Protein AF-A0A6N6N5H6-F1 (afdb_monomer)

Secondary structure (DSSP, 8-state):
-PPPPPBEEPTTEEEEEETTEEEEEE-SBPPTTGGG--EEE--HHHHHHHHHT--B-S--HHHHHHHHTTSEE-GGGPPPPP-TTT--B-SSSS-BTTTSTTB-B-TT--BHHHHHHTSPPP----SSEEE-HHHHHHHHHS--SSS-SEEEE--SSHHHHHHHHIIIIIS---EEEEEEE-TTB-HHHHHHHHHHHHH-TTSEEEEEE--HHHHHHHHHHHHHHHS----TTHHHHHHHHHHHHHTT--EEEE---HHHHHHIIIII-PPPP--PPPPHHHHHHHHHHHHHS------S-SHHHHHHHHHHHHHHH-TTTTHHHHHHHHHHHH-TTS---EEEEESSTTTT-SHHHHHHHHHHHH---PPTT----SSTTBTTHHHHHHHHHHHHHTTS-S---HHHHHHHHHHHTTSS-HHHHHHHHHHHTTTS--THHHHHHHHHT--HHHHHS-SSSSHHHHHHHHT----

Solvent-accessible surface area (backbone atoms only — not comparable to full-atom values): 26020 Å² total; per-residue (Å²): 131,80,76,57,70,53,37,36,72,19,66,48,52,42,83,44,69,54,98,91,40,46,26,40,35,47,43,53,38,42,43,78,91,47,37,71,72,34,68,44,80,52,53,71,66,59,48,51,30,64,74,70,68,50,85,45,45,66,85,48,72,67,54,48,54,35,36,78,69,56,47,32,31,45,70,95,66,45,61,75,85,51,41,96,90,66,42,57,60,24,72,74,34,64,40,33,27,53,66,38,42,50,49,30,62,52,97,83,36,43,32,19,67,65,59,30,67,72,45,80,70,60,98,66,77,64,78,47,30,68,41,46,75,66,56,49,45,52,47,53,74,50,84,71,90,31,91,32,48,31,34,35,58,35,54,37,18,67,51,22,43,38,49,48,46,42,44,37,65,78,46,60,27,40,35,38,37,35,28,70,57,53,100,48,53,27,72,41,8,55,53,23,44,56,33,35,57,66,56,38,77,82,48,48,78,47,80,47,70,70,57,66,70,56,52,37,51,28,24,35,52,32,22,71,72,63,36,48,41,81,57,81,69,57,59,53,48,28,68,45,46,49,55,37,30,77,53,46,23,56,29,36,38,58,48,69,60,66,60,68,49,48,51,43,48,43,59,71,50,62,89,72,81,96,65,84,76,77,49,49,63,56,31,33,50,54,56,48,40,46,44,42,51,89,64,85,75,66,75,44,82,45,61,72,46,38,55,35,34,53,29,34,51,45,32,73,57,35,53,76,62,27,44,62,31,30,53,50,50,57,48,44,72,77,34,85,82,50,71,70,40,35,38,36,37,72,64,63,63,89,83,45,69,33,58,64,52,40,47,53,49,33,33,71,67,28,62,40,60,81,48,87,96,53,87,50,85,66,74,58,23,45,66,51,49,52,44,56,37,46,31,33,25,26,30,26,68,64,67,69,40,66,54,65,28,55,67,54,54,49,45,21,43,32,29,70,73,61,41,42,58,55,69,58,43,46,52,29,54,60,70,60,35,84,90,52,84,46,79,62,43,62,58,48,29,60,72,42,72,57,54,53,63,63,29,73,72,37,89,80,46,37,34,64,49,39,18,71,74,52,70,60,70,80,129

Structure (mmCIF, N/CA/C/O backbone):
data_AF-A0A6N6N5H6-F1
#
_entry.id   AF-A0A6N6N5H6-F1
#
loop_
_atom_site.group_PDB
_atom_site.id
_atom_site.type_symbol
_atom_site.label_atom_id
_atom_site.label_alt_id
_atom_site.label_comp_id
_atom_site.label_asym_id
_atom_site.label_entity_id
_atom_site.label_seq_id
_atom_site.pdbx_PDB_ins_code
_atom_site.Cartn_x
_atom_site.Cartn_y
_atom_site.Cartn_z
_atom_site.occupancy
_atom_site.B_iso_or_equiv
_atom_site.auth_seq_id
_atom_site.auth_comp_id
_atom_site.auth_asym_id
_atom_site.auth_atom_id
_atom_site.pdbx_PDB_model_num
ATOM 1 N N . MET A 1 1 ? 26.159 7.451 -45.990 1.00 42.34 1 MET A N 1
ATOM 2 C CA . MET A 1 1 ? 25.133 7.367 -44.934 1.00 42.34 1 MET A CA 1
ATOM 3 C C . MET A 1 1 ? 25.458 6.117 -44.142 1.00 42.34 1 MET A C 1
ATOM 5 O O . MET A 1 1 ? 25.453 5.040 -44.722 1.00 42.34 1 MET A O 1
ATOM 9 N N . THR A 1 2 ? 25.926 6.267 -42.905 1.00 47.25 2 THR A N 1
ATOM 10 C CA . THR A 1 2 ? 26.124 5.140 -41.982 1.00 47.25 2 THR A CA 1
ATOM 11 C C . THR A 1 2 ? 24.767 4.491 -41.734 1.00 47.25 2 THR A C 1
ATOM 13 O O . THR A 1 2 ? 23.797 5.219 -41.537 1.00 47.25 2 THR A O 1
ATOM 16 N N . ALA A 1 3 ? 24.682 3.160 -41.807 1.00 53.16 3 ALA A N 1
ATOM 17 C CA . ALA A 1 3 ? 23.453 2.445 -41.469 1.00 53.16 3 ALA A CA 1
ATOM 18 C C . ALA A 1 3 ? 22.992 2.858 -40.057 1.00 53.16 3 ALA A C 1
ATOM 20 O O . ALA A 1 3 ? 23.866 3.057 -39.201 1.00 53.16 3 ALA A O 1
ATOM 21 N N . PRO A 1 4 ? 21.681 3.018 -39.805 1.00 64.38 4 PRO A N 1
ATOM 22 C CA . PRO A 1 4 ? 21.202 3.368 -38.476 1.00 64.38 4 PRO A CA 1
ATOM 23 C C . PRO A 1 4 ? 21.678 2.308 -37.483 1.00 64.38 4 PRO A C 1
ATOM 25 O O . PRO A 1 4 ? 21.675 1.110 -37.782 1.00 64.38 4 PRO A O 1
ATOM 28 N N . SER A 1 5 ? 22.165 2.750 -36.325 1.00 77.00 5 SER A N 1
ATOM 29 C CA . SER A 1 5 ? 22.594 1.829 -35.276 1.00 77.00 5 SER A CA 1
ATOM 30 C C . SER A 1 5 ? 21.393 1.015 -34.819 1.00 77.00 5 SER A C 1
ATOM 32 O O . SER A 1 5 ? 20.368 1.602 -34.490 1.00 77.00 5 SER A O 1
ATOM 34 N N . GLU A 1 6 ? 21.529 -0.307 -34.771 1.00 90.81 6 GLU A N 1
ATOM 35 C CA . GLU A 1 6 ? 20.504 -1.180 -34.205 1.00 90.81 6 GLU A CA 1
ATOM 36 C C . GLU A 1 6 ? 20.180 -0.762 -32.765 1.00 90.81 6 GLU A C 1
ATOM 38 O O . GLU A 1 6 ? 21.083 -0.522 -31.957 1.00 90.81 6 GLU A O 1
ATOM 43 N N . LEU A 1 7 ? 18.887 -0.652 -32.467 1.00 95.19 7 LEU A N 1
ATOM 44 C CA . LEU A 1 7 ? 18.348 -0.277 -31.168 1.00 95.19 7 LEU A CA 1
ATOM 45 C C . LEU A 1 7 ? 17.626 -1.457 -30.515 1.00 95.19 7 LEU A C 1
ATOM 47 O O . LEU A 1 7 ? 17.153 -2.383 -31.169 1.00 95.19 7 LEU A O 1
ATOM 51 N N . THR A 1 8 ? 17.518 -1.397 -29.195 1.00 95.69 8 THR A N 1
ATOM 52 C CA . THR A 1 8 ? 16.770 -2.339 -28.365 1.00 95.69 8 THR A CA 1
ATOM 53 C C . THR A 1 8 ? 16.100 -1.601 -27.210 1.00 95.69 8 THR A C 1
ATOM 55 O O . THR A 1 8 ? 16.410 -0.436 -26.944 1.00 95.69 8 THR A O 1
ATOM 58 N N . LEU A 1 9 ? 15.175 -2.264 -26.517 1.00 96.69 9 LEU A N 1
ATOM 59 C CA . LEU A 1 9 ? 14.528 -1.699 -25.338 1.00 96.69 9 LEU A CA 1
ATOM 60 C C . LEU A 1 9 ? 15.544 -1.460 -24.219 1.00 96.69 9 LEU A C 1
ATOM 62 O O . LEU A 1 9 ? 16.354 -2.319 -23.870 1.00 96.69 9 LEU A O 1
ATOM 66 N N . GLN A 1 10 ? 15.466 -0.276 -23.626 1.00 97.00 10 GLN A N 1
ATOM 67 C CA . GLN A 1 10 ? 16.191 0.061 -22.416 1.00 97.00 10 GLN A CA 1
ATOM 68 C C . GLN A 1 10 ? 15.687 -0.783 -21.233 1.00 97.00 10 GLN A C 1
ATOM 70 O O . GLN A 1 10 ? 14.529 -1.198 -21.171 1.00 97.00 10 GLN A O 1
ATOM 75 N N . TYR A 1 11 ? 16.560 -0.986 -20.248 1.00 96.00 11 TYR A N 1
ATOM 76 C CA . TYR A 1 11 ? 16.250 -1.644 -18.986 1.00 96.00 11 TYR A CA 1
ATOM 77 C C . TYR A 1 11 ? 14.943 -1.127 -18.375 1.00 96.00 11 TYR A C 1
ATOM 79 O O . TYR A 1 11 ? 14.749 0.089 -18.253 1.00 96.00 11 TYR A O 1
ATOM 87 N N . ARG A 1 12 ? 14.104 -2.079 -17.941 1.00 96.12 12 ARG A N 1
ATOM 88 C CA . ARG A 1 12 ? 12.786 -1.889 -17.303 1.00 96.12 12 ARG A CA 1
ATOM 89 C C . ARG A 1 12 ? 11.649 -1.450 -18.218 1.00 96.12 12 ARG A C 1
ATOM 91 O O . ARG A 1 12 ? 10.557 -1.215 -17.708 1.00 96.12 12 ARG A O 1
ATOM 98 N N . TRP A 1 13 ? 11.859 -1.393 -19.530 1.00 97.38 13 TRP A N 1
ATOM 99 C CA . TRP A 1 13 ? 10.768 -1.274 -20.494 1.00 97.38 13 TRP A CA 1
ATOM 100 C C . TRP A 1 13 ? 10.329 -2.649 -20.987 1.00 97.38 13 TRP A C 1
ATOM 102 O O . TRP A 1 13 ? 11.157 -3.488 -21.339 1.00 97.38 13 TRP A O 1
ATOM 112 N N . LYS A 1 14 ? 9.017 -2.879 -21.024 1.00 95.56 14 LYS A N 1
ATOM 113 C CA . LYS A 1 14 ? 8.423 -4.135 -21.487 1.00 95.56 14 LYS A CA 1
ATOM 114 C C . LYS A 1 14 ? 7.213 -3.848 -22.365 1.00 95.56 14 LYS A C 1
ATOM 116 O O . LYS A 1 14 ? 6.379 -3.015 -22.014 1.00 95.56 14 LYS A O 1
ATOM 121 N N . LEU A 1 15 ? 7.107 -4.562 -23.482 1.00 96.31 15 LEU A N 1
ATOM 122 C CA . LEU A 1 15 ? 5.901 -4.556 -24.301 1.00 96.31 15 LEU A CA 1
ATOM 123 C C . LEU A 1 15 ? 4.757 -5.237 -23.539 1.00 96.31 15 LEU A C 1
ATOM 125 O O . LEU A 1 15 ? 4.894 -6.360 -23.054 1.00 96.31 15 LEU A O 1
ATOM 129 N N . VAL A 1 16 ? 3.627 -4.547 -23.440 1.00 94.88 16 VAL A N 1
ATOM 130 C CA . VAL A 1 16 ? 2.389 -5.032 -22.832 1.00 94.88 16 VAL A CA 1
ATOM 131 C C . VAL A 1 16 ? 1.214 -4.710 -23.749 1.00 94.88 16 VAL A C 1
ATOM 133 O O . VAL A 1 16 ? 1.240 -3.733 -24.493 1.00 94.88 16 VAL A O 1
ATOM 136 N N . ARG A 1 17 ? 0.152 -5.513 -23.685 1.00 93.25 17 ARG A N 1
ATOM 137 C CA . ARG A 1 17 ? -1.109 -5.234 -24.381 1.00 93.25 17 ARG A CA 1
ATOM 138 C C . ARG A 1 17 ? -2.177 -4.910 -23.343 1.00 93.25 17 ARG A C 1
ATOM 140 O O . ARG A 1 17 ? -2.449 -5.723 -22.466 1.00 93.25 17 ARG A O 1
ATOM 147 N N . THR A 1 18 ? -2.764 -3.720 -23.428 1.00 90.06 18 THR A N 1
ATOM 148 C CA . THR A 1 18 ? -3.865 -3.276 -22.558 1.00 90.06 18 THR A CA 1
ATOM 149 C C . THR A 1 18 ? -4.964 -2.664 -23.413 1.00 90.06 18 THR A C 1
ATOM 151 O O . THR A 1 18 ? -4.675 -1.984 -24.395 1.00 90.06 18 THR A O 1
ATOM 154 N N . ASP A 1 19 ? -6.223 -2.959 -23.085 1.00 87.69 19 ASP A N 1
ATOM 155 C CA . ASP A 1 19 ? -7.395 -2.519 -23.859 1.00 87.69 19 ASP A CA 1
ATOM 156 C C . ASP A 1 19 ? -7.274 -2.830 -25.369 1.00 87.69 19 ASP A C 1
ATOM 158 O O . ASP A 1 19 ? -7.658 -2.045 -26.232 1.00 87.69 19 ASP A O 1
ATOM 162 N N . GLY A 1 20 ? -6.674 -3.983 -25.694 1.00 88.31 20 GLY A N 1
ATOM 163 C CA . GLY A 1 20 ? -6.460 -4.448 -27.068 1.00 88.31 20 GLY A CA 1
ATOM 164 C C . GLY A 1 20 ? -5.335 -3.749 -27.839 1.00 88.31 20 GLY A C 1
ATOM 165 O O . GLY A 1 20 ? -5.131 -4.088 -28.997 1.00 88.31 20 GLY A O 1
ATOM 166 N N . SER A 1 21 ? -4.597 -2.818 -27.223 1.00 94.31 21 SER A N 1
ATOM 167 C CA . SER A 1 21 ? -3.572 -2.006 -27.895 1.00 94.31 21 SER A CA 1
ATOM 168 C C . SER A 1 21 ? -2.176 -2.211 -27.278 1.00 94.31 21 SER A C 1
ATOM 170 O O . SER A 1 21 ? -2.063 -2.329 -26.047 1.00 94.31 21 SER A O 1
ATOM 172 N N . PRO A 1 22 ? -1.098 -2.248 -28.082 1.00 97.38 22 PRO A N 1
ATOM 173 C CA . PRO A 1 22 ? 0.253 -2.446 -27.583 1.00 97.38 22 PRO A CA 1
ATOM 174 C C . PRO A 1 22 ? 0.830 -1.156 -26.993 1.00 97.38 22 PRO A C 1
ATOM 176 O O . PRO A 1 22 ? 0.631 -0.052 -27.498 1.00 97.38 22 PRO A O 1
ATOM 179 N N . HIS A 1 23 ? 1.548 -1.311 -25.889 1.00 97.31 23 HIS A N 1
ATOM 180 C CA . HIS A 1 23 ? 2.203 -0.233 -25.165 1.00 97.31 23 HIS A CA 1
ATOM 181 C C . HIS A 1 23 ? 3.560 -0.705 -24.646 1.00 97.31 23 HIS A C 1
ATOM 183 O O . HIS A 1 23 ? 3.740 -1.875 -24.317 1.00 97.31 23 HIS A O 1
ATOM 189 N N . LEU A 1 24 ? 4.498 0.219 -24.488 1.00 97.50 24 LEU A N 1
ATOM 190 C CA . LEU A 1 24 ? 5.693 0.022 -23.681 1.00 97.50 24 LEU A CA 1
ATOM 191 C C . LEU A 1 24 ? 5.413 0.508 -22.260 1.00 97.50 24 LEU A C 1
ATOM 193 O O . LEU A 1 24 ? 5.070 1.671 -22.049 1.00 97.50 24 LEU A O 1
ATOM 197 N N . LEU A 1 25 ? 5.554 -0.388 -21.288 1.00 96.69 25 LEU A N 1
ATOM 198 C CA . LEU A 1 25 ? 5.416 -0.093 -19.866 1.00 96.69 25 LEU A CA 1
ATOM 199 C C . LEU A 1 25 ? 6.794 -0.016 -19.209 1.00 96.69 25 LEU A C 1
ATOM 201 O O . LEU A 1 25 ? 7.588 -0.954 -19.312 1.00 96.69 25 LEU A O 1
ATOM 205 N N . TYR A 1 26 ? 7.051 1.085 -18.511 1.00 96.44 26 TYR A N 1
ATOM 206 C CA . TYR A 1 26 ? 8.204 1.269 -17.647 1.00 96.44 26 TYR A CA 1
ATOM 207 C C . TYR A 1 26 ? 7.904 0.772 -16.237 1.00 96.44 26 TYR A C 1
ATOM 209 O O . TYR A 1 26 ? 7.039 1.308 -15.543 1.00 96.44 26 TYR A O 1
ATOM 217 N N . TYR A 1 27 ? 8.661 -0.219 -15.783 1.00 95.00 27 TYR A N 1
ATOM 218 C CA . TYR A 1 27 ? 8.591 -0.713 -14.414 1.00 95.00 27 TYR A CA 1
ATOM 219 C C . TYR A 1 27 ? 9.638 -0.009 -13.549 1.00 95.00 27 TYR A C 1
ATOM 221 O O . TYR A 1 27 ? 10.713 -0.549 -13.294 1.00 95.00 27 TYR A O 1
ATOM 229 N N . GLY A 1 28 ? 9.338 1.209 -13.113 1.00 94.12 28 GLY A N 1
ATOM 230 C CA . GLY A 1 28 ? 10.248 2.046 -12.335 1.00 94.12 28 GLY A CA 1
ATOM 231 C C . GLY A 1 28 ? 9.635 3.410 -12.039 1.00 94.12 28 GLY A C 1
ATOM 232 O O . GLY A 1 28 ? 8.439 3.613 -12.242 1.00 94.12 28 GLY A O 1
ATOM 233 N N . VAL A 1 29 ? 10.461 4.360 -11.601 1.00 94.25 29 VAL A N 1
ATOM 234 C CA . VAL A 1 29 ? 10.049 5.756 -11.389 1.00 94.25 29 VAL A CA 1
ATOM 235 C C . VAL A 1 29 ? 10.967 6.656 -12.202 1.00 94.25 29 VAL A C 1
ATOM 237 O O . VAL A 1 29 ? 12.177 6.670 -11.969 1.00 94.25 29 VAL A O 1
ATOM 240 N N . ARG A 1 30 ? 10.399 7.380 -13.172 1.00 93.94 30 ARG A N 1
ATOM 241 C CA . ARG A 1 30 ? 11.155 8.279 -14.055 1.00 93.94 30 ARG A CA 1
ATOM 242 C C . ARG A 1 30 ? 11.330 9.654 -13.422 1.00 93.94 30 ARG A C 1
ATOM 244 O O . ARG A 1 30 ? 10.464 10.104 -12.676 1.00 93.94 30 ARG A O 1
ATOM 251 N N . ASN A 1 31 ? 12.409 10.351 -13.757 1.00 94.38 31 ASN A N 1
ATOM 252 C CA . ASN A 1 31 ? 12.619 11.728 -13.330 1.00 94.38 31 ASN A CA 1
ATOM 253 C C . ASN A 1 31 ? 11.538 12.664 -13.913 1.00 94.38 31 ASN A C 1
ATOM 255 O O . ASN A 1 31 ? 11.139 12.517 -15.076 1.00 94.38 31 ASN A O 1
ATOM 259 N N . PRO A 1 32 ? 11.081 13.680 -13.156 1.00 92.00 32 PRO A N 1
ATOM 260 C CA . PRO A 1 32 ? 10.310 14.780 -13.721 1.00 92.00 32 PRO A CA 1
ATOM 261 C C . PRO A 1 32 ? 11.046 15.464 -14.892 1.00 92.00 32 PRO A C 1
ATOM 263 O O . PRO A 1 32 ? 12.270 15.600 -14.836 1.00 92.00 32 PRO A O 1
ATOM 266 N N . PRO A 1 33 ? 10.327 15.921 -15.938 1.00 90.94 33 PRO A N 1
ATOM 267 C CA . PRO A 1 33 ? 8.865 15.936 -16.059 1.00 90.94 33 PRO A CA 1
ATOM 268 C C . PRO A 1 33 ? 8.244 14.602 -16.518 1.00 90.94 33 PRO A C 1
ATOM 270 O O . PRO A 1 33 ? 7.026 14.466 -16.467 1.00 90.94 33 PRO A O 1
ATOM 273 N N . ARG A 1 34 ? 9.040 13.587 -16.877 1.00 90.56 34 ARG A N 1
ATOM 274 C CA . ARG A 1 34 ? 8.563 12.330 -17.491 1.00 90.56 34 ARG A CA 1
ATOM 275 C C . ARG A 1 34 ? 8.058 11.261 -16.509 1.00 90.56 34 ARG A C 1
ATOM 277 O O . ARG A 1 34 ? 7.674 10.180 -16.937 1.00 90.56 34 ARG A O 1
ATOM 284 N N . HIS A 1 35 ? 8.023 11.542 -15.206 1.00 89.50 35 HIS A N 1
ATOM 285 C CA . HIS A 1 35 ? 7.520 10.647 -14.146 1.00 89.50 35 HIS A CA 1
ATOM 286 C C . HIS A 1 35 ? 6.149 9.988 -14.413 1.00 89.50 35 HIS A C 1
ATOM 288 O O . HIS A 1 35 ? 5.928 8.866 -13.969 1.00 89.50 35 HIS A O 1
ATOM 294 N N . HIS A 1 36 ? 5.256 10.622 -15.182 1.00 87.00 36 HIS A N 1
ATOM 295 C CA . HIS A 1 36 ? 3.957 10.045 -15.571 1.00 87.00 36 HIS A CA 1
ATOM 296 C C . HIS A 1 36 ? 3.963 9.319 -16.926 1.00 87.00 36 HIS A C 1
ATOM 298 O O . HIS A 1 36 ? 3.006 8.624 -17.265 1.00 87.00 36 HIS A O 1
ATOM 304 N N . GLU A 1 37 ? 5.033 9.450 -17.708 1.00 90.56 37 GLU A N 1
ATOM 305 C CA . GLU A 1 37 ? 5.213 8.797 -19.007 1.00 90.56 37 GLU A CA 1
ATOM 306 C C . GLU A 1 37 ? 5.748 7.370 -18.808 1.00 90.56 37 GLU A C 1
ATOM 308 O O . GLU A 1 37 ? 6.844 7.024 -19.252 1.00 90.56 37 GLU A O 1
ATOM 313 N N . VAL A 1 38 ? 4.992 6.553 -18.073 1.00 91.19 38 VAL A N 1
ATOM 314 C CA . VAL A 1 38 ? 5.344 5.154 -17.773 1.00 91.19 38 VAL A CA 1
ATOM 315 C C . VAL A 1 38 ? 4.641 4.158 -18.686 1.00 91.19 38 VAL A C 1
ATOM 317 O O . VAL A 1 38 ? 5.081 3.024 -18.780 1.00 91.19 38 VAL A O 1
ATOM 320 N N . LEU A 1 39 ? 3.572 4.560 -19.375 1.00 93.81 39 LEU A N 1
ATOM 321 C CA . LEU A 1 39 ? 2.832 3.722 -20.318 1.00 93.81 39 LEU A CA 1
ATOM 322 C C . LEU A 1 39 ? 2.751 4.452 -21.661 1.00 93.81 39 LEU A C 1
ATOM 324 O O . LEU A 1 39 ? 1.956 5.378 -21.817 1.00 93.81 39 LEU A O 1
ATOM 328 N N . VAL A 1 40 ? 3.594 4.051 -22.610 1.00 95.19 40 VAL A N 1
ATOM 329 C CA . VAL A 1 40 ? 3.758 4.717 -23.908 1.00 95.19 40 VAL A CA 1
ATOM 330 C C . VAL A 1 40 ? 3.091 3.869 -24.993 1.00 95.19 40 VAL A C 1
ATOM 332 O O . VAL A 1 40 ? 3.506 2.726 -25.179 1.00 95.19 40 VAL A O 1
ATOM 335 N N . PRO A 1 41 ? 2.052 4.364 -25.691 1.00 96.00 41 PRO A N 1
ATOM 336 C CA . PRO A 1 41 ? 1.436 3.621 -26.788 1.00 96.00 41 PRO A CA 1
ATOM 337 C C . PRO A 1 41 ? 2.434 3.437 -27.932 1.00 96.00 41 PRO A C 1
ATOM 339 O O . PRO A 1 41 ? 3.226 4.338 -28.205 1.00 96.00 41 PRO A O 1
ATOM 342 N N . VAL A 1 42 ? 2.376 2.283 -28.595 1.00 97.25 42 VAL A N 1
ATOM 343 C CA . VAL A 1 42 ? 3.199 1.986 -29.776 1.00 97.25 42 VAL A CA 1
ATOM 344 C C . VAL A 1 42 ? 2.352 1.423 -30.913 1.00 97.25 42 VAL A C 1
ATOM 346 O O . VAL A 1 42 ? 1.232 0.961 -30.696 1.00 97.25 42 VAL A O 1
ATOM 349 N N . SER A 1 43 ? 2.869 1.467 -32.137 1.00 97.19 43 SER A N 1
ATOM 350 C CA . SER A 1 43 ? 2.238 0.851 -33.300 1.00 97.19 43 SER A CA 1
ATOM 351 C C . SER A 1 43 ? 2.249 -0.682 -33.218 1.00 97.19 43 SER A C 1
ATOM 353 O O . SER A 1 43 ? 3.133 -1.293 -32.614 1.00 97.19 43 SER A O 1
ATOM 355 N N . GLU A 1 44 ? 1.279 -1.330 -33.874 1.00 97.12 44 GLU A N 1
ATOM 356 C CA . GLU A 1 44 ? 1.284 -2.795 -34.047 1.00 97.12 44 GLU A CA 1
ATOM 357 C C . GLU A 1 44 ? 2.512 -3.277 -34.835 1.00 97.12 44 GLU A C 1
ATOM 359 O O . GLU A 1 44 ? 2.999 -4.381 -34.609 1.00 97.12 44 GLU A O 1
ATOM 364 N N . GLU A 1 45 ? 3.049 -2.441 -35.727 1.00 95.94 45 GLU A N 1
ATOM 365 C CA . GLU A 1 45 ? 4.275 -2.740 -36.467 1.00 95.94 45 GLU A CA 1
ATOM 366 C C . GLU A 1 45 ? 5.483 -2.832 -35.526 1.00 95.94 45 GLU A C 1
ATOM 368 O O . GLU A 1 45 ? 6.204 -3.833 -35.539 1.00 95.94 45 GLU A O 1
ATOM 373 N N . LEU A 1 46 ? 5.686 -1.825 -34.669 1.00 96.19 46 LEU A N 1
ATOM 374 C CA . LEU A 1 46 ? 6.769 -1.841 -33.689 1.00 96.19 46 LEU A CA 1
ATOM 375 C C . LEU A 1 46 ? 6.580 -2.967 -32.667 1.00 96.19 46 LEU A C 1
ATOM 377 O O . LEU A 1 46 ? 7.542 -3.662 -32.342 1.00 96.19 46 LEU A O 1
ATOM 381 N N . ALA A 1 47 ? 5.351 -3.183 -32.194 1.00 97.19 47 ALA A N 1
ATOM 382 C CA . ALA A 1 47 ? 5.030 -4.287 -31.296 1.00 97.19 47 ALA A CA 1
ATOM 383 C C . ALA A 1 47 ? 5.403 -5.644 -31.912 1.00 97.19 47 ALA A C 1
ATOM 385 O O . ALA A 1 47 ? 6.118 -6.419 -31.280 1.00 97.19 47 ALA A O 1
ATOM 386 N N . GLY A 1 48 ? 5.012 -5.894 -33.166 1.00 96.50 48 GLY A N 1
ATOM 387 C CA . GLY A 1 48 ? 5.347 -7.129 -33.874 1.00 96.50 48 GLY A CA 1
ATOM 388 C C . GLY A 1 48 ? 6.855 -7.331 -34.041 1.00 96.50 48 GLY A C 1
ATOM 389 O O . GLY A 1 48 ? 7.349 -8.444 -33.875 1.00 96.50 48 GLY A O 1
ATOM 390 N N . ARG A 1 49 ? 7.612 -6.254 -34.295 1.00 95.25 49 ARG A N 1
ATOM 391 C CA . ARG A 1 49 ? 9.083 -6.310 -34.375 1.00 95.25 49 ARG A CA 1
ATOM 392 C C . ARG A 1 49 ? 9.727 -6.634 -33.030 1.00 95.25 49 ARG A C 1
ATOM 394 O O . ARG A 1 49 ? 10.654 -7.438 -32.987 1.00 95.25 49 ARG A O 1
ATOM 401 N N . LEU A 1 50 ? 9.231 -6.042 -31.944 1.00 94.69 50 LEU A N 1
ATOM 402 C CA . LEU A 1 50 ? 9.686 -6.334 -30.583 1.00 94.69 50 LEU A CA 1
ATOM 403 C C . LEU A 1 50 ? 9.380 -7.784 -30.179 1.00 94.69 50 LEU A C 1
ATOM 405 O O . LEU A 1 50 ? 10.238 -8.443 -29.598 1.00 94.69 50 LEU A O 1
ATOM 409 N N . GLU A 1 51 ? 8.192 -8.294 -30.518 1.00 94.19 51 GLU A N 1
ATOM 410 C CA . GLU A 1 51 ? 7.778 -9.681 -30.252 1.00 94.19 51 GLU A CA 1
ATOM 411 C C . GLU A 1 51 ? 8.617 -10.692 -31.050 1.00 94.19 51 GLU A C 1
ATOM 413 O O . GLU A 1 51 ? 8.994 -11.737 -30.521 1.00 94.19 51 GLU A O 1
ATOM 418 N N . SER A 1 52 ? 8.947 -10.383 -32.309 1.00 94.62 52 SER A N 1
ATOM 419 C CA . SER A 1 52 ? 9.745 -11.268 -33.164 1.00 94.62 52 SER A CA 1
ATOM 420 C C . SER A 1 52 ? 11.260 -11.131 -32.969 1.00 94.62 52 SER A C 1
ATOM 422 O O . SER A 1 52 ? 12.013 -11.875 -33.596 1.00 94.62 52 SER A O 1
ATOM 424 N N . GLY A 1 53 ? 11.721 -10.147 -32.188 1.00 90.06 53 GLY A N 1
ATOM 425 C CA . GLY A 1 53 ? 13.139 -9.788 -32.080 1.00 90.06 53 GLY A CA 1
ATOM 426 C C . GLY A 1 53 ? 13.739 -9.251 -33.386 1.00 90.06 53 GLY A C 1
ATOM 427 O O . GLY A 1 53 ? 14.933 -9.414 -33.629 1.00 90.06 53 GLY A O 1
ATOM 428 N N . ALA A 1 54 ? 12.919 -8.660 -34.261 1.00 89.88 54 ALA A N 1
ATOM 429 C CA . ALA A 1 54 ? 13.408 -8.049 -35.492 1.00 89.88 54 ALA A CA 1
ATOM 430 C C . ALA A 1 54 ? 14.221 -6.782 -35.183 1.00 89.88 54 ALA A C 1
ATOM 432 O O . ALA A 1 54 ? 13.886 -6.025 -34.272 1.00 89.88 54 ALA A O 1
ATOM 433 N N . ALA A 1 55 ? 15.260 -6.529 -35.983 1.00 87.81 55 ALA A N 1
ATOM 434 C CA . ALA A 1 55 ? 16.142 -5.380 -35.794 1.00 87.81 55 ALA A CA 1
ATOM 435 C C . ALA A 1 55 ? 15.364 -4.054 -35.829 1.00 87.81 55 ALA A C 1
ATOM 437 O O . ALA A 1 55 ? 14.520 -3.845 -36.706 1.00 87.81 55 ALA A O 1
ATOM 438 N N . LEU A 1 56 ? 15.684 -3.146 -34.903 1.00 91.75 56 LEU A N 1
ATOM 439 C CA . LEU A 1 56 ? 15.169 -1.775 -34.849 1.00 91.75 56 LEU A CA 1
ATOM 440 C C . LEU A 1 56 ? 16.246 -0.808 -35.355 1.00 91.75 56 LEU A C 1
ATOM 442 O O . LEU A 1 56 ? 17.028 -0.279 -34.572 1.00 91.75 56 LEU A O 1
ATOM 446 N N . ASN A 1 57 ? 16.355 -0.651 -36.673 1.00 89.75 57 ASN A N 1
ATOM 447 C CA . ASN A 1 57 ? 17.464 0.048 -37.334 1.00 89.75 57 ASN A CA 1
ATOM 448 C C . ASN A 1 57 ? 17.001 0.957 -38.486 1.00 89.75 57 ASN A C 1
ATOM 450 O O . ASN A 1 57 ? 17.705 1.104 -39.485 1.00 89.75 57 ASN A O 1
ATOM 454 N N . ASP A 1 58 ? 15.817 1.545 -38.360 1.00 89.81 58 ASP A N 1
ATOM 455 C CA . ASP A 1 58 ? 15.286 2.545 -39.282 1.00 89.81 58 ASP A CA 1
ATOM 456 C C . ASP A 1 58 ? 14.992 3.859 -38.554 1.00 89.81 58 ASP A C 1
ATOM 458 O O . ASP A 1 58 ? 14.854 3.898 -37.333 1.00 89.81 58 ASP A O 1
ATOM 462 N N . ASP A 1 59 ? 14.872 4.928 -39.335 1.00 89.44 59 ASP A N 1
ATOM 463 C CA . ASP A 1 59 ? 14.629 6.284 -38.844 1.00 89.44 59 ASP A CA 1
ATOM 464 C C . ASP A 1 59 ? 13.130 6.640 -38.875 1.00 89.44 59 ASP A C 1
ATOM 466 O O . ASP A 1 59 ? 12.757 7.783 -39.160 1.00 89.44 59 ASP A O 1
ATOM 470 N N . SER A 1 60 ? 12.233 5.669 -38.645 1.00 92.56 60 SER A N 1
ATOM 471 C CA . SER A 1 60 ? 10.804 5.977 -38.529 1.00 92.56 60 SER A CA 1
ATOM 472 C C . SER A 1 60 ? 10.554 6.976 -37.388 1.00 92.56 60 SER A C 1
ATOM 474 O O . SER A 1 60 ? 11.227 6.923 -36.352 1.00 92.56 60 SER A O 1
ATOM 476 N N . PRO A 1 61 ? 9.567 7.885 -37.527 1.00 94.94 61 PRO A N 1
ATOM 477 C CA . PRO A 1 61 ? 9.287 8.895 -36.505 1.00 94.94 61 PRO A CA 1
ATOM 478 C C . PRO A 1 61 ? 9.043 8.314 -35.106 1.00 94.94 61 PRO A C 1
ATOM 480 O O . PRO A 1 61 ? 9.434 8.925 -34.115 1.00 94.94 61 PRO A O 1
ATOM 483 N N . GLU A 1 62 ? 8.423 7.132 -35.021 1.00 95.44 62 GLU A N 1
ATOM 484 C CA . GLU A 1 62 ? 8.175 6.435 -33.755 1.00 95.44 62 GLU A CA 1
ATOM 485 C C . GLU A 1 62 ? 9.479 5.958 -33.098 1.00 95.44 62 GLU A C 1
ATOM 487 O O . GLU A 1 62 ? 9.698 6.227 -31.916 1.00 95.44 62 GLU A O 1
ATOM 492 N N . ILE A 1 63 ? 10.382 5.321 -33.854 1.00 94.75 63 ILE A N 1
ATOM 493 C CA . ILE A 1 63 ? 11.679 4.869 -33.331 1.00 94.75 63 ILE A CA 1
ATOM 494 C C . ILE A 1 63 ? 12.539 6.055 -32.890 1.00 94.75 63 ILE A C 1
ATOM 496 O O . ILE A 1 63 ? 13.107 6.016 -31.795 1.00 94.75 63 ILE A O 1
ATOM 500 N N . LEU A 1 64 ? 12.598 7.125 -33.690 1.00 94.50 64 LEU A N 1
ATOM 501 C CA . LEU A 1 64 ? 13.337 8.339 -33.334 1.00 94.50 64 LEU A CA 1
ATOM 502 C C . LEU A 1 64 ? 12.798 8.959 -32.037 1.00 94.50 64 LEU A C 1
ATOM 504 O O . LEU A 1 64 ? 13.578 9.231 -31.125 1.00 94.50 64 LEU A O 1
ATOM 508 N N . ALA A 1 65 ? 11.475 9.096 -31.902 1.00 94.69 65 ALA A N 1
ATOM 509 C CA . ALA A 1 65 ? 10.850 9.650 -30.701 1.00 94.69 65 ALA A CA 1
ATOM 510 C C . ALA A 1 65 ? 11.113 8.796 -29.446 1.00 94.69 65 ALA A C 1
ATOM 512 O O . ALA A 1 65 ? 11.383 9.331 -28.368 1.00 94.69 65 ALA A O 1
ATOM 513 N N . LEU A 1 66 ? 11.064 7.466 -29.567 1.00 95.94 66 LEU A N 1
ATOM 514 C CA . LEU A 1 66 ? 11.388 6.557 -28.463 1.00 95.94 66 LEU A CA 1
ATOM 515 C C . LEU A 1 66 ? 12.885 6.585 -28.119 1.00 95.94 66 LEU A C 1
ATOM 517 O O . LEU A 1 66 ? 13.248 6.491 -26.942 1.00 95.94 66 LEU A O 1
ATOM 521 N N . SER A 1 67 ? 13.757 6.754 -29.114 1.00 94.81 67 SER A N 1
ATOM 522 C CA . SER A 1 67 ? 15.201 6.895 -28.912 1.00 94.81 67 SER A CA 1
ATOM 523 C C . SER A 1 67 ? 15.563 8.212 -28.219 1.00 94.81 67 SER A C 1
ATOM 525 O O . SER A 1 67 ? 16.374 8.206 -27.295 1.00 94.81 67 SER A O 1
ATOM 527 N N . GLU A 1 68 ? 14.942 9.335 -28.594 1.00 93.44 68 GLU A N 1
ATOM 528 C CA . GLU A 1 68 ? 15.104 10.637 -27.919 1.00 93.44 68 GLU A CA 1
ATOM 529 C C . GLU A 1 68 ? 14.651 10.595 -26.452 1.00 93.44 68 GLU A C 1
ATOM 531 O O . GLU A 1 68 ? 15.141 11.338 -25.594 1.00 93.44 68 GLU A O 1
ATOM 536 N N . GLN A 1 69 ? 13.713 9.702 -26.136 1.00 92.81 69 GLN A N 1
ATOM 537 C CA . GLN A 1 69 ? 13.267 9.468 -24.769 1.00 92.81 69 GLN A CA 1
ATOM 538 C C . GLN A 1 69 ? 14.154 8.500 -23.975 1.00 92.81 69 GLN A C 1
ATOM 540 O O . GLN A 1 69 ? 13.943 8.351 -22.768 1.00 92.81 69 GLN A O 1
ATOM 545 N N . GLY A 1 70 ? 15.132 7.860 -24.624 1.00 93.69 70 GLY A N 1
ATOM 546 C CA . GLY A 1 70 ? 15.976 6.822 -24.032 1.00 93.69 70 GLY A CA 1
ATOM 547 C C . GLY A 1 70 ? 15.249 5.496 -23.787 1.00 93.69 70 GLY A C 1
ATOM 548 O O . GLY A 1 70 ? 15.732 4.681 -23.002 1.00 93.69 70 GLY A O 1
ATOM 549 N N . ILE A 1 71 ? 14.089 5.288 -24.420 1.00 96.50 71 ILE A N 1
ATOM 550 C CA . ILE A 1 71 ? 13.299 4.048 -24.342 1.00 96.50 71 ILE A CA 1
ATOM 551 C C . ILE A 1 71 ? 13.905 2.991 -25.260 1.00 96.50 71 ILE A C 1
ATOM 553 O O . ILE A 1 71 ? 14.041 1.833 -24.869 1.00 96.50 71 ILE A O 1
ATOM 557 N N . LEU A 1 72 ? 14.304 3.411 -26.460 1.00 96.75 72 LEU A N 1
ATOM 558 C CA . LEU A 1 72 ? 15.132 2.625 -27.362 1.00 96.75 72 LEU A CA 1
ATOM 559 C C . LEU A 1 72 ? 16.572 3.124 -27.278 1.00 96.75 72 LEU A C 1
ATOM 561 O O . LEU A 1 72 ? 16.828 4.324 -27.328 1.00 96.75 72 LEU A O 1
ATOM 565 N N . VAL A 1 73 ? 17.519 2.205 -27.123 1.00 96.19 73 VAL A N 1
ATOM 566 C CA . VAL A 1 73 ? 18.947 2.517 -27.012 1.00 96.19 73 VAL A CA 1
ATOM 567 C C . VAL A 1 73 ? 19.784 1.503 -27.784 1.00 96.19 73 VAL A C 1
ATOM 569 O O . VAL A 1 73 ? 19.340 0.373 -27.981 1.00 96.19 73 VAL A O 1
ATOM 572 N N . PRO A 1 74 ? 21.020 1.845 -28.187 1.00 95.12 74 PRO A N 1
ATOM 573 C CA . PRO A 1 74 ? 21.946 0.846 -28.705 1.00 95.12 74 PRO A CA 1
ATOM 574 C C . PRO A 1 74 ? 22.165 -0.284 -27.680 1.00 95.12 74 PRO A C 1
ATOM 576 O O . PRO A 1 74 ? 22.292 0.020 -26.491 1.00 95.12 74 PRO A O 1
ATOM 579 N N . PRO A 1 75 ? 22.296 -1.561 -28.090 1.00 93.69 75 PRO A N 1
ATOM 580 C CA . PRO A 1 75 ? 22.472 -2.691 -27.171 1.00 93.69 75 PRO A CA 1
ATOM 581 C C . PRO A 1 75 ? 23.576 -2.502 -26.120 1.00 93.69 75 PRO A C 1
ATOM 583 O O . PRO A 1 75 ? 23.380 -2.798 -24.945 1.00 93.69 75 PRO A O 1
ATOM 586 N N . GLY A 1 76 ? 24.712 -1.903 -26.496 1.00 93.50 76 GLY A N 1
ATOM 587 C CA . GLY A 1 76 ? 25.812 -1.594 -25.568 1.00 93.50 76 GLY A CA 1
ATOM 588 C C . GLY A 1 76 ? 25.538 -0.460 -24.564 1.00 93.50 76 GLY A C 1
ATOM 589 O O . GLY A 1 76 ? 26.423 -0.109 -23.788 1.00 93.50 76 GLY A O 1
ATOM 590 N N . LYS A 1 77 ? 24.351 0.158 -24.599 1.00 95.56 77 LYS A N 1
ATOM 591 C CA . LYS A 1 77 ? 23.901 1.242 -23.708 1.00 95.56 77 LYS A CA 1
ATOM 592 C C . LYS A 1 77 ? 22.718 0.834 -22.820 1.00 95.56 77 LYS A C 1
ATOM 594 O O . LYS A 1 77 ? 22.205 1.670 -22.072 1.00 95.56 77 LYS A O 1
ATOM 599 N N . VAL A 1 78 ? 22.276 -0.422 -22.887 1.00 95.50 78 VAL A N 1
ATOM 600 C CA . VAL A 1 78 ? 21.254 -0.953 -21.976 1.00 95.50 78 VAL A CA 1
ATOM 601 C C . VAL A 1 78 ? 21.822 -0.983 -20.555 1.00 95.50 78 VAL A C 1
ATOM 603 O O . VAL A 1 78 ? 22.888 -1.557 -20.310 1.00 95.50 78 VAL A O 1
ATOM 606 N N . ARG A 1 79 ? 21.120 -0.340 -19.615 1.00 94.75 79 ARG A N 1
ATOM 607 C CA . ARG A 1 79 ? 21.478 -0.348 -18.192 1.00 94.75 79 ARG A CA 1
ATOM 608 C C . ARG A 1 79 ? 21.420 -1.780 -17.667 1.00 94.75 79 ARG A C 1
ATOM 610 O O . ARG A 1 79 ? 20.519 -2.542 -18.007 1.00 94.75 79 ARG A O 1
ATOM 617 N N . GLN A 1 80 ? 22.384 -2.140 -16.835 1.00 93.50 80 GLN A N 1
ATOM 618 C CA . GLN A 1 80 ? 22.391 -3.443 -16.180 1.00 93.50 80 GLN A CA 1
ATOM 619 C C . GLN A 1 80 ? 21.505 -3.401 -14.936 1.00 93.50 80 GLN A C 1
ATOM 621 O O . GLN A 1 80 ? 21.319 -2.339 -14.339 1.00 93.50 80 GLN A O 1
ATOM 626 N N . ALA A 1 81 ? 20.955 -4.552 -14.552 1.00 91.69 81 ALA A N 1
ATOM 627 C CA . ALA A 1 81 ? 20.245 -4.656 -13.287 1.00 91.69 81 ALA A CA 1
ATOM 628 C C . ALA A 1 81 ? 21.230 -4.410 -12.126 1.00 91.69 81 ALA A C 1
ATOM 630 O O . ALA A 1 81 ? 22.287 -5.047 -12.103 1.00 91.69 81 ALA A O 1
ATOM 631 N N . PRO A 1 82 ? 20.918 -3.507 -11.182 1.00 92.56 82 PRO A N 1
ATOM 632 C CA . PRO A 1 82 ? 21.787 -3.247 -10.043 1.00 92.56 82 PRO A CA 1
ATOM 633 C C . PRO A 1 82 ? 21.859 -4.471 -9.124 1.00 92.56 82 PRO A C 1
ATOM 635 O O . PRO A 1 82 ? 20.887 -5.211 -8.954 1.00 92.56 82 PRO A O 1
ATOM 638 N N . THR A 1 83 ? 23.018 -4.655 -8.503 1.00 91.19 83 THR A N 1
ATOM 639 C CA . THR A 1 83 ? 23.280 -5.639 -7.443 1.00 91.19 83 THR A CA 1
ATOM 640 C C . THR A 1 83 ? 23.430 -4.915 -6.101 1.00 91.19 83 THR A C 1
ATOM 642 O O . THR A 1 83 ? 23.552 -3.688 -6.089 1.00 91.19 83 THR A O 1
ATOM 645 N N . PRO A 1 84 ? 23.468 -5.624 -4.960 1.00 89.19 84 PRO A N 1
ATOM 646 C CA . PRO A 1 84 ? 23.726 -4.990 -3.664 1.00 89.19 84 PRO A CA 1
ATOM 647 C C . PRO A 1 84 ? 25.027 -4.171 -3.632 1.00 89.19 84 PRO A C 1
ATOM 649 O O . PRO A 1 84 ? 25.113 -3.166 -2.933 1.00 89.19 84 PRO A O 1
ATOM 652 N N . GLU A 1 85 ? 26.026 -4.571 -4.420 1.00 91.75 85 GLU A N 1
ATOM 653 C CA . GLU A 1 85 ? 27.341 -3.929 -4.510 1.00 91.75 85 GLU A CA 1
ATOM 654 C C . GLU A 1 85 ? 27.381 -2.770 -5.514 1.00 91.75 85 GLU A C 1
ATOM 656 O O . GLU A 1 85 ? 28.250 -1.906 -5.412 1.00 91.75 85 GLU A O 1
ATOM 661 N N . THR A 1 86 ? 26.479 -2.763 -6.500 1.00 94.69 86 THR A N 1
ATOM 662 C CA . THR A 1 86 ? 26.476 -1.787 -7.607 1.00 94.69 86 THR A CA 1
ATOM 663 C C . THR A 1 86 ? 25.297 -0.815 -7.572 1.00 94.69 86 THR A C 1
ATOM 665 O O . THR A 1 86 ? 25.235 0.084 -8.408 1.00 94.69 86 THR A O 1
ATOM 668 N N . MET A 1 87 ? 24.379 -0.968 -6.613 1.00 95.44 87 MET A N 1
ATOM 669 C CA . MET A 1 87 ? 23.216 -0.097 -6.464 1.00 95.44 87 MET A CA 1
ATOM 670 C C . MET A 1 87 ? 23.586 1.364 -6.207 1.00 95.44 87 MET A C 1
ATOM 672 O O . MET A 1 87 ? 24.547 1.681 -5.500 1.00 95.44 87 MET A O 1
ATOM 676 N N . GLN A 1 88 ? 22.737 2.262 -6.689 1.00 96.62 88 GLN A N 1
ATOM 677 C CA . GLN A 1 88 ? 22.775 3.670 -6.336 1.00 96.62 88 GLN A CA 1
ATOM 678 C C . GLN A 1 88 ? 21.749 3.950 -5.237 1.00 96.62 88 GLN A C 1
ATOM 680 O O . GLN A 1 88 ? 20.570 3.630 -5.364 1.00 96.62 88 GLN A O 1
ATOM 685 N N . THR A 1 89 ? 22.191 4.571 -4.141 1.00 97.38 89 THR A N 1
ATOM 686 C CA . THR A 1 89 ? 21.310 5.033 -3.056 1.00 97.38 89 THR A CA 1
ATOM 687 C C . THR A 1 89 ? 21.134 6.542 -3.136 1.00 97.38 89 THR A C 1
ATOM 689 O O . THR A 1 89 ? 22.106 7.271 -3.327 1.00 97.38 89 THR A O 1
ATOM 692 N N . CYS A 1 90 ? 19.900 7.012 -2.949 1.00 98.00 90 CYS A N 1
ATOM 693 C CA . CYS A 1 90 ? 19.572 8.432 -2.951 1.00 98.00 90 CYS A CA 1
ATOM 694 C C . CYS A 1 90 ? 20.401 9.206 -1.912 1.00 98.00 90 CYS A C 1
ATOM 696 O O . CYS A 1 90 ? 20.543 8.788 -0.754 1.00 98.00 90 CYS A O 1
ATOM 698 N N . THR A 1 91 ? 20.908 10.373 -2.308 1.00 97.00 91 THR A N 1
ATOM 699 C CA . THR A 1 91 ? 21.676 11.264 -1.424 1.00 97.00 91 THR A CA 1
ATOM 700 C C . THR A 1 91 ? 20.805 11.951 -0.367 1.00 97.00 91 THR A C 1
ATOM 702 O O . THR A 1 91 ? 21.308 12.307 0.697 1.00 97.00 91 THR A O 1
ATOM 705 N N . ARG A 1 92 ? 19.491 12.079 -0.608 1.00 95.44 92 ARG A N 1
ATOM 706 C CA . ARG A 1 92 ? 18.534 12.744 0.299 1.00 95.44 92 ARG A CA 1
ATOM 707 C C . ARG A 1 92 ? 17.746 11.802 1.199 1.00 95.44 92 ARG A C 1
ATOM 709 O O . ARG A 1 92 ? 17.611 12.075 2.387 1.00 95.44 92 ARG A O 1
ATOM 716 N N . CYS A 1 93 ? 17.220 10.711 0.650 1.00 95.44 93 CYS A N 1
ATOM 717 C CA . CYS A 1 93 ? 16.457 9.719 1.409 1.00 95.44 93 CYS A CA 1
ATOM 718 C C . CYS A 1 93 ? 17.243 8.403 1.529 1.00 95.44 93 CYS A C 1
ATOM 720 O O . CYS A 1 93 ? 18.470 8.429 1.617 1.00 95.44 93 CYS A O 1
ATOM 722 N N . VAL A 1 94 ? 16.551 7.260 1.567 1.00 95.75 94 VAL A N 1
ATOM 723 C CA . VAL A 1 94 ? 17.154 5.920 1.692 1.00 95.75 94 VAL A CA 1
ATOM 724 C C . VAL A 1 94 ? 16.829 4.979 0.532 1.00 95.75 94 VAL A C 1
ATOM 726 O O . VAL A 1 94 ? 17.300 3.843 0.517 1.00 95.75 94 VAL A O 1
ATOM 729 N N . THR A 1 95 ? 16.038 5.435 -0.446 1.00 96.38 95 THR A N 1
ATOM 730 C CA . THR A 1 95 ? 15.652 4.601 -1.588 1.00 96.38 95 THR A CA 1
ATOM 731 C C . THR A 1 95 ? 16.837 4.340 -2.505 1.00 96.38 95 THR A C 1
ATOM 733 O O . THR A 1 95 ? 17.702 5.198 -2.697 1.00 96.38 95 THR A O 1
ATOM 736 N N . ASN A 1 96 ? 16.872 3.136 -3.067 1.00 96.50 96 ASN A N 1
ATOM 737 C CA . ASN A 1 96 ? 17.894 2.696 -4.005 1.00 96.50 96 ASN A CA 1
ATOM 738 C C . ASN A 1 96 ? 17.264 1.921 -5.169 1.00 96.50 96 ASN A C 1
ATOM 740 O O . ASN A 1 96 ? 16.135 1.432 -5.066 1.00 96.50 96 ASN A O 1
ATOM 744 N N . ASP A 1 97 ? 17.997 1.816 -6.273 1.00 96.19 97 ASP A N 1
ATOM 745 C CA . ASP A 1 97 ? 17.551 1.125 -7.486 1.00 96.19 97 ASP A CA 1
ATOM 746 C C . ASP A 1 97 ? 17.640 -0.405 -7.418 1.00 96.19 97 ASP A C 1
ATOM 748 O O . ASP A 1 97 ? 17.076 -1.076 -8.277 1.00 96.19 97 ASP A O 1
ATOM 752 N N . TYR A 1 98 ? 18.270 -0.990 -6.399 1.00 94.38 98 TYR A N 1
ATOM 753 C CA . TYR A 1 98 ? 18.218 -2.440 -6.191 1.00 94.38 98 TYR A CA 1
ATOM 754 C C . TYR A 1 98 ? 16.863 -2.910 -5.656 1.00 94.38 98 TYR A C 1
ATOM 756 O O . TYR A 1 98 ? 16.314 -3.915 -6.126 1.00 94.38 98 TYR A O 1
ATOM 764 N N . VAL A 1 99 ? 16.335 -2.190 -4.663 1.00 94.00 99 VAL A N 1
ATOM 765 C CA . VAL A 1 99 ? 15.033 -2.470 -4.045 1.00 94.00 99 VAL A CA 1
ATOM 766 C C . VAL A 1 99 ? 13.906 -1.895 -4.899 1.00 94.00 99 VAL A C 1
ATOM 768 O O . VAL A 1 99 ? 12.879 -2.546 -5.068 1.00 94.00 99 VAL A O 1
ATOM 771 N N . VAL A 1 100 ? 14.116 -0.738 -5.538 1.00 95.12 100 VAL A N 1
ATOM 772 C CA . VAL A 1 100 ? 13.185 -0.169 -6.528 1.00 95.12 100 VAL A CA 1
ATOM 773 C C . VAL A 1 100 ? 13.830 -0.149 -7.929 1.00 95.12 100 VAL A C 1
ATOM 775 O O . VAL A 1 100 ? 14.201 0.920 -8.417 1.00 95.12 100 VAL A O 1
ATOM 778 N N . PRO A 1 101 ? 13.970 -1.304 -8.618 1.00 94.12 101 PRO A N 1
ATOM 779 C CA . PRO A 1 101 ? 14.492 -1.372 -9.983 1.00 94.12 101 PRO A CA 1
ATOM 780 C C . PRO A 1 101 ? 13.829 -0.389 -10.941 1.00 94.12 101 PRO A C 1
ATOM 782 O O . PRO A 1 101 ? 12.605 -0.329 -11.034 1.00 94.12 101 PRO A O 1
ATOM 785 N N . GLY A 1 102 ? 14.645 0.361 -11.683 1.00 95.12 102 GLY A N 1
ATOM 786 C CA . GLY A 1 102 ? 14.160 1.417 -12.576 1.00 95.12 102 GLY A CA 1
ATOM 787 C C . GLY A 1 102 ? 13.879 2.752 -11.881 1.00 95.12 102 GLY A C 1
ATOM 788 O O . GLY A 1 102 ? 13.280 3.634 -12.496 1.00 95.12 102 GLY A O 1
ATOM 789 N N . LEU A 1 103 ? 14.292 2.934 -10.627 1.00 96.94 103 LEU A N 1
ATOM 790 C CA . LEU A 1 103 ? 14.364 4.255 -10.007 1.00 96.94 103 LEU A CA 1
ATOM 791 C C . LEU A 1 103 ? 15.427 5.100 -10.725 1.00 96.94 103 LEU A C 1
ATOM 793 O O . LEU A 1 103 ? 16.598 4.734 -10.763 1.00 96.94 103 LEU A O 1
ATOM 797 N N . GLU A 1 104 ? 15.015 6.210 -11.332 1.00 96.69 104 GLU A N 1
ATOM 798 C CA . GLU A 1 104 ? 15.947 7.163 -11.936 1.00 96.69 104 GLU A CA 1
ATOM 799 C C . GLU A 1 104 ? 16.533 8.114 -10.881 1.00 96.69 104 GLU A C 1
ATOM 801 O O . GLU A 1 104 ? 15.912 8.387 -9.850 1.00 96.69 104 GLU A O 1
ATOM 806 N N . PHE A 1 105 ? 17.731 8.626 -11.162 1.00 97.69 105 PHE A N 1
ATOM 807 C CA . PHE A 1 105 ? 18.424 9.629 -10.357 1.00 97.69 105 PHE A CA 1
ATOM 808 C C . PHE A 1 105 ? 18.823 10.806 -11.239 1.00 97.69 105 PHE A C 1
ATOM 810 O O . PHE A 1 105 ? 18.952 10.655 -12.457 1.00 97.69 105 PHE A O 1
ATOM 817 N N . ASP A 1 106 ? 18.993 11.976 -10.641 1.00 96.88 106 ASP A N 1
ATOM 818 C CA . ASP A 1 106 ? 19.639 13.108 -11.298 1.00 96.88 106 ASP A CA 1
ATOM 819 C C . ASP A 1 106 ? 21.171 13.078 -11.147 1.00 96.88 106 ASP A C 1
ATOM 821 O O . ASP A 1 106 ? 21.749 12.142 -10.591 1.00 96.88 106 ASP A O 1
ATOM 825 N N . GLU A 1 107 ? 21.830 14.119 -11.658 1.00 96.69 107 GLU A N 1
ATOM 826 C CA . GLU A 1 107 ? 23.289 14.277 -11.614 1.00 96.69 107 GLU A CA 1
ATOM 827 C C . GLU A 1 107 ? 23.843 14.436 -10.184 1.00 96.69 107 GLU A C 1
ATOM 829 O O . GLU A 1 107 ? 25.005 14.120 -9.940 1.00 96.69 107 GLU A O 1
ATOM 834 N N . GLU A 1 108 ? 23.016 14.872 -9.228 1.00 97.00 108 GLU A N 1
ATOM 835 C CA . GLU A 1 108 ? 23.367 15.018 -7.807 1.00 97.00 108 GLU A CA 1
ATOM 836 C C . GLU A 1 108 ? 23.077 13.736 -6.998 1.00 97.00 108 GLU A C 1
ATOM 838 O O . GLU A 1 108 ? 23.308 13.674 -5.785 1.00 97.00 108 GLU A O 1
ATOM 843 N N . GLY A 1 109 ? 22.566 12.692 -7.657 1.00 97.19 109 GLY A N 1
ATOM 844 C CA . GLY A 1 109 ? 22.198 11.425 -7.035 1.00 97.19 109 GLY A CA 1
ATOM 845 C C . GLY A 1 109 ? 20.894 11.474 -6.234 1.00 97.19 109 GLY A C 1
ATOM 846 O O . GLY A 1 109 ? 20.665 10.601 -5.391 1.00 97.19 109 GLY A O 1
ATOM 847 N N . VAL A 1 110 ? 20.027 12.459 -6.476 1.00 97.75 110 VAL A N 1
ATOM 848 C CA . VAL A 1 110 ? 18.679 12.512 -5.902 1.00 97.75 110 VAL A CA 1
ATOM 849 C C . VAL A 1 110 ? 17.735 11.670 -6.754 1.00 97.75 110 VAL A C 1
ATOM 851 O O . VAL A 1 110 ? 17.668 11.813 -7.974 1.00 97.75 110 VAL A O 1
ATOM 854 N N . CYS A 1 111 ? 16.986 10.778 -6.108 1.00 97.44 111 CYS A N 1
ATOM 855 C CA . CYS A 1 111 ? 16.081 9.873 -6.804 1.00 97.44 111 CYS A CA 1
ATOM 856 C C . CYS A 1 111 ? 14.798 10.561 -7.290 1.00 97.44 111 CYS A C 1
ATOM 858 O O . CYS A 1 111 ? 14.323 11.543 -6.709 1.00 97.44 111 CYS A O 1
ATOM 860 N N . ALA A 1 112 ? 14.180 9.971 -8.311 1.00 95.88 112 ALA A N 1
ATOM 861 C CA . ALA A 1 112 ? 12.953 10.466 -8.918 1.00 95.88 112 ALA A CA 1
ATOM 862 C C . ALA A 1 112 ? 11.796 10.629 -7.916 1.00 95.88 112 ALA A C 1
ATOM 864 O O . ALA A 1 112 ? 11.031 11.581 -8.037 1.00 95.88 112 ALA A O 1
ATOM 865 N N . LEU A 1 113 ? 11.696 9.764 -6.896 1.00 94.31 113 LEU A N 1
ATOM 866 C CA . LEU A 1 113 ? 10.693 9.885 -5.826 1.00 94.31 113 LEU A CA 1
ATOM 867 C C . LEU A 1 113 ? 10.835 11.213 -5.067 1.00 94.31 113 LEU A C 1
ATOM 869 O O . LEU A 1 113 ? 9.878 11.977 -4.988 1.00 94.31 113 LEU A O 1
ATOM 873 N N . CYS A 1 114 ? 12.040 11.526 -4.572 1.00 94.06 114 CYS A N 1
ATOM 874 C CA . CYS A 1 114 ? 12.309 12.793 -3.885 1.00 94.06 114 CYS A CA 1
ATOM 875 C C . CYS A 1 114 ? 12.029 13.997 -4.787 1.00 94.06 114 CYS A C 1
ATOM 877 O O . CYS A 1 114 ? 11.429 14.964 -4.332 1.00 94.06 114 CYS A O 1
ATOM 879 N N . ARG A 1 115 ? 12.412 13.921 -6.068 1.00 94.12 115 ARG A N 1
ATOM 880 C CA . ARG A 1 115 ? 12.143 14.987 -7.045 1.00 94.12 115 ARG A CA 1
ATOM 881 C C . ARG A 1 115 ? 10.644 15.189 -7.289 1.00 94.12 115 ARG A C 1
ATOM 883 O O . ARG A 1 115 ? 10.213 16.318 -7.487 1.00 94.12 115 ARG A O 1
ATOM 890 N N . CYS A 1 116 ? 9.838 14.125 -7.255 1.00 90.25 116 CYS A N 1
ATOM 891 C CA . CYS A 1 116 ? 8.379 14.230 -7.369 1.00 90.25 116 CYS A CA 1
ATOM 892 C C . CYS A 1 116 ? 7.745 14.895 -6.136 1.00 90.25 116 CYS A C 1
ATOM 894 O O . CYS A 1 116 ? 6.787 15.653 -6.280 1.00 90.25 116 CYS A O 1
ATOM 896 N N . TYR A 1 117 ? 8.288 14.668 -4.934 1.00 87.00 117 TYR A N 1
ATOM 897 C CA . TYR A 1 117 ? 7.796 15.313 -3.706 1.00 87.00 117 TYR A CA 1
ATOM 898 C C . TYR A 1 117 ? 8.027 16.831 -3.682 1.00 87.00 117 TYR A C 1
ATOM 900 O O . TYR A 1 117 ? 7.340 17.539 -2.953 1.00 87.00 117 TYR A O 1
ATOM 908 N N . GLU A 1 118 ? 8.962 17.345 -4.485 1.00 86.06 118 GLU A N 1
ATOM 909 C CA . GLU A 1 118 ? 9.211 18.788 -4.631 1.00 86.06 118 GLU A CA 1
ATOM 910 C C . GLU A 1 118 ? 8.266 19.474 -5.613 1.00 86.06 118 GLU A C 1
ATOM 912 O O . GLU A 1 118 ? 8.153 20.703 -5.619 1.00 86.06 118 GLU A O 1
ATOM 917 N N . LEU A 1 119 ? 7.589 18.698 -6.460 1.00 83.38 119 LEU A N 1
ATOM 918 C CA . LEU A 1 119 ? 6.564 19.240 -7.334 1.00 83.38 119 LEU A CA 1
ATOM 919 C C . LEU A 1 119 ? 5.349 19.646 -6.492 1.00 83.38 119 LEU A C 1
ATOM 921 O O . LEU A 1 119 ? 5.029 18.971 -5.508 1.00 83.38 119 LEU A O 1
ATOM 925 N N . PRO A 1 120 ? 4.621 20.707 -6.885 1.00 70.50 120 PRO A N 1
ATOM 926 C CA . PRO A 1 120 ? 3.340 21.014 -6.270 1.00 70.50 120 PRO A CA 1
ATOM 927 C C . PRO A 1 120 ? 2.458 19.768 -6.298 1.00 70.50 120 PRO A C 1
ATOM 929 O O . PRO A 1 120 ? 2.258 19.189 -7.370 1.00 70.50 120 PRO A O 1
ATOM 932 N N . ALA A 1 121 ? 1.934 19.368 -5.135 1.00 62.53 121 ALA A N 1
ATOM 933 C CA . ALA A 1 121 ? 0.983 18.269 -5.069 1.00 62.53 121 ALA A CA 1
ATOM 934 C C . ALA A 1 121 ? -0.135 18.545 -6.087 1.00 62.53 121 ALA A C 1
ATOM 936 O O . ALA A 1 121 ? -0.669 19.666 -6.116 1.00 62.53 121 ALA A O 1
ATOM 937 N N . PRO A 1 122 ? -0.474 17.588 -6.967 1.00 58.38 122 PRO A N 1
ATOM 938 C CA . PRO A 1 122 ? -1.557 17.812 -7.902 1.00 58.38 122 PRO A CA 1
ATOM 939 C C . PRO A 1 122 ? -2.822 18.149 -7.112 1.00 58.38 122 PRO A C 1
ATOM 941 O O . PRO A 1 122 ? -3.097 17.553 -6.073 1.00 58.38 122 PRO A O 1
ATOM 944 N N . LYS A 1 123 ? -3.613 19.106 -7.614 1.00 47.97 123 LYS A N 1
ATOM 945 C CA . LYS A 1 123 ? -4.951 19.399 -7.083 1.00 47.97 123 LYS A CA 1
ATOM 946 C C . LYS A 1 123 ? -5.860 18.202 -7.370 1.00 47.97 123 LYS A C 1
ATOM 948 O O . LYS A 1 123 ? -6.622 18.212 -8.332 1.00 47.97 123 LYS A O 1
ATOM 953 N N . ARG A 1 124 ? -5.724 17.136 -6.592 1.00 52.84 124 ARG A N 1
ATOM 954 C CA . ARG A 1 124 ? -6.589 15.964 -6.622 1.00 52.84 124 ARG A CA 1
ATOM 955 C C . ARG A 1 124 ? -7.366 15.878 -5.324 1.00 52.84 124 ARG A C 1
ATOM 957 O O . ARG A 1 124 ? -6.926 16.312 -4.265 1.00 52.84 124 ARG A O 1
ATOM 964 N N . HIS A 1 125 ? -8.544 15.293 -5.446 1.00 53.31 125 HIS A N 1
ATOM 965 C CA . HIS A 1 125 ? -9.332 14.855 -4.310 1.00 53.31 125 HIS A CA 1
ATOM 966 C C . HIS A 1 125 ? -8.738 13.536 -3.842 1.00 53.31 125 HIS A C 1
ATOM 968 O O . HIS A 1 125 ? -8.589 12.617 -4.651 1.00 53.31 125 HIS A O 1
ATOM 974 N N . SER A 1 126 ? -8.350 13.477 -2.569 1.00 57.00 126 SER A N 1
ATOM 975 C CA . SER A 1 126 ? -7.870 12.251 -1.939 1.00 57.00 126 SER A CA 1
ATOM 976 C C . SER A 1 126 ? -8.849 11.097 -2.189 1.00 57.00 126 SER A C 1
ATOM 978 O O . SER A 1 126 ? -10.053 11.303 -2.355 1.00 57.00 126 SER A O 1
ATOM 980 N N . ALA A 1 127 ? -8.337 9.863 -2.209 1.00 59.12 127 ALA A N 1
ATOM 981 C CA . ALA A 1 127 ? -9.180 8.666 -2.242 1.00 59.12 127 ALA A CA 1
ATOM 982 C C . ALA A 1 127 ? -10.129 8.576 -1.029 1.00 59.12 127 ALA A C 1
ATOM 984 O O . ALA A 1 127 ? -11.099 7.819 -1.068 1.00 59.12 127 ALA A O 1
ATOM 985 N N . PHE A 1 128 ? -9.840 9.342 0.025 1.00 67.81 128 PHE A N 1
ATOM 986 C CA . PHE A 1 128 ? -10.605 9.429 1.256 1.00 67.81 128 PHE A CA 1
ATOM 987 C C . PHE A 1 128 ? -11.078 10.855 1.502 1.00 67.81 128 PHE A C 1
ATOM 989 O O . PHE A 1 128 ? -10.394 11.814 1.141 1.00 67.81 128 PHE A O 1
ATOM 996 N N . ALA A 1 129 ? -12.194 10.988 2.213 1.00 74.56 129 ALA A N 1
ATOM 997 C CA . ALA A 1 129 ? -12.575 12.282 2.749 1.00 74.56 129 ALA A CA 1
ATOM 998 C C . ALA A 1 129 ? -11.546 12.696 3.809 1.00 74.56 129 ALA A C 1
ATOM 1000 O O . ALA A 1 129 ? -11.121 11.871 4.622 1.00 74.56 129 ALA A O 1
ATOM 1001 N N . THR A 1 130 ? -11.127 13.957 3.793 1.00 77.25 130 THR A N 1
ATOM 1002 C CA . THR A 1 130 ? -10.350 14.553 4.882 1.00 77.25 130 THR A CA 1
ATOM 1003 C C . THR A 1 130 ? -11.299 15.163 5.901 1.00 77.25 130 THR A C 1
ATOM 1005 O O . THR A 1 130 ? -12.343 15.692 5.530 1.00 77.25 130 THR A O 1
ATOM 1008 N N . VAL A 1 131 ? -10.940 15.056 7.176 1.00 79.44 131 VAL A N 1
ATOM 1009 C CA . VAL A 1 131 ? -11.688 15.628 8.294 1.00 79.44 131 VAL A CA 1
ATOM 1010 C C . VAL A 1 131 ? -10.737 16.482 9.124 1.00 79.44 131 VAL A C 1
ATOM 1012 O O . VAL A 1 131 ? -9.668 16.027 9.540 1.00 79.44 131 VAL A O 1
ATOM 1015 N N . THR A 1 132 ? -11.133 17.728 9.343 1.00 82.94 132 THR A N 1
ATOM 1016 C CA . THR A 1 132 ? -10.427 18.731 10.147 1.00 82.94 132 THR A CA 1
ATOM 1017 C C . THR A 1 132 ? -10.605 18.462 11.644 1.00 82.94 132 THR A C 1
ATOM 1019 O O . THR A 1 132 ? -11.562 17.813 12.074 1.00 82.94 132 THR A O 1
ATOM 1022 N N . GLU A 1 133 ? -9.742 19.036 12.491 1.00 83.44 133 GLU A N 1
ATOM 1023 C CA . GLU A 1 133 ? -9.965 18.999 13.946 1.00 83.44 133 GLU A CA 1
ATOM 1024 C C . GLU A 1 133 ? -11.316 19.621 14.345 1.00 83.44 133 GLU A C 1
ATOM 1026 O O . GLU A 1 133 ? -11.953 19.180 15.303 1.00 83.44 133 GLU A O 1
ATOM 1031 N N . GLN A 1 134 ? -11.762 20.651 13.620 1.00 84.44 134 GLN A N 1
ATOM 1032 C CA . GLN A 1 134 ? -13.037 21.313 13.880 1.00 84.44 134 GLN A CA 1
ATOM 1033 C C . GLN A 1 134 ? -14.221 20.387 13.582 1.00 84.44 134 GLN A C 1
ATOM 1035 O O . GLN A 1 134 ? -15.138 20.292 14.397 1.00 84.44 134 GLN A O 1
ATOM 1040 N N . GLU A 1 135 ? -14.193 19.682 12.453 1.00 87.12 135 GLU A N 1
ATOM 1041 C CA . GLU A 1 135 ? -15.231 18.714 12.089 1.00 87.12 135 GLU A CA 1
ATOM 1042 C C . GLU A 1 135 ? -15.270 17.537 13.072 1.00 87.12 135 GLU A C 1
ATOM 1044 O O . GLU A 1 135 ? -16.356 17.084 13.427 1.00 87.12 135 GLU A O 1
ATOM 1049 N N . LEU A 1 136 ? -14.123 17.091 13.601 1.00 86.88 136 LEU A N 1
ATOM 1050 C CA . LEU A 1 136 ? -14.089 16.079 14.666 1.00 86.88 136 LEU A CA 1
ATOM 1051 C C . LEU A 1 136 ? -14.725 16.568 15.967 1.00 86.88 136 LEU A C 1
ATOM 1053 O O . LEU A 1 136 ? -15.459 15.818 16.603 1.00 86.88 136 LEU A O 1
ATOM 1057 N N . ARG A 1 137 ? -14.482 17.821 16.371 1.00 86.44 137 ARG A N 1
ATOM 1058 C CA . ARG A 1 137 ? -15.141 18.396 17.559 1.00 86.44 137 ARG A CA 1
ATOM 1059 C C . ARG A 1 137 ? -16.653 18.450 17.366 1.00 86.44 137 ARG A C 1
ATOM 1061 O O . ARG A 1 137 ? -17.400 17.994 18.225 1.00 86.44 137 ARG A O 1
ATOM 1068 N N . GLN A 1 138 ? -17.094 18.915 16.199 1.00 88.50 138 GLN A N 1
ATOM 1069 C CA . GLN A 1 138 ? -18.512 18.947 15.840 1.00 88.50 138 GLN A CA 1
ATOM 1070 C C . GLN A 1 138 ? -19.128 17.546 15.773 1.00 88.50 138 GLN A C 1
ATOM 1072 O O . GLN A 1 138 ? -20.307 17.374 16.085 1.00 88.50 138 GLN A O 1
ATOM 1077 N N . LEU A 1 139 ? -18.353 16.531 15.383 1.00 88.06 139 LEU A N 1
ATOM 1078 C CA . LEU A 1 139 ? -18.817 15.150 15.348 1.00 88.06 139 LEU A CA 1
ATOM 1079 C C . LEU A 1 139 ? -19.244 14.667 16.740 1.00 88.06 139 LEU A C 1
ATOM 1081 O O . LEU A 1 139 ? -20.292 14.037 16.839 1.00 88.06 139 LEU A O 1
ATOM 1085 N N . GLY A 1 140 ? -18.480 15.006 17.784 1.00 83.69 140 GLY A N 1
ATOM 1086 C CA . GLY A 1 140 ? -18.769 14.629 19.173 1.00 83.69 140 GLY A CA 1
ATOM 1087 C C . GLY A 1 140 ? -19.851 15.466 19.862 1.00 83.69 140 GLY A C 1
ATOM 1088 O O . GLY A 1 140 ? -20.499 14.989 20.789 1.00 83.69 140 GLY A O 1
ATOM 1089 N N . GLU A 1 141 ? -20.072 16.706 19.418 1.00 85.81 141 GLU A N 1
ATOM 1090 C CA . GLU A 1 141 ? -21.125 17.584 19.957 1.00 85.81 141 GLU A CA 1
ATOM 1091 C C . GLU A 1 141 ? -22.527 17.205 19.453 1.00 85.81 141 GLU A C 1
ATOM 1093 O O . GLU A 1 141 ? -23.532 17.440 20.129 1.00 85.81 141 GLU A O 1
ATOM 1098 N N . ASN A 1 142 ? -22.604 16.612 18.261 1.00 77.56 142 ASN A N 1
ATOM 1099 C CA . ASN A 1 142 ? -23.859 16.270 17.608 1.00 77.56 142 ASN A CA 1
ATOM 1100 C C . ASN A 1 142 ? -24.330 14.856 17.981 1.00 77.56 142 ASN A C 1
ATOM 1102 O O . ASN A 1 142 ? -23.584 13.884 17.905 1.00 77.56 142 ASN A O 1
ATOM 1106 N N . SER A 1 143 ? -25.615 14.712 18.317 1.00 73.00 143 SER A N 1
ATOM 1107 C CA . SER A 1 143 ? -26.233 13.390 18.459 1.00 73.00 143 SER A CA 1
ATOM 1108 C C . SER A 1 143 ? -26.646 12.857 17.088 1.00 73.00 143 SER A C 1
ATOM 1110 O O . SER A 1 143 ? -27.597 13.351 16.485 1.00 73.00 143 SER A O 1
ATOM 1112 N N . HIS A 1 144 ? -25.963 11.815 16.615 1.00 78.06 144 HIS A N 1
ATOM 1113 C CA . HIS A 1 144 ? -26.245 11.171 15.320 1.00 78.06 144 HIS A CA 1
ATOM 1114 C C . HIS A 1 144 ? -27.252 10.017 15.418 1.00 78.06 144 HIS A C 1
ATOM 1116 O O . HIS A 1 144 ? -27.348 9.195 14.514 1.00 78.06 144 HIS A O 1
ATOM 1122 N N . GLY A 1 145 ? -27.951 9.872 16.551 1.00 81.44 145 GLY A N 1
ATOM 1123 C CA . GLY A 1 145 ? -28.824 8.715 16.805 1.00 81.44 145 GLY A CA 1
ATOM 1124 C C . GLY A 1 145 ? -28.080 7.379 16.982 1.00 81.44 145 GLY A C 1
ATOM 1125 O O . GLY A 1 145 ? -28.715 6.351 17.202 1.00 81.44 145 GLY A O 1
ATOM 1126 N N . SER A 1 146 ? -26.744 7.397 16.937 1.00 91.31 146 SER A N 1
ATOM 1127 C CA . SER A 1 146 ? -25.856 6.256 17.172 1.00 91.31 146 SER A CA 1
ATOM 1128 C C . SER A 1 146 ? -25.260 6.282 18.583 1.00 91.31 146 SER A C 1
ATOM 1130 O O . SER A 1 146 ? -25.048 7.343 19.187 1.00 91.31 146 SER A O 1
ATOM 1132 N N . ARG A 1 147 ? -24.945 5.090 19.110 1.00 93.81 147 ARG A N 1
ATOM 1133 C CA . ARG A 1 147 ? -24.175 4.934 20.358 1.00 93.81 147 ARG A CA 1
ATOM 1134 C C . ARG A 1 147 ? -22.717 5.388 20.199 1.00 93.81 147 ARG A C 1
ATOM 1136 O O . ARG A 1 147 ? -22.108 5.770 21.192 1.00 93.81 147 ARG A O 1
ATOM 1143 N N . PHE A 1 148 ? -22.202 5.376 18.970 1.00 96.81 148 PHE A N 1
ATOM 1144 C CA . PHE A 1 148 ? -20.823 5.720 18.632 1.00 96.81 148 PHE A CA 1
ATOM 1145 C C . PHE A 1 148 ? -20.753 6.854 17.619 1.00 96.81 148 PHE A C 1
ATOM 1147 O O . PHE A 1 148 ? -21.540 6.898 16.670 1.00 96.81 148 PHE A O 1
ATOM 1154 N N . ASP A 1 149 ? -19.752 7.706 17.792 1.00 96.06 149 ASP A N 1
ATOM 1155 C CA . ASP A 1 149 ? -19.420 8.796 16.877 1.00 96.06 149 ASP A CA 1
ATOM 1156 C C . ASP A 1 149 ? -18.415 8.330 15.816 1.00 96.06 149 ASP A C 1
ATOM 1158 O O . ASP A 1 149 ? -18.385 8.847 14.704 1.00 96.06 149 ASP A O 1
ATOM 1162 N N . ALA A 1 150 ? -17.607 7.314 16.126 1.00 95.75 150 ALA A N 1
ATOM 1163 C CA . ALA A 1 150 ? -16.601 6.792 15.212 1.00 95.75 150 ALA A CA 1
ATOM 1164 C C . ALA A 1 150 ? -16.357 5.292 15.412 1.00 95.75 150 ALA A C 1
ATOM 1166 O O . ALA A 1 150 ? -16.415 4.775 16.528 1.00 95.75 150 ALA A O 1
ATOM 1167 N N . MET A 1 151 ? -16.012 4.606 14.324 1.00 97.25 151 MET A N 1
ATOM 1168 C CA . MET A 1 151 ? -15.372 3.292 14.351 1.00 97.25 151 MET A CA 1
ATOM 1169 C C . MET A 1 151 ? -13.912 3.427 13.912 1.00 97.25 151 MET A C 1
ATOM 1171 O O . MET A 1 151 ? -13.622 4.149 12.962 1.00 97.25 151 MET A O 1
ATOM 1175 N N . VAL A 1 152 ? -13.001 2.697 14.556 1.00 95.25 152 VAL A N 1
ATOM 1176 C CA . VAL A 1 152 ? -11.581 2.631 14.170 1.00 95.25 152 VAL A CA 1
ATOM 1177 C C . VAL A 1 152 ? -11.207 1.193 13.849 1.00 95.25 152 VAL A C 1
ATOM 1179 O O . VAL A 1 152 ? -11.367 0.319 14.701 1.00 95.25 152 VAL A O 1
ATOM 1182 N N . LEU A 1 153 ? -10.659 0.951 12.651 1.00 93.25 153 LEU A N 1
ATOM 1183 C CA . LEU A 1 153 ? -9.982 -0.316 12.356 1.00 93.25 153 LEU A CA 1
ATOM 1184 C C . LEU A 1 153 ? -8.654 -0.354 13.129 1.00 93.25 153 LEU A C 1
ATOM 1186 O O . LEU A 1 153 ? -7.680 0.303 12.759 1.00 93.25 153 LEU A O 1
ATOM 1190 N N . TYR A 1 154 ? -8.637 -1.099 14.229 1.00 94.38 154 TYR A N 1
ATOM 1191 C CA . TYR A 1 154 ? -7.563 -1.117 15.209 1.00 94.38 154 TYR A CA 1
ATOM 1192 C C . TYR A 1 154 ? -6.720 -2.388 15.099 1.00 94.38 154 TYR A C 1
ATOM 1194 O O . TYR A 1 154 ? -7.258 -3.490 15.101 1.00 94.38 154 TYR A O 1
ATOM 1202 N N . THR A 1 155 ? -5.394 -2.242 15.020 1.00 92.06 155 THR A N 1
ATOM 1203 C CA . THR A 1 155 ? -4.457 -3.366 14.821 1.00 92.06 155 THR A CA 1
ATOM 1204 C C . THR A 1 155 ? -3.443 -3.532 15.951 1.00 92.06 155 THR A C 1
ATOM 1206 O O . THR A 1 155 ? -2.600 -4.417 15.877 1.00 92.06 155 THR A O 1
ATOM 1209 N N . GLY A 1 156 ? -3.447 -2.657 16.963 1.00 92.12 156 GLY A N 1
ATOM 1210 C CA . GLY A 1 156 ? -2.389 -2.616 17.984 1.00 92.12 156 GLY A CA 1
ATOM 1211 C C . GLY A 1 156 ? -1.063 -2.005 17.507 1.00 92.12 156 GLY A C 1
ATOM 1212 O O . GLY A 1 156 ? -0.141 -1.831 18.308 1.00 92.12 156 GLY A O 1
ATOM 1213 N N . GLY A 1 157 ? -0.963 -1.652 16.222 1.00 90.50 157 GLY A N 1
ATOM 1214 C CA . GLY A 1 157 ? 0.172 -0.921 15.663 1.00 90.50 157 GLY A CA 1
ATOM 1215 C C . GLY A 1 157 ? 0.207 0.548 16.093 1.00 90.50 157 GLY A C 1
ATOM 1216 O O . GLY A 1 157 ? -0.736 1.051 16.711 1.00 90.50 157 GLY A O 1
ATOM 1217 N N . LYS A 1 158 ? 1.300 1.238 15.748 1.00 89.00 158 LYS A N 1
ATOM 1218 C CA . LYS A 1 158 ? 1.532 2.658 16.075 1.00 89.00 158 LYS A CA 1
ATOM 1219 C C . LYS A 1 158 ? 0.375 3.543 15.598 1.00 89.00 158 LYS A C 1
ATOM 1221 O O . LYS A 1 158 ? -0.264 4.208 16.407 1.00 89.00 158 LYS A O 1
ATOM 1226 N N . ASP A 1 159 ? 0.068 3.492 14.304 1.00 86.81 159 ASP A N 1
ATOM 1227 C CA . ASP A 1 159 ? -0.870 4.418 13.654 1.00 86.81 159 ASP A CA 1
ATOM 1228 C C . ASP A 1 159 ? -2.302 4.246 14.130 1.00 86.81 159 ASP A C 1
ATOM 1230 O O . ASP A 1 159 ? -2.989 5.213 14.451 1.00 86.81 159 ASP A O 1
ATOM 1234 N N . SER A 1 160 ? -2.748 2.996 14.234 1.00 91.06 160 SER A N 1
ATOM 1235 C CA . SER A 1 160 ? -4.091 2.698 14.714 1.00 91.06 160 SER A CA 1
ATOM 1236 C C . SER A 1 160 ? -4.247 2.981 16.213 1.00 91.06 160 SER A C 1
ATOM 1238 O O . SER A 1 160 ? -5.328 3.392 16.629 1.00 91.06 160 SER A O 1
ATOM 1240 N N . SER A 1 161 ? -3.184 2.838 17.019 1.00 94.00 161 SER A N 1
ATOM 1241 C CA . SER A 1 161 ? -3.192 3.238 18.438 1.00 94.00 161 SER A CA 1
ATOM 1242 C C . SER A 1 161 ? -3.252 4.751 18.590 1.00 94.00 161 SER A C 1
ATOM 1244 O O . SER A 1 161 ? -4.060 5.251 19.369 1.00 94.00 161 SER A O 1
ATOM 1246 N N . PHE A 1 162 ? -2.466 5.482 17.799 1.00 91.56 162 PHE A N 1
ATOM 1247 C CA . PHE A 1 162 ? -2.499 6.938 17.803 1.00 91.56 162 PHE A CA 1
ATOM 1248 C C . PHE A 1 162 ? -3.873 7.466 17.375 1.00 91.56 162 PHE A C 1
ATOM 1250 O O . PHE A 1 162 ? -4.451 8.298 18.069 1.00 91.56 162 PHE A O 1
ATOM 1257 N N . MET A 1 163 ? -4.440 6.928 16.289 1.00 91.19 163 MET A N 1
ATOM 1258 C CA . MET A 1 163 ? -5.787 7.277 15.827 1.00 91.19 163 MET A CA 1
ATOM 1259 C C . MET A 1 163 ? -6.847 7.003 16.901 1.00 91.19 163 MET A C 1
ATOM 1261 O O . MET A 1 163 ? -7.727 7.831 17.132 1.00 91.19 163 MET A O 1
ATOM 1265 N N . LEU A 1 164 ? -6.752 5.861 17.591 1.00 94.94 164 LEU A N 1
ATOM 1266 C CA . LEU A 1 164 ? -7.673 5.519 18.669 1.00 94.94 164 LEU A CA 1
ATOM 1267 C C . LEU A 1 164 ? -7.595 6.525 19.827 1.00 94.94 164 LEU A C 1
ATOM 1269 O O . LEU A 1 164 ? -8.628 7.042 20.257 1.00 94.94 164 LEU A O 1
ATOM 1273 N N . TRP A 1 165 ? -6.383 6.828 20.302 1.00 94.94 165 TRP A N 1
ATOM 1274 C CA . TRP A 1 165 ? -6.157 7.835 21.340 1.00 94.94 165 TRP A CA 1
ATOM 1275 C C . TRP A 1 165 ? -6.681 9.209 20.925 1.00 94.94 165 TRP A C 1
ATOM 1277 O O . TRP A 1 165 ? -7.376 9.872 21.697 1.00 94.94 165 TRP A O 1
ATOM 1287 N N . LEU A 1 166 ? -6.381 9.619 19.695 1.00 91.94 166 LEU A N 1
ATOM 1288 C CA . LEU A 1 166 ? -6.749 10.921 19.168 1.00 91.94 166 LEU A CA 1
ATOM 1289 C C . LEU A 1 166 ? -8.269 11.114 19.203 1.00 91.94 166 LEU A C 1
ATOM 1291 O O . LEU A 1 166 ? -8.757 12.095 19.762 1.00 91.94 166 LEU A O 1
ATOM 1295 N N . LEU A 1 167 ? -9.014 10.160 18.642 1.00 93.44 167 LEU A N 1
ATOM 1296 C CA . LEU A 1 167 ? -10.470 10.234 18.562 1.00 93.44 167 LEU A CA 1
ATOM 1297 C C . LEU A 1 167 ? -11.111 10.159 19.953 1.00 93.44 167 LEU A C 1
ATOM 1299 O O . LEU A 1 167 ? -11.943 11.000 20.285 1.00 93.44 167 LEU A O 1
ATOM 1303 N N . ALA A 1 168 ? -10.706 9.196 20.783 1.00 95.56 168 ALA A N 1
ATOM 1304 C CA . ALA A 1 168 ? -11.359 8.957 22.068 1.00 95.56 168 ALA A CA 1
ATOM 1305 C C . ALA A 1 168 ? -10.971 9.978 23.149 1.00 95.56 168 ALA A C 1
ATOM 1307 O O . ALA A 1 168 ? -11.840 10.465 23.864 1.00 95.56 168 ALA A O 1
ATOM 1308 N N . ARG A 1 169 ? -9.686 10.338 23.276 1.00 93.69 169 ARG A N 1
ATOM 1309 C CA . ARG A 1 169 ? -9.202 11.195 24.374 1.00 93.69 169 ARG A CA 1
ATOM 1310 C C . ARG A 1 169 ? -8.976 12.641 23.978 1.00 93.69 169 ARG A C 1
ATOM 1312 O O . ARG A 1 169 ? -9.412 13.529 24.703 1.00 93.69 169 ARG A O 1
ATOM 1319 N N . LYS A 1 170 ? -8.309 12.901 22.849 1.00 90.94 170 LYS A N 1
ATOM 1320 C CA . LYS A 1 170 ? -8.068 14.289 22.416 1.00 90.94 170 LYS A CA 1
ATOM 1321 C C . LYS A 1 170 ? -9.360 14.952 21.918 1.00 90.94 170 LYS A C 1
ATOM 1323 O O . LYS A 1 170 ? -9.564 16.135 22.194 1.00 90.94 170 LYS A O 1
ATOM 1328 N N . PHE A 1 171 ? -10.240 14.204 21.248 1.00 91.25 171 PHE A N 1
ATOM 1329 C CA . PHE A 1 171 ? -11.535 14.712 20.772 1.00 91.25 171 PHE A CA 1
ATOM 1330 C C . PHE A 1 171 ? -12.752 14.269 21.591 1.00 91.25 171 PHE A C 1
ATOM 1332 O O . PHE A 1 171 ? -13.829 14.822 21.386 1.00 91.25 171 PHE A O 1
ATOM 1339 N N . GLY A 1 172 ? -12.605 13.340 22.540 1.00 93.50 172 GLY A N 1
ATOM 1340 C CA . GLY A 1 172 ? -13.710 12.943 23.421 1.00 93.50 172 GLY A CA 1
ATOM 1341 C C . GLY A 1 172 ? -14.822 12.152 22.724 1.00 93.50 172 GLY A C 1
ATOM 1342 O O . GLY A 1 172 ? -15.947 12.136 23.218 1.00 93.50 172 GLY A O 1
ATOM 1343 N N . LEU A 1 173 ? -14.546 11.541 21.567 1.00 95.44 173 LEU A N 1
ATOM 1344 C CA . LEU A 1 173 ? -15.545 10.808 20.790 1.00 95.44 173 LEU A CA 1
ATOM 1345 C C . LEU A 1 173 ? -15.871 9.453 21.424 1.00 95.44 173 LEU A C 1
ATOM 1347 O O . LEU A 1 173 ? -15.004 8.782 21.986 1.00 95.44 173 LEU A O 1
ATOM 1351 N N . ARG A 1 174 ? -17.112 8.988 21.251 1.00 96.81 174 ARG A N 1
ATOM 1352 C CA . ARG A 1 174 ? -17.505 7.616 21.601 1.00 96.81 174 ARG A CA 1
ATOM 1353 C C . ARG A 1 174 ? -17.036 6.680 20.494 1.00 96.81 174 ARG A C 1
ATOM 1355 O O . ARG A 1 174 ? -17.650 6.618 19.425 1.00 96.81 174 ARG A O 1
ATOM 1362 N N . VAL A 1 175 ? -15.936 5.972 20.737 1.00 97.62 175 VAL A N 1
ATOM 1363 C CA . VAL A 1 175 ? -15.257 5.162 19.717 1.00 97.62 175 VAL A CA 1
ATOM 1364 C C . VAL A 1 175 ? -15.551 3.670 19.882 1.00 97.62 175 VAL A C 1
ATOM 1366 O O . VAL A 1 175 ? -15.442 3.119 20.977 1.00 97.62 175 VAL A O 1
ATOM 1369 N N . LEU A 1 176 ? -15.864 3.011 18.763 1.00 98.06 176 LEU A N 1
ATOM 1370 C CA . LEU A 1 176 ? -15.851 1.556 18.624 1.00 98.06 176 LEU A CA 1
ATOM 1371 C C . LEU A 1 176 ? -14.548 1.117 17.940 1.00 98.06 176 LEU A C 1
ATOM 1373 O O . LEU A 1 176 ? -14.382 1.283 16.730 1.00 98.06 176 LEU A O 1
ATOM 1377 N N . ALA A 1 177 ? -13.620 0.545 18.700 1.00 97.94 177 ALA A N 1
ATOM 1378 C CA . ALA A 1 177 ? -12.405 -0.046 18.154 1.00 97.94 177 ALA A CA 1
ATOM 1379 C C . ALA A 1 177 ? -12.696 -1.474 17.673 1.00 97.94 177 ALA A C 1
ATOM 1381 O O . ALA A 1 177 ? -13.178 -2.311 18.436 1.00 97.94 177 ALA A O 1
ATOM 1382 N N . VAL A 1 178 ? -12.401 -1.776 16.410 1.00 97.44 178 VAL A N 1
ATOM 1383 C CA . VAL A 1 178 ? -12.633 -3.107 15.834 1.00 97.44 178 VAL A CA 1
ATOM 1384 C C . VAL A 1 178 ? -11.334 -3.724 15.347 1.00 97.44 178 VAL A C 1
ATOM 1386 O O . VAL A 1 178 ? -10.545 -3.074 14.668 1.00 97.44 178 VAL A O 1
ATOM 1389 N N . PHE A 1 179 ? -11.111 -4.986 15.689 1.00 94.88 179 PHE A N 1
ATOM 1390 C CA . PHE A 1 179 ? -9.879 -5.705 15.401 1.00 94.88 179 PHE A CA 1
ATOM 1391 C C . PHE A 1 179 ? -10.190 -7.021 14.694 1.00 94.88 179 PHE A C 1
ATOM 1393 O O . PHE A 1 179 ? -10.880 -7.891 15.236 1.00 94.88 179 PHE A O 1
ATOM 1400 N N . TRP A 1 180 ? -9.667 -7.169 13.475 1.00 94.62 180 TRP A N 1
ATOM 1401 C CA . TRP A 1 180 ? -9.622 -8.467 12.816 1.00 94.62 180 TRP A CA 1
ATOM 1402 C C . TRP A 1 180 ? -8.417 -9.236 13.348 1.00 94.62 180 TRP A C 1
ATOM 1404 O O . TRP A 1 180 ? -7.273 -8.933 13.012 1.00 94.62 180 TRP A O 1
ATOM 1414 N N . ASP A 1 181 ? -8.706 -10.231 14.176 1.00 92.75 181 ASP A N 1
ATOM 1415 C CA . ASP A 1 181 ? -7.726 -11.135 14.752 1.00 92.75 181 ASP A CA 1
ATOM 1416 C C . ASP A 1 181 ? -7.294 -12.162 13.700 1.00 92.75 181 ASP A C 1
ATOM 1418 O O . ASP A 1 181 ? -7.930 -13.204 13.500 1.00 92.75 181 ASP A O 1
ATOM 1422 N N . MET A 1 182 ? -6.258 -11.793 12.942 1.00 88.81 182 MET A N 1
ATOM 1423 C CA . MET A 1 182 ? -5.677 -12.636 11.904 1.00 88.81 182 MET A CA 1
ATOM 1424 C C . MET A 1 182 ? -4.576 -13.547 12.482 1.00 88.81 182 MET A C 1
ATOM 1426 O O . MET A 1 182 ? -3.829 -13.113 13.356 1.00 88.81 182 MET A O 1
ATOM 1430 N N . PRO A 1 183 ? -4.365 -14.760 11.931 1.00 87.44 183 PRO A N 1
ATOM 1431 C CA . PRO A 1 183 ? -3.398 -15.741 12.455 1.00 87.44 183 PRO A CA 1
ATOM 1432 C C . PRO A 1 183 ? -1.933 -15.281 12.530 1.00 87.44 183 PRO A C 1
ATOM 1434 O O . PRO A 1 183 ? -1.104 -15.957 13.132 1.00 87.44 183 PRO A O 1
ATOM 1437 N N . TYR A 1 184 ? -1.608 -14.159 11.887 1.00 90.25 184 TYR A N 1
ATOM 1438 C CA . TYR A 1 184 ? -0.258 -13.612 11.786 1.00 90.25 184 TYR A CA 1
ATOM 1439 C C . TYR A 1 184 ? -0.117 -12.227 12.436 1.00 90.25 184 TYR A C 1
ATOM 1441 O O . TYR A 1 184 ? 0.811 -11.475 12.119 1.00 90.25 184 TYR A O 1
ATOM 1449 N N . CYS A 1 185 ? -1.032 -11.864 13.336 1.00 90.12 185 CYS A N 1
ATOM 1450 C CA . CYS A 1 185 ? -0.818 -10.729 14.225 1.00 90.12 185 CYS A CA 1
ATOM 1451 C C . CYS A 1 185 ? 0.409 -10.969 15.114 1.00 90.12 185 CYS A C 1
ATOM 1453 O O . CYS A 1 185 ? 0.691 -12.095 15.522 1.00 90.12 185 CYS A O 1
ATOM 1455 N N . SER A 1 186 ? 1.167 -9.908 15.396 1.00 89.94 186 SER A N 1
ATOM 1456 C CA . SER A 1 186 ? 2.330 -10.006 16.279 1.00 89.94 186 SER A CA 1
ATOM 1457 C C . SER A 1 186 ? 1.911 -10.096 17.751 1.00 89.94 186 SER A C 1
ATOM 1459 O O . SER A 1 186 ? 0.931 -9.483 18.173 1.00 89.94 186 SER A O 1
ATOM 1461 N N . GLU A 1 187 ? 2.699 -10.794 18.573 1.00 91.38 187 GLU A N 1
ATOM 1462 C CA . GLU A 1 187 ? 2.508 -10.812 20.035 1.00 91.38 187 GLU A CA 1
ATOM 1463 C C . GLU A 1 187 ? 2.510 -9.395 20.625 1.00 91.38 187 GLU A C 1
ATOM 1465 O O . GLU A 1 187 ? 1.724 -9.062 21.514 1.00 91.38 187 GLU A O 1
ATOM 1470 N N . ALA A 1 188 ? 3.350 -8.514 20.072 1.00 91.62 188 ALA A N 1
ATOM 1471 C CA . ALA A 1 188 ? 3.378 -7.107 20.438 1.00 91.62 188 ALA A CA 1
ATOM 1472 C C . ALA A 1 188 ? 2.050 -6.397 20.126 1.00 91.62 188 ALA A C 1
ATOM 1474 O O . ALA A 1 188 ? 1.576 -5.621 20.957 1.00 91.62 188 ALA A O 1
ATOM 1475 N N . ALA A 1 189 ? 1.423 -6.682 18.979 1.00 92.06 189 ALA A N 1
ATOM 1476 C CA . ALA A 1 189 ? 0.110 -6.151 18.626 1.00 92.06 189 ALA A CA 1
ATOM 1477 C C . ALA A 1 189 ? -0.970 -6.608 19.610 1.00 92.06 189 ALA A C 1
ATOM 1479 O O . ALA A 1 189 ? -1.684 -5.761 20.147 1.00 92.06 189 ALA A O 1
ATOM 1480 N N . TYR A 1 190 ? -1.044 -7.907 19.928 1.00 94.19 190 TYR A N 1
ATOM 1481 C CA . TYR A 1 190 ? -1.979 -8.422 20.935 1.00 94.19 190 TYR A CA 1
ATOM 1482 C C . TYR A 1 190 ? -1.767 -7.763 22.298 1.00 94.19 190 TYR A C 1
ATOM 1484 O O . TYR A 1 190 ? -2.714 -7.281 22.925 1.00 94.19 190 TYR A O 1
ATOM 1492 N N . ALA A 1 191 ? -0.513 -7.671 22.741 1.00 95.50 191 ALA A N 1
ATOM 1493 C CA . ALA A 1 191 ? -0.174 -7.031 24.001 1.00 95.50 191 ALA A CA 1
ATOM 1494 C C . ALA A 1 191 ? -0.564 -5.540 24.006 1.00 95.50 191 ALA A C 1
ATOM 1496 O O . ALA A 1 191 ? -1.086 -5.046 25.005 1.00 95.50 191 ALA A O 1
ATOM 1497 N N . ASN A 1 192 ? -0.371 -4.825 22.893 1.00 96.06 192 ASN A N 1
ATOM 1498 C CA . ASN A 1 192 ? -0.804 -3.435 22.743 1.00 96.06 192 ASN A CA 1
ATOM 1499 C C . ASN A 1 192 ? -2.326 -3.290 22.755 1.00 96.06 192 ASN A C 1
ATOM 1501 O O . ASN A 1 192 ? -2.828 -2.385 23.416 1.00 96.06 192 ASN A O 1
ATOM 1505 N N . ILE A 1 193 ? -3.062 -4.204 22.119 1.00 95.69 193 ILE A N 1
ATOM 1506 C CA . ILE A 1 193 ? -4.528 -4.215 22.163 1.00 95.69 193 ILE A CA 1
ATOM 1507 C C . ILE A 1 193 ? -5.021 -4.395 23.603 1.00 95.69 193 ILE A C 1
ATOM 1509 O O . ILE A 1 193 ? -5.904 -3.666 24.056 1.00 95.69 193 ILE A O 1
ATOM 1513 N N . HIS A 1 194 ? -4.422 -5.316 24.362 1.00 96.38 194 HIS A N 1
ATOM 1514 C CA . HIS A 1 194 ? -4.747 -5.503 25.779 1.00 96.38 194 HIS A CA 1
ATOM 1515 C C . HIS A 1 194 ? -4.439 -4.268 26.634 1.00 96.38 194 HIS A C 1
ATOM 1517 O O . HIS A 1 194 ? -5.230 -3.910 27.513 1.00 96.38 194 HIS A O 1
ATOM 1523 N N . ARG A 1 195 ? -3.315 -3.595 26.372 1.00 97.38 195 ARG A N 1
ATOM 1524 C CA . ARG A 1 195 ? -2.952 -2.349 27.057 1.00 97.38 195 ARG A CA 1
ATOM 1525 C C . ARG A 1 195 ? -3.924 -1.221 26.736 1.00 97.38 195 ARG A C 1
ATOM 1527 O O . ARG A 1 195 ? -4.432 -0.610 27.670 1.00 97.38 195 ARG A O 1
ATOM 1534 N N . ALA A 1 196 ? -4.282 -1.034 25.466 1.00 97.19 196 ALA A N 1
ATOM 1535 C CA . ALA A 1 196 ? -5.279 -0.052 25.049 1.00 97.19 196 ALA A CA 1
ATOM 1536 C C . ALA A 1 196 ? -6.634 -0.285 25.735 1.00 97.19 196 ALA A C 1
ATOM 1538 O O . ALA A 1 196 ? -7.186 0.644 26.314 1.00 97.19 196 ALA A O 1
ATOM 1539 N N . ARG A 1 197 ? -7.120 -1.535 25.773 1.00 96.12 197 ARG A N 1
ATOM 1540 C CA . ARG A 1 197 ? -8.362 -1.910 26.481 1.00 96.12 197 ARG A CA 1
ATOM 1541 C C . ARG A 1 197 ? -8.341 -1.580 27.972 1.00 96.12 197 ARG A C 1
ATOM 1543 O O . ARG A 1 197 ? -9.376 -1.269 28.544 1.00 96.12 197 ARG A O 1
ATOM 1550 N N . THR A 1 198 ? -7.177 -1.701 28.604 1.00 96.94 198 THR A N 1
ATOM 1551 C CA . THR A 1 198 ? -7.013 -1.423 30.038 1.00 96.94 198 THR A CA 1
ATOM 1552 C C . THR A 1 198 ? -6.886 0.075 30.297 1.00 96.94 198 THR A C 1
ATOM 1554 O O . THR A 1 198 ? -7.464 0.591 31.248 1.00 96.94 198 THR A O 1
ATOM 1557 N N . ALA A 1 199 ? -6.126 0.773 29.454 1.00 97.25 199 ALA A N 1
ATOM 1558 C CA . ALA A 1 199 ? -5.866 2.195 29.592 1.00 97.25 199 ALA A CA 1
ATOM 1559 C C . ALA A 1 199 ? -7.089 3.044 29.223 1.00 97.25 199 ALA A C 1
ATOM 1561 O O . ALA A 1 199 ? -7.272 4.106 29.806 1.00 97.25 199 ALA A O 1
ATOM 1562 N N . MET A 1 200 ? -7.917 2.597 28.277 1.00 97.25 200 MET A N 1
ATOM 1563 C CA . MET A 1 200 ? -9.029 3.364 27.708 1.00 97.25 200 MET A CA 1
ATOM 1564 C C . MET A 1 200 ? -10.384 2.692 28.001 1.00 97.25 200 MET A C 1
ATOM 1566 O O . MET A 1 200 ? -11.007 2.152 27.082 1.00 97.25 200 MET A O 1
ATOM 1570 N N . PRO A 1 201 ? -10.855 2.675 29.266 1.00 96.38 201 PRO A N 1
ATOM 1571 C CA . PRO A 1 201 ? -12.140 2.071 29.634 1.00 96.38 201 PRO A CA 1
ATOM 1572 C C . PRO A 1 201 ? -13.358 2.744 28.976 1.00 96.38 201 PRO A C 1
ATOM 1574 O O . PRO A 1 201 ? -14.445 2.171 28.972 1.00 96.38 201 PRO A O 1
ATOM 1577 N N . GLU A 1 202 ? -13.189 3.948 28.429 1.00 95.69 202 GLU A N 1
ATOM 1578 C CA . GLU A 1 202 ? -14.181 4.694 27.655 1.00 95.69 202 GLU A CA 1
ATOM 1579 C C . GLU A 1 202 ? -14.398 4.160 26.225 1.00 95.69 202 GLU A C 1
ATOM 1581 O O . GLU A 1 202 ? -15.373 4.539 25.576 1.00 95.69 202 GLU A O 1
ATOM 1586 N N . VAL A 1 203 ? -13.517 3.285 25.728 1.00 98.00 203 VAL A N 1
ATOM 1587 C CA . VAL A 1 203 ? -13.588 2.713 24.375 1.00 98.00 203 VAL A CA 1
ATOM 1588 C C . VAL A 1 203 ? -14.176 1.302 24.415 1.00 98.00 203 VAL A C 1
ATOM 1590 O O . VAL A 1 203 ? -13.712 0.436 25.159 1.00 98.00 203 VAL A O 1
ATOM 1593 N N . GLU A 1 204 ? -15.147 1.027 23.540 1.00 97.81 204 GLU A N 1
ATOM 1594 C CA . GLU A 1 204 ? -15.646 -0.335 23.322 1.00 97.81 204 GLU A CA 1
ATOM 1595 C C . GLU A 1 204 ? -14.812 -1.052 22.248 1.00 97.81 204 GLU A C 1
ATOM 1597 O O . GLU A 1 204 ? -14.486 -0.473 21.211 1.00 97.81 204 GLU A O 1
ATOM 1602 N N . PHE A 1 205 ? -14.493 -2.330 22.477 1.00 97.88 205 PHE A N 1
ATOM 1603 C CA . PHE A 1 205 ? -13.691 -3.145 21.561 1.00 97.88 205 PHE A CA 1
ATOM 1604 C C . PHE A 1 205 ? -14.482 -4.340 21.025 1.00 97.88 205 PHE A C 1
ATOM 1606 O O . PHE A 1 205 ? -15.084 -5.087 21.798 1.00 97.88 205 PHE A O 1
ATOM 1613 N N . VAL A 1 206 ? -14.400 -4.573 19.715 1.00 97.44 206 VAL A N 1
ATOM 1614 C CA . VAL A 1 206 ? -14.865 -5.801 19.054 1.00 97.44 206 VAL A CA 1
ATOM 1615 C C . VAL A 1 206 ? -13.675 -6.507 18.424 1.00 97.44 206 VAL A C 1
ATOM 1617 O O . VAL A 1 206 ? -12.900 -5.907 17.686 1.00 97.44 206 VAL A O 1
ATOM 1620 N N . GLN A 1 207 ? -13.560 -7.803 18.690 1.00 95.69 207 GLN A N 1
ATOM 1621 C CA . GLN A 1 207 ? -12.571 -8.680 18.078 1.00 95.69 207 GLN A CA 1
ATOM 1622 C C . GLN A 1 207 ? -13.299 -9.756 17.281 1.00 95.69 207 GLN A C 1
ATOM 1624 O O . GLN A 1 207 ? -14.237 -10.370 17.789 1.00 95.69 207 GLN A O 1
ATOM 1629 N N . TRP A 1 208 ? -12.870 -9.977 16.040 1.00 95.44 208 TRP A N 1
ATOM 1630 C CA . TRP A 1 208 ? -13.461 -10.978 15.156 1.00 95.44 208 TRP A CA 1
ATOM 1631 C C . TRP A 1 208 ? -12.377 -11.836 14.518 1.00 95.44 208 TRP A C 1
ATOM 1633 O O . TRP A 1 208 ? -11.380 -11.306 14.035 1.00 95.44 208 TRP A O 1
ATOM 1643 N N . THR A 1 209 ? -12.591 -13.149 14.474 1.00 94.69 209 THR A N 1
ATOM 1644 C CA . THR A 1 209 ? -11.715 -14.111 13.794 1.00 94.69 209 THR A CA 1
ATOM 1645 C C . THR A 1 209 ? -12.409 -14.691 12.563 1.00 94.69 209 THR A C 1
ATOM 1647 O O . THR A 1 209 ? -13.618 -14.918 12.547 1.00 94.69 209 THR A O 1
ATOM 1650 N N . ILE A 1 210 ? -11.633 -14.962 11.515 1.00 95.44 210 ILE A N 1
ATOM 1651 C CA . ILE A 1 210 ? -12.043 -15.870 10.435 1.00 95.44 210 ILE A CA 1
ATOM 1652 C C . ILE A 1 210 ? -11.375 -17.210 10.735 1.00 95.44 210 ILE A C 1
ATOM 1654 O O . ILE A 1 210 ? -10.235 -17.229 11.201 1.00 95.44 210 ILE A O 1
ATOM 1658 N N . SER A 1 211 ? -12.064 -18.332 10.495 1.00 94.88 211 SER A N 1
ATOM 1659 C CA . SER A 1 211 ? -11.495 -19.650 10.807 1.00 94.88 211 SER A CA 1
ATOM 1660 C C . SER A 1 211 ? -10.115 -19.826 10.162 1.00 94.88 211 SER A C 1
ATOM 1662 O O . SER A 1 211 ? -9.930 -19.490 8.989 1.00 94.88 211 SER A O 1
ATOM 1664 N N . LEU A 1 212 ? -9.162 -20.384 10.916 1.00 94.12 212 LEU A N 1
ATOM 1665 C CA . LEU A 1 212 ? -7.778 -20.575 10.469 1.00 94.12 212 LEU A CA 1
ATOM 1666 C C . LEU A 1 212 ? -7.711 -21.293 9.114 1.00 94.12 212 LEU A C 1
ATOM 1668 O O . LEU A 1 212 ? -7.033 -20.842 8.197 1.00 94.12 212 LEU A O 1
ATOM 1672 N N . ASN A 1 213 ? -8.506 -22.356 8.959 1.00 94.38 213 ASN A N 1
ATOM 1673 C CA . ASN A 1 213 ? -8.597 -23.116 7.715 1.00 94.38 213 ASN A CA 1
ATOM 1674 C C . ASN A 1 213 ? -9.073 -22.252 6.540 1.00 94.38 213 ASN A C 1
ATOM 1676 O O . ASN A 1 213 ? -8.561 -22.394 5.435 1.00 94.38 213 ASN A O 1
ATOM 1680 N N . THR A 1 214 ? -10.045 -21.361 6.750 1.00 95.69 214 THR A N 1
ATOM 1681 C CA . THR A 1 214 ? -10.486 -20.434 5.700 1.00 95.69 214 THR A CA 1
ATOM 1682 C C . THR A 1 214 ? -9.384 -19.440 5.349 1.00 95.69 214 THR A C 1
ATOM 1684 O O . THR A 1 214 ? -9.101 -19.272 4.165 1.00 95.69 214 THR A O 1
ATOM 1687 N N . VAL A 1 215 ? -8.719 -18.841 6.343 1.00 95.50 215 VAL A N 1
ATOM 1688 C CA . VAL A 1 215 ? -7.621 -17.890 6.107 1.00 95.50 215 VAL A CA 1
ATOM 1689 C C . VAL A 1 215 ? -6.472 -18.554 5.348 1.00 95.50 215 VAL A C 1
ATOM 1691 O O . VAL A 1 215 ? -6.051 -18.025 4.324 1.00 95.50 215 VAL A O 1
ATOM 1694 N N . HIS A 1 216 ? -6.008 -19.731 5.774 1.00 95.12 216 HIS A N 1
ATOM 1695 C CA . HIS A 1 216 ? -4.917 -20.445 5.103 1.00 95.12 216 HIS A CA 1
ATOM 1696 C C . HIS A 1 216 ? -5.293 -20.852 3.677 1.00 95.12 216 HIS A C 1
ATOM 1698 O O . HIS A 1 216 ? -4.511 -20.627 2.756 1.00 95.12 216 HIS A O 1
ATOM 1704 N N . ARG A 1 217 ? -6.507 -21.379 3.450 1.00 94.69 217 ARG A N 1
ATOM 1705 C CA . ARG A 1 217 ? -6.974 -21.683 2.085 1.00 94.69 217 ARG A CA 1
ATOM 1706 C C . ARG A 1 217 ? -7.006 -20.432 1.209 1.00 94.69 217 ARG A C 1
ATOM 1708 O O . ARG A 1 217 ? -6.547 -20.491 0.072 1.00 94.69 217 ARG A O 1
ATOM 1715 N N . ALA A 1 218 ? -7.521 -19.318 1.727 1.00 94.94 218 ALA A N 1
ATOM 1716 C CA . ALA A 1 218 ? -7.602 -18.056 0.999 1.00 94.94 218 ALA A CA 1
ATOM 1717 C C . ALA A 1 218 ? -6.211 -17.497 0.666 1.00 94.94 218 ALA A C 1
ATOM 1719 O O . ALA A 1 218 ? -5.940 -17.153 -0.484 1.00 94.94 218 ALA A O 1
ATOM 1720 N N . MET A 1 219 ? -5.306 -17.473 1.645 1.00 93.81 219 MET A N 1
ATOM 1721 C CA . MET A 1 219 ? -3.918 -17.049 1.463 1.00 93.81 219 MET A CA 1
ATOM 1722 C C . MET A 1 219 ? -3.182 -17.936 0.460 1.00 93.81 219 MET A C 1
ATOM 1724 O O . MET A 1 219 ? -2.521 -17.410 -0.429 1.00 93.81 219 MET A O 1
ATOM 1728 N N . ALA A 1 220 ? -3.335 -19.260 0.542 1.00 90.38 220 ALA A N 1
ATOM 1729 C CA . ALA A 1 220 ? -2.705 -20.199 -0.381 1.00 90.38 220 ALA A CA 1
ATOM 1730 C C . ALA A 1 220 ? -3.276 -20.081 -1.806 1.00 90.38 220 ALA A C 1
ATOM 1732 O O . ALA A 1 220 ? -2.529 -20.127 -2.780 1.00 90.38 220 ALA A O 1
ATOM 1733 N N . ALA A 1 221 ? -4.590 -19.889 -1.958 1.00 89.44 221 ALA A N 1
ATOM 1734 C CA . ALA A 1 221 ? -5.216 -19.663 -3.261 1.00 89.44 221 ALA A CA 1
ATOM 1735 C C . ALA A 1 221 ? -4.758 -18.339 -3.895 1.00 89.44 221 ALA A C 1
ATOM 1737 O O . ALA A 1 221 ? -4.402 -18.305 -5.076 1.00 89.44 221 ALA A O 1
ATOM 1738 N N . LYS A 1 222 ? -4.702 -17.257 -3.108 1.00 88.44 222 LYS A N 1
ATOM 1739 C CA . LYS A 1 222 ? -4.198 -15.956 -3.566 1.00 88.44 222 LYS A CA 1
ATOM 1740 C C . LYS A 1 222 ? -2.707 -16.012 -3.895 1.00 88.44 222 LYS A C 1
ATOM 1742 O O . LYS A 1 222 ? -2.282 -15.462 -4.906 1.00 88.44 222 LYS A O 1
ATOM 1747 N N . TRP A 1 223 ? -1.930 -16.734 -3.092 1.00 85.50 223 TRP A N 1
ATOM 1748 C CA . TRP A 1 223 ? -0.529 -17.021 -3.376 1.00 85.50 223 TRP A CA 1
ATOM 1749 C C . TRP A 1 223 ? -0.374 -17.714 -4.736 1.00 85.50 223 TRP A C 1
ATOM 1751 O O . TRP A 1 223 ? 0.332 -17.203 -5.594 1.00 85.50 223 TRP A O 1
ATOM 1761 N N . ARG A 1 224 ? -1.071 -18.834 -4.974 1.00 80.75 224 ARG A N 1
ATOM 1762 C CA . ARG A 1 224 ? -0.973 -19.598 -6.235 1.00 80.75 224 ARG A CA 1
ATOM 1763 C C . ARG A 1 224 ? -1.385 -18.798 -7.473 1.00 80.75 224 ARG A C 1
ATOM 1765 O O . ARG A 1 224 ? -0.832 -19.016 -8.541 1.00 80.75 224 ARG A O 1
ATOM 1772 N N . SER A 1 225 ? -2.343 -17.886 -7.334 1.00 79.62 225 SER A N 1
ATOM 1773 C CA . SER A 1 225 ? -2.871 -17.099 -8.458 1.00 79.62 225 SER A CA 1
ATOM 1774 C C . SER A 1 225 ? -2.142 -15.774 -8.705 1.00 79.62 225 SER A C 1
ATOM 1776 O O . SER A 1 225 ? -2.145 -15.305 -9.834 1.00 79.62 225 SER A O 1
ATOM 1778 N N . HIS A 1 226 ? -1.539 -15.162 -7.679 1.00 80.75 226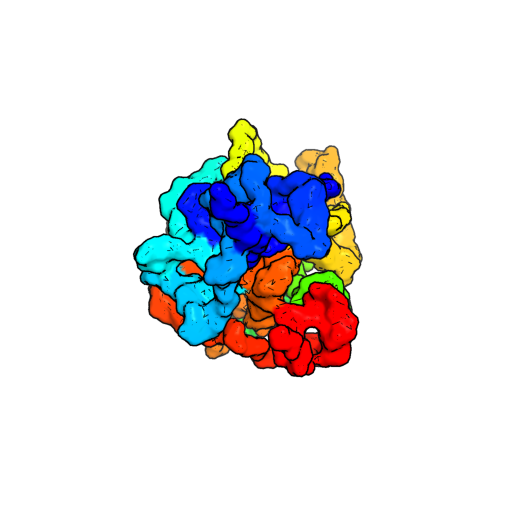 HIS A N 1
ATOM 1779 C CA . HIS A 1 226 ? -0.971 -13.804 -7.754 1.00 80.75 226 HIS A CA 1
ATOM 1780 C C . HIS A 1 226 ? 0.417 -13.685 -7.110 1.00 80.75 226 HIS A C 1
ATOM 1782 O O . HIS A 1 226 ? 0.854 -12.575 -6.821 1.00 80.75 226 HIS A O 1
ATOM 1788 N N . GLY A 1 227 ? 1.074 -14.792 -6.752 1.00 78.62 227 GLY A N 1
ATOM 1789 C CA . GLY A 1 227 ? 2.401 -14.808 -6.123 1.00 78.62 227 GLY A CA 1
ATOM 1790 C C . GLY A 1 227 ? 2.513 -14.041 -4.800 1.00 78.62 227 GLY A C 1
ATOM 1791 O O . GLY A 1 227 ? 3.614 -13.663 -4.405 1.00 78.62 227 GLY A O 1
ATOM 1792 N N . TRP A 1 228 ? 1.389 -13.743 -4.135 1.00 81.38 228 TRP A N 1
ATOM 1793 C CA . TRP A 1 228 ? 1.363 -12.913 -2.930 1.00 81.38 228 TRP A CA 1
ATOM 1794 C C . TRP A 1 228 ? 0.163 -13.245 -2.018 1.00 81.38 228 TRP A C 1
ATOM 1796 O O . TRP A 1 228 ? -0.982 -13.015 -2.418 1.00 81.38 228 TRP A O 1
ATOM 1806 N N . PRO A 1 229 ? 0.361 -13.717 -0.770 1.00 87.56 229 PRO A N 1
ATOM 1807 C CA . PRO A 1 229 ? -0.719 -14.296 0.041 1.00 87.56 229 PRO A CA 1
ATOM 1808 C C . PRO A 1 229 ? -1.518 -13.292 0.858 1.00 87.56 229 PRO A C 1
ATOM 1810 O O . PRO A 1 229 ? -2.584 -13.636 1.358 1.00 87.56 229 PRO A O 1
ATOM 1813 N N . CYS A 1 230 ? -0.997 -12.080 1.066 1.00 89.56 230 CYS A N 1
ATOM 1814 C CA . CYS A 1 230 ? -1.573 -11.154 2.035 1.00 89.56 230 CYS A CA 1
ATOM 1815 C C . CYS A 1 230 ? -3.026 -10.820 1.670 1.00 89.56 230 CYS A C 1
ATOM 1817 O O . CYS A 1 230 ? -3.297 -10.461 0.520 1.00 89.56 230 CYS A O 1
ATOM 1819 N N . LEU A 1 231 ? -3.931 -10.912 2.648 1.00 92.25 231 LEU A N 1
ATOM 1820 C CA . LEU A 1 231 ? -5.356 -10.581 2.510 1.00 92.25 231 LEU A CA 1
ATOM 1821 C C . LEU A 1 231 ? -5.680 -9.161 3.019 1.00 92.25 231 LEU A C 1
ATOM 1823 O O . LEU A 1 231 ? -6.678 -8.563 2.612 1.00 92.25 231 LEU A O 1
ATOM 1827 N N . CYS A 1 232 ? -4.844 -8.613 3.906 1.00 87.69 232 CYS A N 1
ATOM 1828 C CA . CYS A 1 232 ? -5.054 -7.317 4.549 1.00 87.69 232 CYS A CA 1
ATOM 1829 C C . CYS A 1 232 ? -4.910 -6.138 3.574 1.00 87.69 232 CYS A C 1
ATOM 1831 O O . CYS A 1 232 ? -3.962 -6.113 2.795 1.00 87.69 232 CYS A O 1
ATOM 1833 N N . PRO A 1 233 ? -5.767 -5.104 3.666 1.00 86.88 233 PRO A N 1
ATOM 1834 C CA . PRO A 1 233 ? -6.749 -4.864 4.731 1.00 86.88 233 PRO A CA 1
ATOM 1835 C C . PRO A 1 233 ? -8.181 -5.320 4.385 1.00 86.88 233 PRO A C 1
ATOM 1837 O O . PRO A 1 233 ? -9.113 -5.006 5.119 1.00 86.88 233 PRO A O 1
ATOM 1840 N N . SER A 1 234 ? -8.398 -6.009 3.259 1.00 92.06 234 SER A N 1
ATOM 1841 C CA . SER A 1 234 ? -9.740 -6.164 2.665 1.00 92.06 234 SER A CA 1
ATOM 1842 C C . SER A 1 234 ? -10.773 -6.850 3.580 1.00 92.06 234 SER A C 1
ATOM 1844 O O . SER A 1 234 ? -11.870 -6.303 3.704 1.00 92.06 234 SER A O 1
ATOM 1846 N N . PRO A 1 235 ? -10.460 -7.971 4.266 1.00 95.12 235 PRO A N 1
ATOM 1847 C CA . PRO A 1 235 ? -11.427 -8.649 5.129 1.00 95.12 235 PRO A CA 1
ATOM 1848 C C . PRO A 1 235 ? -11.906 -7.796 6.303 1.00 95.12 235 PRO A C 1
ATOM 1850 O O . PRO A 1 235 ? -13.052 -7.932 6.705 1.00 95.12 235 PRO A O 1
ATOM 1853 N N . ALA A 1 236 ? -11.096 -6.861 6.814 1.00 94.06 236 ALA A N 1
ATOM 1854 C CA . ALA A 1 236 ? -11.530 -5.980 7.901 1.00 94.06 236 ALA A CA 1
ATOM 1855 C C . ALA A 1 236 ? -12.750 -5.127 7.497 1.00 94.06 236 ALA A C 1
ATOM 1857 O O . ALA A 1 236 ? -13.671 -4.947 8.290 1.00 94.06 236 ALA A O 1
ATOM 1858 N N . PHE A 1 237 ? -12.810 -4.662 6.244 1.00 95.50 237 PHE A N 1
ATOM 1859 C CA . PHE A 1 237 ? -13.985 -3.945 5.740 1.00 95.50 237 PHE A CA 1
ATOM 1860 C C . PHE A 1 237 ? -15.195 -4.864 5.609 1.00 95.50 237 PHE A C 1
ATOM 1862 O O . PHE A 1 237 ? -16.293 -4.474 5.992 1.00 95.50 237 PHE A O 1
ATOM 1869 N N . ALA A 1 238 ? -14.993 -6.081 5.109 1.00 96.62 238 ALA A N 1
ATOM 1870 C CA . ALA A 1 238 ? -16.061 -7.062 4.967 1.00 96.62 238 ALA A CA 1
ATOM 1871 C C . ALA A 1 238 ? -16.694 -7.423 6.324 1.00 96.62 238 ALA A C 1
ATOM 1873 O O . ALA A 1 238 ? -17.913 -7.460 6.445 1.00 96.62 238 ALA A O 1
ATOM 1874 N N . LEU A 1 239 ? -15.865 -7.591 7.360 1.00 96.38 239 LEU A N 1
ATOM 1875 C CA . LEU A 1 239 ? -16.300 -7.970 8.706 1.00 96.38 239 LEU A CA 1
ATOM 1876 C C . LEU A 1 239 ? -16.971 -6.830 9.486 1.00 96.38 239 LEU A C 1
ATOM 1878 O O . LEU A 1 239 ? -17.916 -7.073 10.233 1.00 96.38 239 LEU A O 1
ATOM 1882 N N . PHE A 1 240 ? -16.473 -5.594 9.368 1.00 97.62 240 PHE A N 1
ATOM 1883 C CA . PHE A 1 240 ? -16.862 -4.522 10.294 1.00 97.62 240 PHE A CA 1
ATOM 1884 C C . PHE A 1 240 ? -17.660 -3.387 9.667 1.00 97.62 240 PHE A C 1
ATOM 1886 O O . PHE A 1 240 ? -18.414 -2.716 10.372 1.00 97.62 240 PHE A O 1
ATOM 1893 N N . TYR A 1 241 ? -17.534 -3.159 8.362 1.00 97.75 241 TYR A N 1
ATOM 1894 C CA . TYR A 1 241 ? -18.218 -2.038 7.729 1.00 97.75 241 TYR A CA 1
ATOM 1895 C C . TYR A 1 241 ? -19.752 -2.212 7.708 1.00 97.75 241 TYR A C 1
ATOM 1897 O O . TYR A 1 241 ? -20.449 -1.262 8.080 1.00 97.75 241 TYR A O 1
ATOM 1905 N N . PRO A 1 242 ? -20.315 -3.404 7.405 1.00 97.81 242 PRO A N 1
ATOM 1906 C CA . PRO A 1 242 ? -21.757 -3.629 7.542 1.00 97.81 242 PRO A CA 1
ATOM 1907 C C . PRO A 1 242 ? -22.267 -3.425 8.973 1.00 97.81 242 PRO A C 1
ATOM 1909 O O . PRO A 1 242 ? -23.325 -2.832 9.194 1.00 97.81 242 PRO A O 1
ATOM 1912 N N . MET A 1 243 ? -21.471 -3.830 9.968 1.00 97.00 243 MET A N 1
ATOM 1913 C CA . MET A 1 243 ? -21.766 -3.572 11.377 1.00 97.00 243 MET A CA 1
ATOM 1914 C C . MET A 1 243 ? -21.821 -2.069 11.681 1.00 97.00 243 MET A C 1
ATOM 1916 O O . MET A 1 243 ? -22.769 -1.630 12.332 1.00 97.00 243 MET A O 1
ATOM 1920 N N . ALA A 1 244 ? -20.861 -1.278 11.190 1.00 97.38 244 ALA A N 1
ATOM 1921 C CA . ALA A 1 244 ? -20.866 0.176 11.354 1.00 97.38 244 ALA A CA 1
ATOM 1922 C C . ALA A 1 244 ? -22.126 0.817 10.754 1.00 97.38 244 ALA A C 1
ATOM 1924 O O . ALA A 1 244 ? -22.768 1.643 11.407 1.00 97.38 244 ALA A O 1
ATOM 1925 N N . ALA A 1 245 ? -22.510 0.391 9.546 1.00 97.06 245 ALA A N 1
ATOM 1926 C CA . ALA A 1 245 ? -23.702 0.883 8.863 1.00 97.06 245 ALA A CA 1
ATOM 1927 C C . AL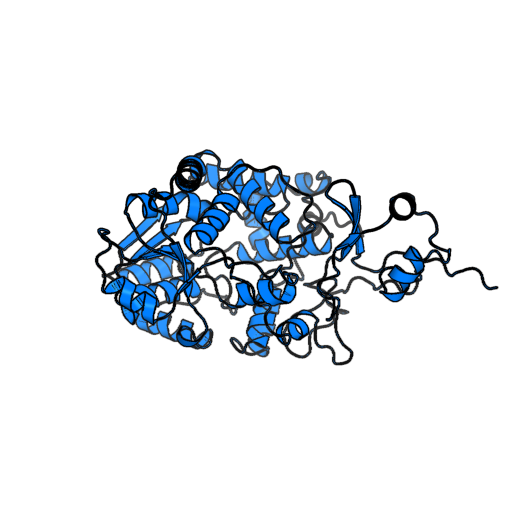A A 1 245 ? -24.986 0.548 9.641 1.00 97.06 245 ALA A C 1
ATOM 1929 O O . ALA A 1 245 ? -25.784 1.435 9.936 1.00 97.06 245 ALA A O 1
ATOM 1930 N N . ARG A 1 246 ? -25.155 -0.707 10.075 1.00 95.75 246 ARG A N 1
ATOM 1931 C CA . ARG A 1 246 ? -26.319 -1.145 10.867 1.00 95.75 246 ARG A CA 1
ATOM 1932 C C . ARG A 1 246 ? -26.431 -0.436 12.218 1.00 95.75 246 ARG A C 1
ATOM 1934 O O . ARG A 1 246 ? -27.531 -0.255 12.729 1.00 95.75 246 ARG A O 1
ATOM 1941 N N . MET A 1 247 ? -25.302 -0.063 12.813 1.00 96.00 247 MET A N 1
ATOM 1942 C CA . MET A 1 247 ? -25.258 0.657 14.088 1.00 96.00 247 MET A CA 1
ATOM 1943 C C . MET A 1 247 ? -25.451 2.172 13.935 1.00 96.00 247 MET A C 1
ATOM 1945 O O . MET A 1 247 ? -25.478 2.871 14.946 1.00 96.00 247 MET A O 1
ATOM 1949 N N . GLY A 1 248 ? -25.593 2.680 12.706 1.00 95.56 248 GLY A N 1
ATOM 1950 C CA . GLY A 1 248 ? -25.763 4.108 12.441 1.00 95.56 248 GLY A CA 1
ATOM 1951 C C . GLY A 1 248 ? -24.496 4.934 12.681 1.00 95.56 248 GLY A C 1
ATOM 1952 O O . GLY A 1 248 ? -24.587 6.146 12.853 1.00 95.56 248 GLY A O 1
ATOM 1953 N N . ILE A 1 249 ? -23.313 4.308 12.727 1.00 96.56 249 ILE A N 1
ATOM 1954 C CA . ILE A 1 249 ? -22.059 5.016 13.028 1.00 96.56 249 ILE A CA 1
ATOM 1955 C C . ILE A 1 249 ? -21.768 6.002 11.891 1.00 96.56 249 ILE A C 1
ATOM 1957 O O . ILE A 1 249 ? -21.803 5.594 10.730 1.00 96.56 249 ILE A O 1
ATOM 1961 N N . PRO A 1 250 ? -21.486 7.283 12.172 1.00 94.31 250 PRO A N 1
ATOM 1962 C CA . PRO A 1 250 ? -21.352 8.276 11.111 1.00 94.31 250 PRO A CA 1
ATOM 1963 C C . PRO A 1 250 ? -20.002 8.192 10.383 1.00 94.31 250 PRO A C 1
ATOM 1965 O O . PRO A 1 250 ? -19.967 8.438 9.180 1.00 94.31 250 PRO A O 1
ATOM 1968 N N . HIS A 1 251 ? -18.915 7.800 11.063 1.00 94.44 251 HIS A N 1
ATOM 1969 C CA . HIS A 1 251 ? -17.569 7.751 10.478 1.00 94.44 251 HIS A CA 1
ATOM 1970 C C . HIS A 1 251 ? -16.812 6.452 10.779 1.00 94.44 251 HIS A C 1
ATOM 1972 O O . HIS A 1 251 ? -16.886 5.905 11.882 1.00 94.44 251 HIS A O 1
ATOM 1978 N N . VAL A 1 252 ? -16.026 5.996 9.802 1.00 94.94 252 VAL A N 1
ATOM 1979 C CA . VAL A 1 252 ? -15.031 4.924 9.939 1.00 94.94 252 VAL A CA 1
ATOM 1980 C C . VAL A 1 252 ? -13.650 5.510 9.646 1.00 94.94 252 VAL A C 1
ATOM 1982 O O . VAL A 1 252 ? -13.401 6.005 8.547 1.00 94.94 252 VAL A O 1
ATOM 1985 N N . PHE A 1 253 ? -12.745 5.425 10.617 1.00 91.25 253 PHE A N 1
ATOM 1986 C CA . PHE A 1 253 ? -11.371 5.905 10.512 1.00 91.25 253 PHE A CA 1
ATOM 1987 C C . PHE A 1 253 ? -10.391 4.754 10.295 1.00 91.25 253 PHE A C 1
ATOM 1989 O O . PHE A 1 253 ? -10.517 3.664 10.868 1.00 91.25 253 PHE A O 1
ATOM 1996 N N . LEU A 1 254 ? -9.379 5.030 9.476 1.00 83.62 254 LEU A N 1
ATOM 1997 C CA . LEU A 1 254 ? -8.271 4.128 9.187 1.00 83.62 254 LEU A CA 1
ATOM 1998 C C . LEU A 1 254 ? -6.988 4.701 9.791 1.00 83.62 254 LEU A C 1
ATOM 2000 O O . LEU A 1 254 ? -6.722 5.890 9.647 1.00 83.62 254 LEU A O 1
ATOM 2004 N N . GLY A 1 255 ? -6.165 3.856 10.414 1.00 72.56 255 GLY A N 1
ATOM 2005 C CA . GLY A 1 255 ? -4.804 4.221 10.827 1.00 72.56 255 GLY A CA 1
ATOM 2006 C C . GLY A 1 255 ? -3.839 4.260 9.637 1.00 72.56 255 GLY A C 1
ATOM 2007 O O . GLY A 1 255 ? -2.871 3.511 9.629 1.00 72.56 255 GLY A O 1
ATOM 2008 N N . VAL A 1 256 ? -4.159 5.041 8.603 1.00 67.19 256 VAL A N 1
ATOM 2009 C CA . VAL A 1 256 ? -3.345 5.212 7.387 1.00 67.19 256 VAL A CA 1
ATOM 2010 C C . VAL A 1 256 ? -2.553 6.506 7.524 1.00 67.19 256 VAL A C 1
ATOM 2012 O O . VAL A 1 256 ? -3.140 7.553 7.793 1.00 67.19 256 VAL A O 1
ATOM 2015 N N . GLU A 1 257 ? -1.235 6.436 7.341 1.00 66.06 257 GLU A N 1
ATOM 2016 C CA . GLU A 1 257 ? -0.370 7.617 7.390 1.00 66.06 257 GLU A CA 1
ATOM 2017 C C . GLU A 1 257 ? -0.490 8.463 6.116 1.00 66.06 257 GLU A C 1
ATOM 2019 O O . GLU A 1 257 ? -0.601 7.940 5.003 1.00 66.06 257 GLU A O 1
ATOM 2024 N N . ASP A 1 258 ? -0.357 9.782 6.261 1.00 62.75 258 ASP A N 1
ATOM 2025 C CA . ASP A 1 258 ? -0.381 10.722 5.135 1.00 62.75 258 ASP A CA 1
ATOM 2026 C C . ASP A 1 258 ? 0.736 10.473 4.117 1.00 62.75 258 ASP A C 1
ATOM 2028 O O . ASP A 1 258 ? 0.543 10.717 2.926 1.00 62.75 258 ASP A O 1
ATOM 2032 N N . ILE A 1 259 ? 1.873 9.912 4.542 1.00 66.00 259 ILE A N 1
ATOM 2033 C CA . ILE A 1 259 ? 2.969 9.537 3.641 1.00 66.00 259 ILE A CA 1
ATOM 2034 C C . ILE A 1 259 ? 2.505 8.547 2.573 1.00 66.00 259 ILE A C 1
ATOM 2036 O O . ILE A 1 259 ? 2.863 8.685 1.402 1.00 66.00 259 ILE A O 1
ATOM 2040 N N . GLN A 1 260 ? 1.692 7.563 2.959 1.00 66.94 260 GLN A N 1
ATOM 2041 C CA . GLN A 1 260 ? 1.201 6.544 2.033 1.00 66.94 260 GLN A CA 1
ATOM 2042 C C . GLN A 1 260 ? 0.346 7.181 0.935 1.00 66.94 260 GLN A C 1
ATOM 2044 O O . GLN A 1 260 ? 0.384 6.752 -0.216 1.00 66.94 260 GLN A O 1
ATOM 2049 N N . ALA A 1 261 ? -0.384 8.246 1.271 1.00 64.75 261 ALA A N 1
ATOM 2050 C CA . ALA A 1 261 ? -1.145 9.019 0.303 1.00 64.75 261 ALA A CA 1
ATOM 2051 C C . ALA A 1 261 ? -0.274 9.986 -0.508 1.00 64.75 261 ALA A C 1
ATOM 2053 O O . ALA A 1 261 ? -0.466 10.084 -1.715 1.00 64.75 261 ALA A O 1
ATOM 2054 N N . ALA A 1 262 ? 0.717 10.637 0.107 1.00 64.88 262 ALA A N 1
ATOM 2055 C CA . ALA A 1 262 ? 1.630 11.548 -0.581 1.00 64.88 262 ALA A CA 1
ATOM 2056 C C . ALA A 1 262 ? 2.396 10.841 -1.711 1.00 64.88 262 ALA A C 1
ATOM 2058 O O . ALA A 1 262 ? 2.533 11.380 -2.806 1.00 64.88 262 ALA A O 1
ATOM 2059 N N . VAL A 1 263 ? 2.832 9.597 -1.493 1.00 71.25 263 VAL A N 1
ATOM 2060 C CA . VAL A 1 263 ? 3.432 8.767 -2.550 1.00 71.25 263 VAL A CA 1
ATOM 2061 C C . VAL A 1 263 ? 2.468 8.602 -3.729 1.00 71.25 263 VAL A C 1
ATOM 2063 O O . VAL A 1 263 ? 2.851 8.794 -4.882 1.00 71.25 263 VAL A O 1
ATOM 2066 N N . LEU A 1 264 ? 1.204 8.270 -3.459 1.00 68.94 264 LEU A N 1
ATOM 2067 C CA . LEU A 1 264 ? 0.199 8.078 -4.505 1.00 68.94 264 LEU A CA 1
ATOM 2068 C C . LEU A 1 264 ? -0.098 9.376 -5.256 1.00 68.94 264 LEU A C 1
ATOM 2070 O O . LEU A 1 264 ? -0.189 9.362 -6.485 1.00 68.94 264 LEU A O 1
ATOM 2074 N N . ASP A 1 265 ? -0.205 10.480 -4.525 1.00 67.75 265 ASP A N 1
ATOM 2075 C CA . ASP A 1 265 ? -0.559 11.787 -5.064 1.00 67.75 265 ASP A CA 1
ATOM 2076 C C . ASP A 1 265 ? 0.577 12.388 -5.906 1.00 67.75 265 ASP A C 1
ATOM 2078 O O . ASP A 1 265 ? 0.303 12.951 -6.960 1.00 67.75 265 ASP A O 1
ATOM 2082 N N . HIS A 1 266 ? 1.841 12.233 -5.502 1.00 67.06 266 HIS A N 1
ATOM 2083 C CA . HIS A 1 266 ? 2.986 12.846 -6.191 1.00 67.06 266 HIS A CA 1
ATOM 2084 C C . HIS A 1 266 ? 3.640 11.965 -7.263 1.00 67.06 266 HIS A C 1
ATOM 2086 O O . HIS A 1 266 ? 4.274 12.494 -8.173 1.00 67.06 266 HIS A O 1
ATOM 2092 N N . VAL A 1 267 ? 3.554 10.637 -7.141 1.00 71.88 267 VAL A N 1
ATOM 2093 C CA . VAL A 1 267 ? 4.354 9.708 -7.966 1.00 71.88 267 VAL A CA 1
ATOM 2094 C C . VAL A 1 267 ? 3.486 8.918 -8.940 1.00 71.88 267 VAL A C 1
ATOM 2096 O O . VAL A 1 267 ? 3.871 8.686 -10.083 1.00 71.88 267 VAL A O 1
ATOM 2099 N N . VAL A 1 268 ? 2.323 8.459 -8.481 1.00 69.81 268 VAL A N 1
ATOM 2100 C CA . VAL A 1 268 ? 1.507 7.470 -9.202 1.00 69.81 268 VAL A CA 1
ATOM 2101 C C . VAL A 1 268 ? 0.387 8.128 -10.008 1.00 69.81 268 VAL A C 1
ATOM 2103 O O . VAL A 1 268 ? -0.041 7.617 -11.045 1.00 69.81 268 VAL A O 1
ATOM 2106 N N . ALA A 1 269 ? -0.134 9.245 -9.515 1.00 62.62 269 ALA A N 1
ATOM 2107 C CA . ALA A 1 269 ? -1.298 9.914 -10.058 1.00 62.62 269 ALA A CA 1
ATOM 2108 C C . ALA A 1 269 ? -0.932 10.897 -11.189 1.00 62.62 269 ALA A C 1
ATOM 2110 O O . ALA A 1 269 ? -0.438 11.984 -10.900 1.00 62.62 269 ALA A O 1
ATOM 2111 N N . PRO A 1 270 ? -1.291 10.630 -12.464 1.00 54.22 270 PRO A N 1
ATOM 2112 C CA . PRO A 1 270 ? -1.194 11.664 -13.490 1.00 54.22 270 PRO A CA 1
ATOM 2113 C C . PRO A 1 270 ? -2.113 12.844 -13.141 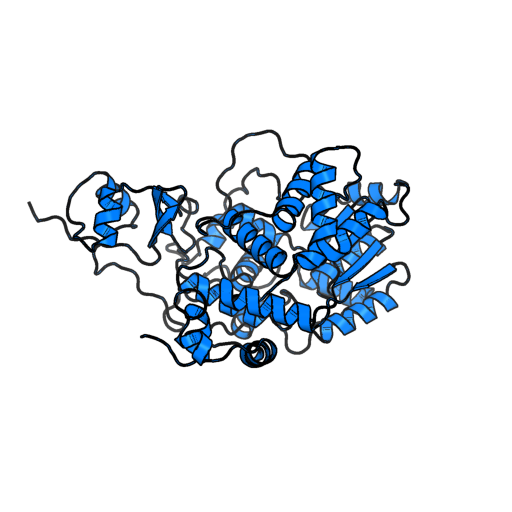1.00 54.22 270 PRO A C 1
ATOM 2115 O O . PRO A 1 270 ? -3.142 12.659 -12.481 1.00 54.22 270 PRO A O 1
ATOM 2118 N N . ALA A 1 271 ? -1.806 14.053 -13.618 1.00 49.66 271 ALA A N 1
ATOM 2119 C CA . ALA A 1 271 ? -2.709 15.199 -13.479 1.00 49.66 271 ALA A CA 1
ATOM 2120 C C . ALA A 1 271 ? -4.130 14.806 -13.945 1.00 49.66 271 ALA A C 1
ATOM 2122 O O . ALA A 1 271 ? -4.326 14.359 -15.074 1.00 49.66 271 ALA A O 1
ATOM 2123 N N . GLY A 1 272 ? -5.106 14.856 -13.032 1.00 48.22 272 GLY A N 1
ATOM 2124 C CA . GLY A 1 272 ? -6.493 14.481 -13.323 1.00 48.22 272 GLY A CA 1
ATOM 2125 C C . GLY A 1 272 ? -7.243 15.612 -14.035 1.00 48.22 272 GLY A C 1
ATOM 2126 O O . GLY A 1 272 ? -6.815 16.764 -13.949 1.00 48.22 272 GLY A O 1
ATOM 2127 N N . PRO A 1 273 ? -8.360 15.321 -14.726 1.00 44.72 273 PRO A N 1
ATOM 2128 C CA . PRO A 1 273 ? -9.177 16.361 -15.339 1.00 44.72 273 PRO A CA 1
ATOM 2129 C C . PRO A 1 273 ? -9.739 17.319 -14.279 1.00 44.72 273 PRO A C 1
ATOM 2131 O O . PRO A 1 273 ? -10.105 16.906 -13.179 1.00 44.72 273 PRO A O 1
ATOM 2134 N N . SER A 1 274 ? -9.841 18.599 -14.636 1.00 49.22 274 SER A N 1
ATOM 2135 C CA . SER A 1 274 ? -10.493 19.647 -13.847 1.00 49.22 274 SER A CA 1
ATOM 2136 C C . SER A 1 274 ? -12.013 19.428 -13.824 1.00 49.22 274 SER A C 1
ATOM 2138 O O . SER A 1 274 ? -12.738 19.980 -14.651 1.00 49.22 274 SER A O 1
ATOM 2140 N N . GLY A 1 275 ? -12.492 18.565 -12.930 1.00 63.28 275 GLY A N 1
ATOM 2141 C CA . GLY A 1 275 ? -13.915 18.301 -12.704 1.00 63.28 275 GLY A CA 1
ATOM 2142 C C . GLY A 1 275 ? -14.358 18.680 -11.292 1.00 63.28 275 GLY A C 1
ATOM 2143 O O . GLY A 1 275 ? -13.534 19.018 -10.444 1.00 63.28 275 GLY A O 1
ATOM 2144 N N . THR A 1 276 ? -15.667 18.611 -11.037 1.00 69.44 276 THR A N 1
ATOM 2145 C CA . THR A 1 276 ? -16.212 18.767 -9.683 1.00 69.44 276 THR A CA 1
ATOM 2146 C C . THR A 1 276 ? -15.669 17.654 -8.772 1.00 69.44 276 THR A C 1
ATOM 2148 O O . THR A 1 276 ? -15.680 16.487 -9.180 1.00 69.44 276 THR A O 1
ATOM 2151 N N . PRO A 1 277 ? -1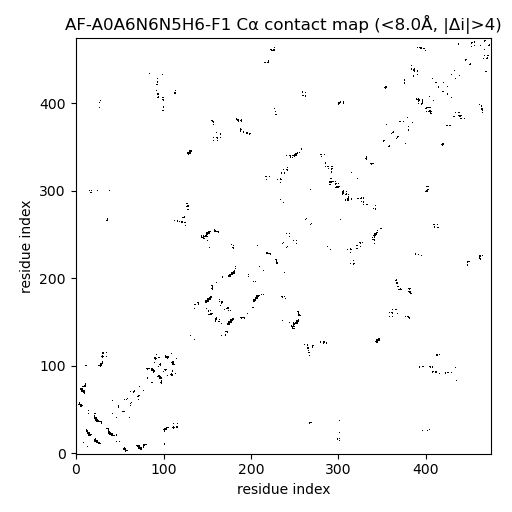5.211 17.985 -7.553 1.00 72.88 277 PRO A N 1
ATOM 2152 C CA . PRO A 1 277 ? -14.794 17.001 -6.562 1.00 72.88 277 PRO A CA 1
ATOM 2153 C C . PRO A 1 277 ? -15.878 15.953 -6.289 1.00 72.88 277 PRO A C 1
ATOM 2155 O O . PRO A 1 277 ? -17.035 16.343 -6.125 1.00 72.88 277 PRO A O 1
ATOM 2158 N N . PRO A 1 278 ? -15.545 14.651 -6.175 1.00 82.88 278 PRO A N 1
ATOM 2159 C CA . PRO A 1 278 ? -16.499 13.681 -5.656 1.00 82.88 278 PRO A CA 1
ATOM 2160 C C . PRO A 1 278 ? -16.817 14.011 -4.194 1.00 82.88 278 PRO A C 1
ATOM 2162 O O . PRO A 1 278 ? -15.919 14.344 -3.416 1.00 82.88 278 PRO A O 1
ATOM 2165 N N . THR A 1 279 ? -18.084 13.881 -3.820 1.00 89.75 279 THR A N 1
ATOM 2166 C CA . THR A 1 279 ? -18.556 14.028 -2.439 1.00 89.75 279 THR A CA 1
ATOM 2167 C C . THR A 1 279 ? -17.943 12.954 -1.522 1.00 89.75 279 THR A C 1
ATOM 2169 O O . THR A 1 279 ? -17.573 11.876 -1.999 1.00 89.75 279 THR A O 1
ATOM 2172 N N . PRO A 1 280 ? -17.880 13.171 -0.192 1.00 89.06 280 PRO A N 1
ATOM 2173 C CA . PRO A 1 280 ? -17.409 12.155 0.759 1.00 89.06 280 PRO A CA 1
ATOM 2174 C C . PRO A 1 280 ? -18.135 10.803 0.647 1.00 89.06 280 PRO A C 1
ATOM 2176 O O . PRO A 1 280 ? -17.517 9.741 0.769 1.00 89.06 280 PRO A O 1
ATOM 2179 N N . ARG A 1 281 ? -19.445 10.824 0.355 1.00 92.81 281 ARG A N 1
ATOM 2180 C CA . ARG A 1 281 ? -20.237 9.607 0.123 1.00 92.81 281 ARG A CA 1
ATOM 2181 C C . ARG A 1 281 ? -19.798 8.890 -1.152 1.00 92.81 281 ARG A C 1
ATOM 2183 O O . ARG A 1 281 ? -19.595 7.682 -1.117 1.00 92.81 281 ARG A O 1
ATOM 2190 N N . GLU A 1 282 ? -19.608 9.608 -2.259 1.00 91.38 282 GLU A N 1
ATOM 2191 C CA . GLU A 1 282 ? -19.127 9.014 -3.516 1.00 91.38 282 GLU A CA 1
ATOM 2192 C C . GLU A 1 282 ? -17.714 8.438 -3.378 1.00 91.38 282 GLU A C 1
ATOM 2194 O O . GLU A 1 282 ? -17.431 7.371 -3.921 1.00 91.38 282 GLU A O 1
ATOM 2199 N N . GLN A 1 283 ? -16.831 9.112 -2.636 1.00 88.75 283 GLN A N 1
ATOM 2200 C CA . GLN A 1 283 ? -15.495 8.599 -2.319 1.00 88.75 283 GLN A CA 1
ATOM 2201 C C . GLN A 1 283 ? -15.591 7.292 -1.522 1.00 88.75 283 GLN A C 1
ATOM 2203 O O . GLN A 1 283 ? -14.991 6.287 -1.909 1.00 88.75 283 GLN A O 1
ATOM 2208 N N . THR A 1 284 ? -16.426 7.271 -0.479 1.00 92.81 284 THR A N 1
ATOM 2209 C CA . THR A 1 284 ? -16.696 6.076 0.336 1.00 92.81 284 THR A CA 1
ATOM 2210 C C . THR A 1 284 ? -17.260 4.929 -0.510 1.00 92.81 284 THR A C 1
ATOM 2212 O O . THR A 1 284 ? -16.736 3.816 -0.470 1.00 92.81 284 THR A O 1
ATOM 2215 N N . LEU A 1 285 ? -18.271 5.192 -1.345 1.00 94.00 285 LEU A N 1
ATOM 2216 C CA . LEU A 1 285 ? -18.854 4.190 -2.243 1.00 94.00 285 LEU A CA 1
ATOM 2217 C C . LEU A 1 285 ? -17.817 3.625 -3.214 1.00 94.00 285 LEU A C 1
ATOM 2219 O O . LEU A 1 285 ? -17.718 2.410 -3.352 1.00 94.00 285 LEU A O 1
ATOM 2223 N N . ARG A 1 286 ? -16.999 4.471 -3.852 1.00 91.31 286 ARG A N 1
ATOM 2224 C CA . ARG A 1 286 ? -15.929 4.014 -4.760 1.00 91.31 286 ARG A CA 1
ATOM 2225 C C . ARG A 1 286 ? -14.897 3.153 -4.032 1.00 91.31 286 ARG A C 1
ATOM 2227 O O . ARG A 1 286 ? -14.466 2.125 -4.565 1.00 91.31 286 ARG A O 1
ATOM 2234 N N . PHE A 1 287 ? -14.518 3.551 -2.820 1.00 90.62 287 PHE A N 1
ATOM 2235 C CA . PHE A 1 287 ? -13.564 2.821 -1.992 1.00 90.62 287 PHE A CA 1
ATOM 2236 C C . PHE A 1 287 ? -14.064 1.412 -1.639 1.00 90.62 287 PHE A C 1
ATOM 2238 O O . PHE A 1 287 ? -13.313 0.436 -1.769 1.00 90.62 287 PHE A O 1
ATOM 2245 N N . LEU A 1 288 ? -15.327 1.301 -1.222 1.00 94.75 288 LEU A N 1
ATOM 2246 C CA . LEU A 1 288 ? -15.953 0.029 -0.862 1.00 94.75 288 LEU A CA 1
ATOM 2247 C C . LEU A 1 288 ? -16.259 -0.822 -2.090 1.00 94.75 288 LEU A C 1
ATOM 2249 O O . LEU A 1 288 ? -15.990 -2.019 -2.077 1.00 94.75 288 LEU A O 1
ATOM 2253 N N . ALA A 1 289 ? -16.747 -0.217 -3.174 1.00 94.19 289 ALA A N 1
ATOM 2254 C CA . ALA A 1 289 ? -17.062 -0.932 -4.404 1.00 94.19 289 ALA A CA 1
ATOM 2255 C C . ALA A 1 289 ? -15.828 -1.611 -5.002 1.00 94.19 289 ALA A C 1
ATOM 2257 O O . ALA A 1 289 ? -15.908 -2.755 -5.437 1.00 94.19 289 ALA A O 1
ATOM 2258 N N . THR A 1 290 ? -14.664 -0.957 -4.930 1.00 91.62 290 THR A N 1
ATOM 2259 C CA . THR A 1 290 ? -13.382 -1.543 -5.359 1.00 91.62 290 THR A CA 1
ATOM 2260 C C . THR A 1 290 ? -13.017 -2.811 -4.571 1.00 91.62 290 THR A C 1
ATOM 2262 O O . THR A 1 290 ? -12.275 -3.649 -5.078 1.00 91.62 290 THR A O 1
ATOM 2265 N N . ARG A 1 291 ? -13.539 -2.967 -3.347 1.00 92.88 291 ARG A N 1
ATOM 2266 C CA . ARG A 1 291 ? -13.308 -4.126 -2.470 1.00 92.88 291 ARG A CA 1
ATOM 2267 C C . ARG A 1 291 ? -14.386 -5.195 -2.576 1.00 92.88 291 ARG A C 1
ATOM 2269 O O . ARG A 1 291 ? -14.066 -6.377 -2.546 1.00 92.88 291 ARG A O 1
ATOM 2276 N N . ALA A 1 292 ? -15.641 -4.775 -2.659 1.00 94.12 292 ALA A N 1
ATOM 2277 C CA . ALA A 1 292 ? -16.791 -5.651 -2.505 1.00 94.12 292 ALA A CA 1
ATOM 2278 C C . ALA A 1 292 ? -17.342 -6.156 -3.840 1.00 94.12 292 ALA A C 1
ATOM 2280 O O . ALA A 1 292 ? -17.692 -7.325 -3.956 1.00 94.12 292 ALA A O 1
ATOM 2281 N N . ILE A 1 293 ? -17.386 -5.302 -4.867 1.00 94.00 293 ILE A N 1
ATOM 2282 C CA . ILE A 1 293 ? -18.096 -5.625 -6.105 1.00 94.00 293 ILE A CA 1
ATOM 2283 C C . ILE A 1 293 ? -17.243 -6.545 -6.997 1.00 94.00 293 ILE A C 1
ATOM 2285 O O . ILE A 1 293 ? -16.087 -6.217 -7.299 1.00 94.00 293 ILE A O 1
ATOM 2289 N N . PRO A 1 294 ? -17.791 -7.691 -7.455 1.00 88.75 294 PRO A N 1
ATOM 2290 C CA . PRO A 1 294 ? -17.163 -8.537 -8.461 1.00 88.75 294 PRO A CA 1
ATOM 2291 C C . PRO A 1 294 ? -16.789 -7.774 -9.730 1.00 88.75 294 PRO A C 1
ATOM 2293 O O . PRO A 1 294 ? -17.603 -7.060 -10.311 1.00 88.75 294 PRO A O 1
ATOM 2296 N N . ARG A 1 295 ? -15.543 -7.942 -10.181 1.00 88.31 295 ARG A N 1
ATOM 2297 C CA . ARG A 1 295 ? -15.039 -7.343 -11.421 1.00 88.31 295 ARG A CA 1
ATOM 2298 C C . ARG A 1 295 ? -14.010 -8.253 -12.086 1.00 88.31 295 ARG A C 1
ATOM 2300 O O . ARG A 1 295 ? -13.238 -8.888 -11.366 1.00 88.31 295 ARG A O 1
ATOM 2307 N N . PRO A 1 296 ? -13.950 -8.277 -13.429 1.00 88.56 296 PRO A N 1
ATOM 2308 C CA . PRO A 1 296 ? -12.841 -8.891 -14.140 1.00 88.56 296 PRO A CA 1
ATOM 2309 C C . PRO A 1 296 ? -11.514 -8.244 -13.742 1.00 88.56 296 PRO A C 1
ATOM 2311 O O . PRO A 1 296 ? -11.428 -7.023 -13.553 1.00 88.56 296 PRO A O 1
ATOM 2314 N N . GLN A 1 297 ? -10.482 -9.073 -13.629 1.00 87.75 297 GLN A N 1
ATOM 2315 C CA . GLN A 1 297 ? -9.121 -8.594 -13.449 1.00 87.75 297 GLN A CA 1
ATOM 2316 C C . GLN A 1 297 ? -8.591 -8.009 -14.758 1.00 87.75 297 GLN A C 1
ATOM 2318 O O . GLN A 1 297 ? -8.970 -8.436 -15.849 1.00 87.75 297 GLN A O 1
ATOM 2323 N N . LYS A 1 298 ? -7.725 -7.007 -14.641 1.00 89.12 298 LYS A N 1
ATOM 2324 C CA . LYS A 1 298 ? -7.098 -6.324 -15.777 1.00 89.12 298 LYS A CA 1
ATOM 2325 C C . LYS A 1 298 ? -5.603 -6.594 -15.810 1.00 89.12 298 LYS A C 1
ATOM 2327 O O . LYS A 1 298 ? -5.012 -6.925 -14.788 1.00 89.12 298 LYS A O 1
ATOM 2332 N N . VAL A 1 299 ? -4.976 -6.366 -16.962 1.00 87.12 299 VAL A N 1
ATOM 2333 C CA . VAL A 1 299 ? -3.510 -6.350 -17.048 1.00 87.12 299 VAL A CA 1
ATOM 2334 C C . VAL A 1 299 ? -2.983 -5.230 -16.137 1.00 87.12 299 VAL A C 1
ATOM 2336 O O . VAL A 1 299 ? -3.458 -4.095 -16.248 1.00 87.12 299 VAL A O 1
ATOM 2339 N N . PRO A 1 300 ? -2.038 -5.509 -15.225 1.00 85.62 300 PRO A N 1
ATOM 2340 C CA . PRO A 1 300 ? -1.664 -4.581 -14.163 1.00 85.62 300 PRO A CA 1
ATOM 2341 C C . PRO A 1 300 ? -0.669 -3.520 -14.641 1.00 85.62 300 PRO A C 1
ATOM 2343 O O . PRO A 1 300 ? 0.466 -3.449 -14.185 1.00 85.62 300 PRO A O 1
ATOM 2346 N N . VAL A 1 301 ? -1.097 -2.689 -15.593 1.00 89.12 301 VAL A N 1
ATOM 2347 C CA . VAL A 1 301 ? -0.275 -1.630 -16.204 1.00 89.12 301 VAL A CA 1
ATOM 2348 C C . VAL A 1 301 ? -0.392 -0.282 -15.487 1.00 89.12 301 VAL A C 1
ATOM 2350 O O . VAL A 1 301 ? 0.366 0.643 -15.767 1.00 89.12 301 VAL A O 1
ATOM 2353 N N . ARG A 1 302 ? -1.356 -0.149 -14.568 1.00 87.75 302 ARG A N 1
ATOM 2354 C CA . ARG A 1 302 ? -1.608 1.055 -13.764 1.00 87.75 302 ARG A CA 1
ATOM 2355 C C . ARG A 1 302 ? -1.895 0.662 -12.324 1.00 87.75 302 ARG A C 1
ATOM 2357 O O . ARG A 1 302 ? -2.588 -0.320 -12.064 1.00 87.75 302 ARG A O 1
ATOM 2364 N N . TRP A 1 303 ? -1.426 1.477 -11.384 1.00 86.56 303 TRP A N 1
ATOM 2365 C CA . TRP A 1 303 ? -1.585 1.207 -9.955 1.00 86.56 303 TRP A CA 1
ATOM 2366 C C . TRP A 1 303 ? -3.051 1.030 -9.504 1.00 86.56 303 TRP A C 1
ATOM 2368 O O . TRP A 1 303 ? -3.315 0.080 -8.770 1.00 86.56 303 TRP A O 1
ATOM 2378 N N . PRO A 1 304 ? -4.038 1.840 -9.960 1.00 84.88 304 PRO A N 1
ATOM 2379 C CA . PRO A 1 304 ? -5.436 1.621 -9.579 1.00 84.88 304 PRO A CA 1
ATOM 2380 C C . PRO A 1 304 ? -6.013 0.294 -10.089 1.00 84.88 304 PRO A C 1
ATOM 2382 O O . PRO A 1 304 ? -6.872 -0.292 -9.431 1.00 84.88 304 PRO A O 1
ATOM 2385 N N . ASP A 1 305 ? -5.558 -0.182 -11.252 1.00 87.06 305 ASP A N 1
ATOM 2386 C CA . ASP A 1 305 ? -5.987 -1.473 -11.786 1.00 87.06 305 ASP A CA 1
ATOM 2387 C C . ASP A 1 305 ? -5.392 -2.617 -10.952 1.00 87.06 305 ASP A C 1
ATOM 2389 O O . ASP A 1 305 ? -6.131 -3.523 -10.575 1.00 87.06 305 ASP A O 1
ATOM 2393 N N . GLU A 1 306 ? -4.119 -2.517 -10.558 1.00 88.25 306 GLU A N 1
ATOM 2394 C CA . GLU A 1 306 ? -3.462 -3.504 -9.690 1.00 88.25 306 GLU A CA 1
ATOM 2395 C C . GLU A 1 306 ? -4.070 -3.552 -8.274 1.00 88.25 306 GLU A C 1
ATOM 2397 O O . GLU A 1 306 ? -4.337 -4.631 -7.747 1.00 88.25 306 GLU A O 1
ATOM 2402 N N . MET A 1 307 ? -4.406 -2.404 -7.672 1.00 87.88 307 MET A N 1
ATOM 2403 C CA . MET A 1 307 ? -5.137 -2.360 -6.390 1.00 87.88 307 MET A CA 1
ATOM 2404 C C . MET A 1 307 ? -6.489 -3.043 -6.465 1.00 87.88 307 MET A C 1
ATOM 2406 O O . MET A 1 307 ? -6.899 -3.755 -5.546 1.00 87.88 307 MET A O 1
ATOM 2410 N N . ALA A 1 308 ? -7.205 -2.828 -7.557 1.00 89.44 308 ALA A N 1
ATOM 2411 C CA . ALA A 1 308 ? -8.499 -3.444 -7.716 1.00 89.44 308 ALA A CA 1
ATOM 2412 C C . ALA A 1 308 ? -8.400 -4.940 -8.052 1.00 89.44 308 ALA A C 1
ATOM 2414 O O . ALA A 1 308 ? -9.245 -5.703 -7.591 1.00 89.44 308 ALA A O 1
ATOM 2415 N N . ASN A 1 309 ? -7.366 -5.375 -8.783 1.00 90.81 309 ASN A N 1
ATOM 2416 C CA . ASN A 1 309 ? -7.046 -6.795 -8.953 1.00 90.81 309 ASN A CA 1
ATOM 2417 C C . ASN A 1 309 ? -6.759 -7.452 -7.600 1.00 90.81 309 ASN A C 1
ATOM 2419 O O . ASN A 1 309 ? -7.337 -8.493 -7.296 1.00 90.81 309 ASN A O 1
ATOM 2423 N N . TYR A 1 310 ? -5.937 -6.810 -6.762 1.00 91.38 310 TYR A N 1
ATOM 2424 C CA . TYR A 1 310 ? -5.626 -7.277 -5.412 1.00 91.38 310 TYR A CA 1
ATOM 2425 C C . TYR A 1 310 ? -6.900 -7.507 -4.591 1.00 91.38 310 TYR A C 1
ATOM 2427 O O . TYR A 1 310 ? -7.096 -8.584 -4.027 1.00 91.38 310 TYR A O 1
ATOM 2435 N N . HIS A 1 311 ? -7.789 -6.514 -4.542 1.00 93.31 311 HIS A N 1
ATOM 2436 C CA . HIS A 1 311 ? -9.024 -6.628 -3.775 1.00 93.31 311 HIS A CA 1
ATOM 2437 C C . HIS A 1 311 ? -9.994 -7.656 -4.366 1.00 93.31 311 HIS A C 1
ATOM 2439 O O . HIS A 1 311 ? -10.596 -8.421 -3.611 1.00 93.31 311 HIS A O 1
ATOM 2445 N N . ALA A 1 312 ? -10.100 -7.728 -5.697 1.00 92.62 312 ALA A N 1
ATOM 2446 C CA . ALA A 1 312 ? -10.905 -8.743 -6.364 1.00 92.62 312 ALA A CA 1
ATOM 2447 C C . ALA A 1 312 ? -10.421 -10.158 -6.021 1.00 92.62 312 ALA A C 1
ATOM 2449 O O . ALA A 1 312 ? -11.237 -10.996 -5.651 1.00 92.62 312 ALA A O 1
ATOM 2450 N N . ALA A 1 313 ? -9.104 -10.383 -6.038 1.00 92.06 313 ALA A N 1
ATOM 2451 C CA . ALA A 1 313 ? -8.495 -11.657 -5.675 1.00 92.06 313 ALA A CA 1
ATOM 2452 C C . ALA A 1 313 ? -8.801 -12.071 -4.230 1.00 92.06 313 ALA A C 1
ATOM 2454 O O . ALA A 1 313 ? -9.026 -13.248 -3.973 1.00 92.06 313 ALA A O 1
ATOM 2455 N N . VAL A 1 314 ? -8.830 -11.121 -3.283 1.00 94.94 314 VAL A N 1
ATOM 2456 C CA . VAL A 1 314 ? -9.201 -11.406 -1.885 1.00 94.94 314 VAL A CA 1
ATOM 2457 C C . VAL A 1 314 ? -10.685 -11.752 -1.761 1.00 94.94 314 VAL A C 1
ATOM 2459 O O . VAL A 1 314 ? -11.023 -12.723 -1.088 1.00 94.94 314 VAL A O 1
ATOM 2462 N N . ARG A 1 315 ? -11.569 -10.994 -2.420 1.00 94.94 315 ARG A N 1
ATOM 2463 C CA . ARG A 1 315 ? -13.012 -11.275 -2.422 1.00 94.94 315 ARG A CA 1
ATOM 2464 C C . ARG A 1 315 ? -13.313 -12.646 -3.034 1.00 94.94 315 ARG A C 1
ATOM 2466 O O . ARG A 1 315 ? -14.107 -13.391 -2.473 1.00 94.94 315 ARG A O 1
ATOM 2473 N N . ASP A 1 316 ? -12.666 -13.003 -4.143 1.00 92.81 316 ASP A N 1
ATOM 2474 C CA . ASP A 1 316 ? -12.892 -14.283 -4.834 1.00 92.81 316 ASP A CA 1
ATOM 2475 C C . ASP A 1 316 ? -12.593 -15.508 -3.969 1.00 92.81 316 ASP A C 1
ATOM 2477 O O . ASP A 1 316 ? -13.245 -16.542 -4.114 1.00 92.81 316 ASP A O 1
ATOM 2481 N N . VAL A 1 317 ? -11.644 -15.393 -3.039 1.00 93.69 317 VAL A N 1
ATOM 2482 C CA . VAL A 1 317 ? -11.290 -16.480 -2.117 1.00 93.69 317 VAL A CA 1
ATOM 2483 C C . VAL A 1 317 ? -12.035 -16.414 -0.776 1.00 93.69 317 VAL A C 1
ATOM 2485 O O . VAL A 1 317 ? -11.924 -17.347 0.019 1.00 93.69 317 VAL A O 1
ATOM 2488 N N . LEU A 1 318 ? -12.803 -15.345 -0.532 1.00 95.75 318 LEU A N 1
ATOM 2489 C CA . LEU A 1 318 ? -13.624 -15.110 0.665 1.00 95.75 318 LEU A CA 1
ATOM 2490 C C . LEU A 1 318 ? -15.045 -14.601 0.311 1.00 95.75 318 LEU A C 1
ATOM 2492 O O . LEU A 1 318 ? -15.494 -13.586 0.849 1.00 95.75 318 LEU A O 1
ATOM 2496 N N . PRO A 1 319 ? -15.787 -15.244 -0.611 1.00 95.19 319 PRO A N 1
ATOM 2497 C CA . PRO A 1 319 ? -17.044 -14.684 -1.113 1.00 95.19 319 PRO A CA 1
ATOM 2498 C C . PRO A 1 319 ? -18.123 -14.570 -0.028 1.00 95.19 319 PRO A C 1
ATOM 2500 O O . PRO A 1 319 ? -18.919 -13.635 -0.048 1.00 95.19 319 PRO A O 1
ATOM 2503 N N . ASN A 1 320 ? -18.134 -15.491 0.941 1.00 95.88 320 ASN A N 1
ATOM 2504 C CA . ASN A 1 320 ? -19.122 -15.501 2.019 1.00 95.88 320 ASN A CA 1
ATOM 2505 C C . ASN A 1 320 ? -18.892 -14.349 2.999 1.00 95.88 320 ASN A C 1
ATOM 2507 O O . ASN A 1 320 ? -19.841 -13.688 3.406 1.00 95.88 320 ASN A O 1
ATOM 2511 N N . GLU A 1 321 ? -17.633 -14.085 3.349 1.00 96.31 321 GLU A N 1
ATOM 2512 C CA . GLU A 1 321 ? -17.260 -12.991 4.241 1.00 96.31 321 GLU A CA 1
ATOM 2513 C C . GLU A 1 321 ? -17.583 -11.625 3.617 1.00 96.31 321 GLU A C 1
ATOM 2515 O O . GLU A 1 321 ? -17.917 -10.689 4.335 1.00 96.31 321 GLU A O 1
ATOM 2520 N N . PHE A 1 322 ? -17.530 -11.511 2.286 1.00 97.75 322 PHE A N 1
ATOM 2521 C CA . PHE A 1 322 ? -17.828 -10.277 1.550 1.00 97.75 322 PHE A CA 1
ATOM 2522 C C . PHE A 1 322 ? -19.304 -10.101 1.162 1.00 97.75 322 PHE A C 1
ATOM 2524 O O . PHE A 1 322 ? -19.657 -9.039 0.641 1.00 97.75 322 PHE A O 1
ATOM 2531 N N . ALA A 1 323 ? -20.171 -11.090 1.401 1.00 97.50 323 ALA A N 1
ATOM 2532 C CA . ALA A 1 323 ? -21.557 -11.068 0.928 1.00 97.50 323 ALA A CA 1
ATOM 2533 C C . ALA A 1 323 ? -22.353 -9.869 1.477 1.00 97.50 323 ALA A C 1
ATOM 2535 O O . ALA A 1 323 ? -22.935 -9.113 0.701 1.00 97.50 323 ALA A O 1
ATOM 2536 N N . GLU A 1 324 ? -22.306 -9.640 2.794 1.00 97.62 324 GLU A N 1
ATOM 2537 C CA . GLU A 1 324 ? -23.040 -8.542 3.445 1.00 97.62 324 GLU A CA 1
ATOM 2538 C C . GLU A 1 324 ? -22.522 -7.166 2.998 1.00 97.62 324 GLU A C 1
ATOM 2540 O O . GLU A 1 324 ? -23.299 -6.249 2.733 1.00 97.62 324 GLU A O 1
ATOM 2545 N N . LEU A 1 325 ? -21.201 -7.023 2.834 1.00 98.12 325 LEU A N 1
ATOM 2546 C CA . LEU A 1 325 ? -20.619 -5.786 2.315 1.00 98.12 325 LEU A CA 1
ATOM 2547 C C . LEU A 1 325 ? -21.026 -5.531 0.858 1.00 98.12 325 LEU A C 1
ATOM 2549 O O . LEU A 1 325 ? -21.293 -4.389 0.489 1.00 98.12 325 LEU A O 1
ATOM 2553 N N . THR A 1 326 ? -21.079 -6.578 0.035 1.00 98.12 326 THR A N 1
ATOM 2554 C CA . THR A 1 326 ? -21.505 -6.481 -1.368 1.00 98.12 326 THR A CA 1
ATOM 2555 C C . THR A 1 326 ? -22.947 -5.995 -1.452 1.00 98.12 326 THR A C 1
ATOM 2557 O O . THR A 1 326 ? -23.223 -5.026 -2.157 1.00 98.12 326 THR A O 1
ATOM 2560 N N . GLU A 1 327 ? -23.846 -6.602 -0.674 1.00 97.94 327 GLU A N 1
ATOM 2561 C CA . GLU A 1 327 ? -25.252 -6.203 -0.611 1.00 97.94 327 GLU A CA 1
ATOM 2562 C C . GLU A 1 327 ? -25.412 -4.746 -0.155 1.00 97.94 327 GLU A C 1
ATOM 2564 O O . GLU A 1 327 ? -26.105 -3.970 -0.815 1.00 97.94 327 GLU A O 1
ATOM 2569 N N . LEU A 1 328 ? -24.715 -4.342 0.913 1.00 98.12 328 LEU A N 1
ATOM 2570 C CA . LEU A 1 328 ? -24.745 -2.964 1.406 1.00 98.12 328 LEU A CA 1
ATOM 2571 C C . LEU A 1 328 ? -24.300 -1.960 0.332 1.00 98.12 328 LEU A C 1
ATOM 2573 O O . LEU A 1 328 ? -24.955 -0.937 0.132 1.00 98.12 328 LEU A O 1
ATOM 2577 N N . VAL A 1 329 ? -23.197 -2.237 -0.370 1.00 97.69 329 VAL A N 1
ATOM 2578 C CA . VAL A 1 329 ? -22.675 -1.342 -1.416 1.00 97.69 329 VAL A CA 1
ATOM 2579 C C . VAL A 1 329 ? -23.639 -1.254 -2.598 1.00 97.69 329 VAL A C 1
ATOM 2581 O O . VAL A 1 329 ? -23.861 -0.160 -3.121 1.00 97.69 329 VAL A O 1
ATOM 2584 N N . GLU A 1 330 ? -24.239 -2.368 -3.017 1.00 97.38 330 GLU A N 1
ATOM 2585 C CA . GLU A 1 330 ? -25.234 -2.359 -4.089 1.00 97.38 330 GLU A CA 1
ATOM 2586 C C . GLU A 1 330 ? -26.487 -1.564 -3.714 1.00 97.38 330 GLU A C 1
ATOM 2588 O O . GLU A 1 330 ? -26.977 -0.778 -4.528 1.00 97.38 330 GLU A O 1
ATOM 2593 N N . GLN A 1 331 ? -26.993 -1.737 -2.491 1.00 97.44 331 GLN A N 1
ATOM 2594 C CA . GLN A 1 331 ? -28.140 -0.982 -1.987 1.00 97.44 331 GLN A CA 1
ATOM 2595 C C . GLN A 1 331 ? -27.813 0.514 -1.910 1.00 97.44 331 GLN A C 1
ATOM 2597 O O . GLN A 1 331 ? -28.534 1.330 -2.482 1.00 97.44 331 GLN A O 1
ATOM 2602 N N . ALA A 1 332 ? -26.681 0.875 -1.298 1.00 96.94 332 ALA A N 1
ATOM 2603 C CA . ALA A 1 332 ? -26.262 2.265 -1.127 1.00 96.94 332 ALA A CA 1
ATOM 2604 C C . ALA A 1 332 ? -25.920 2.980 -2.446 1.00 96.94 332 ALA A C 1
ATOM 2606 O O . ALA A 1 332 ? -25.946 4.211 -2.496 1.00 96.94 332 ALA A O 1
ATOM 2607 N N . SER A 1 333 ? -25.614 2.219 -3.505 1.00 95.38 333 SER A N 1
ATOM 2608 C CA . SER A 1 333 ? -25.428 2.734 -4.870 1.00 95.38 333 SER A CA 1
ATOM 2609 C C . SER A 1 333 ? -26.747 3.028 -5.593 1.00 95.38 333 SER A C 1
ATOM 2611 O O . SER A 1 333 ? -26.749 3.785 -6.560 1.00 95.38 333 SER A O 1
ATOM 2613 N N . ARG A 1 334 ? -27.858 2.410 -5.171 1.00 96.62 334 ARG A N 1
ATOM 2614 C CA . ARG A 1 334 ? -29.199 2.587 -5.764 1.00 96.62 334 ARG A CA 1
ATOM 2615 C C . ARG A 1 334 ? -30.085 3.539 -4.957 1.00 96.62 334 ARG A C 1
ATOM 2617 O O . ARG A 1 334 ? -31.010 4.111 -5.527 1.00 96.62 334 ARG A O 1
ATOM 2624 N N . ASP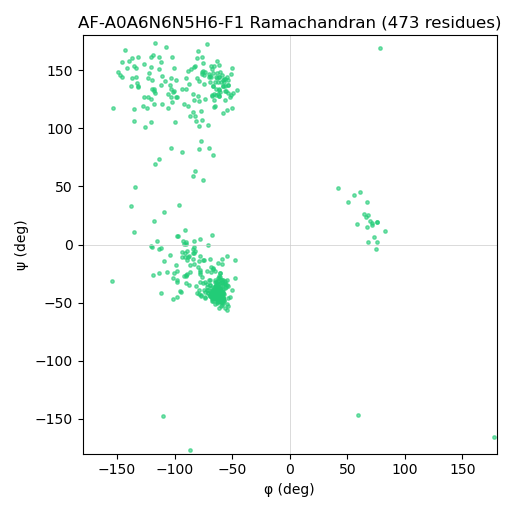 A 1 335 ? -29.817 3.689 -3.662 1.00 96.19 335 ASP A N 1
ATOM 2625 C CA . ASP A 1 335 ? -30.594 4.515 -2.739 1.00 96.19 335 ASP A CA 1
ATOM 2626 C C . ASP A 1 335 ? -29.675 5.367 -1.845 1.00 96.19 335 ASP A C 1
ATOM 2628 O O . ASP A 1 335 ? -28.890 4.862 -1.037 1.00 96.19 335 ASP A O 1
ATOM 2632 N N . GLU A 1 336 ? -29.787 6.689 -1.982 1.00 93.44 336 GLU A N 1
ATOM 2633 C CA . GLU A 1 336 ? -29.024 7.669 -1.202 1.00 93.44 336 GLU A CA 1
ATOM 2634 C C . GLU A 1 336 ? -29.420 7.690 0.282 1.00 93.44 336 GLU A C 1
ATOM 2636 O O . GLU A 1 336 ? -28.622 8.124 1.114 1.00 93.44 336 GLU A O 1
ATOM 2641 N N . ASN A 1 337 ? -30.604 7.171 0.630 1.00 94.44 337 ASN A N 1
ATOM 2642 C CA . ASN A 1 337 ? -31.095 7.115 2.009 1.00 94.44 337 ASN A CA 1
ATOM 2643 C C . ASN A 1 337 ? -30.477 5.973 2.824 1.00 94.44 337 ASN A C 1
ATOM 2645 O O . ASN A 1 337 ? -30.589 5.965 4.051 1.00 94.44 337 ASN A O 1
ATOM 2649 N N . VAL A 1 338 ? -29.819 5.007 2.173 1.00 95.94 338 VAL A N 1
ATOM 2650 C CA . VAL A 1 338 ? -29.084 3.954 2.881 1.00 95.94 338 VAL A CA 1
ATOM 2651 C C . VAL A 1 338 ? -27.926 4.597 3.638 1.00 95.94 338 VAL A C 1
ATOM 2653 O O . VAL A 1 338 ? -27.037 5.214 3.033 1.00 95.94 338 VAL A O 1
ATOM 2656 N N . HIS A 1 339 ? -27.936 4.445 4.965 1.00 94.75 339 HIS A N 1
ATOM 2657 C CA . HIS A 1 339 ? -26.882 4.966 5.830 1.00 94.75 339 HIS A CA 1
ATOM 2658 C C . HIS A 1 339 ? -25.537 4.333 5.479 1.00 94.75 339 HIS A C 1
ATOM 2660 O O . HIS A 1 339 ? -25.404 3.109 5.427 1.00 94.75 339 HIS A O 1
ATOM 2666 N N . LEU A 1 340 ? -24.539 5.183 5.252 1.00 95.12 340 LEU A N 1
ATOM 2667 C CA . LEU A 1 340 ? -23.205 4.777 4.841 1.00 95.12 340 LEU A CA 1
ATOM 2668 C C . LEU A 1 340 ? -22.172 5.558 5.667 1.00 95.12 340 LEU A C 1
ATOM 2670 O O . LEU A 1 340 ? -22.007 6.756 5.421 1.00 95.12 340 LEU A O 1
ATOM 2674 N N . PRO A 1 341 ? -21.491 4.917 6.637 1.00 95.25 341 PRO A N 1
ATOM 2675 C CA . PRO A 1 341 ? -20.459 5.572 7.433 1.00 95.25 341 PRO A CA 1
ATOM 2676 C C . PRO A 1 341 ? -19.364 6.162 6.538 1.00 95.25 341 PRO A C 1
ATOM 2678 O O . PRO A 1 341 ? -18.754 5.439 5.747 1.00 95.25 341 PRO A O 1
ATOM 2681 N N . LEU A 1 342 ? -19.079 7.455 6.655 1.00 93.94 342 LEU A N 1
ATOM 2682 C CA . LEU A 1 342 ? -18.055 8.088 5.828 1.00 93.94 342 LEU A CA 1
ATOM 2683 C C . LEU A 1 342 ? -16.675 7.541 6.199 1.00 93.94 342 LEU A C 1
ATOM 2685 O O . LEU A 1 342 ? -16.301 7.522 7.374 1.00 93.94 342 LEU A O 1
ATOM 2689 N N . ILE A 1 343 ? -15.916 7.093 5.197 1.00 91.19 343 ILE A N 1
ATOM 2690 C CA . ILE A 1 343 ? -14.524 6.694 5.408 1.00 91.19 343 ILE A CA 1
ATOM 2691 C C . ILE A 1 343 ? -13.667 7.950 5.348 1.00 91.19 343 ILE A C 1
ATOM 2693 O O . ILE A 1 343 ? -13.553 8.594 4.302 1.00 91.19 343 ILE A O 1
ATOM 2697 N N . ALA A 1 344 ? -13.073 8.271 6.489 1.00 82.56 344 ALA A N 1
ATOM 2698 C CA . ALA A 1 344 ? -12.368 9.516 6.712 1.00 82.56 344 ALA A CA 1
ATOM 2699 C C . ALA A 1 344 ? -10.909 9.289 7.112 1.00 82.56 344 ALA A C 1
ATOM 2701 O O . ALA A 1 344 ? -10.569 8.336 7.821 1.00 82.56 344 ALA A O 1
ATOM 2702 N N . ARG A 1 345 ? -10.063 10.228 6.691 1.00 78.75 345 ARG A N 1
ATOM 2703 C CA . ARG A 1 345 ? -8.719 10.450 7.222 1.00 78.75 345 ARG A CA 1
ATOM 2704 C C . ARG A 1 345 ? -8.627 11.850 7.817 1.00 78.75 345 ARG A C 1
ATOM 2706 O O . ARG A 1 345 ? -9.441 12.713 7.506 1.00 78.75 345 ARG A O 1
ATOM 2713 N N . LEU A 1 346 ? -7.619 12.087 8.639 1.00 73.44 346 LEU A N 1
ATOM 2714 C CA . LEU A 1 346 ? -7.366 13.415 9.188 1.00 73.44 346 LEU A CA 1
ATOM 2715 C C . LEU A 1 346 ? -6.767 14.330 8.124 1.00 73.44 346 LEU A C 1
ATOM 2717 O O . LEU A 1 346 ? -5.994 13.887 7.276 1.00 73.44 346 LEU A O 1
ATOM 2721 N N . GLU A 1 347 ? -7.115 15.609 8.178 1.00 68.81 347 GLU A N 1
ATOM 2722 C CA . GLU A 1 347 ? -6.459 16.640 7.385 1.00 68.81 347 GLU A CA 1
ATOM 2723 C C . GLU A 1 347 ? -5.109 17.033 8.031 1.00 68.81 347 GLU A C 1
ATOM 2725 O O . GLU A 1 347 ? -4.997 18.041 8.714 1.00 68.81 347 GLU A O 1
ATOM 2730 N N . THR A 1 348 ? -4.058 16.245 7.774 1.00 63.38 348 THR A N 1
ATOM 2731 C CA . THR A 1 348 ? -2.621 16.600 7.902 1.00 63.38 348 THR A CA 1
ATOM 2732 C C . THR A 1 348 ? -1.933 16.617 9.290 1.00 63.38 348 THR A C 1
ATOM 2734 O O . THR A 1 348 ? -2.545 16.523 10.354 1.00 63.38 348 THR A O 1
ATOM 2737 N N . ASN A 1 349 ? -0.591 16.733 9.232 1.00 52.56 349 ASN A N 1
ATOM 2738 C CA . ASN A 1 349 ? 0.449 16.657 10.278 1.00 52.56 349 ASN A CA 1
ATOM 2739 C C . ASN A 1 349 ? 0.244 17.464 11.576 1.00 52.56 349 ASN A C 1
ATOM 2741 O O . ASN A 1 349 ? 0.978 17.214 12.534 1.00 52.56 349 ASN A O 1
ATOM 2745 N N . GLU A 1 350 ? -0.695 18.411 11.6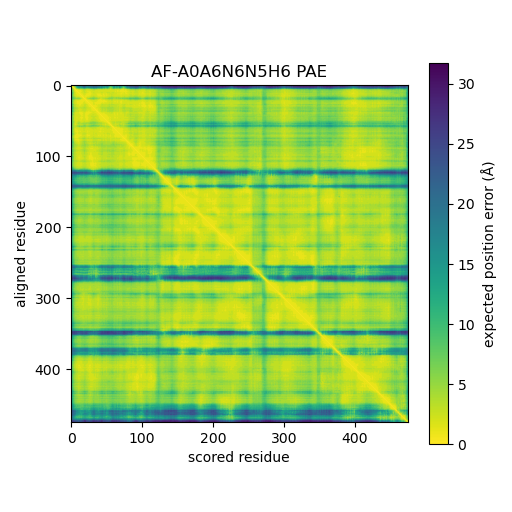51 1.00 52.59 350 GLU A N 1
ATOM 2746 C CA . GLU A 1 350 ? -0.886 19.241 12.856 1.00 52.59 350 GLU A CA 1
ATOM 2747 C C . GLU A 1 350 ? -1.182 18.403 14.108 1.00 52.59 350 GLU A C 1
ATOM 2749 O O . GLU A 1 350 ? -0.786 18.769 15.215 1.00 52.59 350 GLU A O 1
ATOM 2754 N N . ALA A 1 351 ? -1.822 17.243 13.940 1.00 53.97 351 ALA A N 1
ATOM 2755 C CA . ALA A 1 351 ? -2.118 16.348 15.050 1.00 53.97 351 ALA A CA 1
ATOM 2756 C C . ALA A 1 351 ? -1.008 15.322 15.343 1.00 53.97 351 ALA A C 1
ATOM 2758 O O . ALA A 1 351 ? -0.949 14.853 16.475 1.00 53.97 351 ALA A O 1
ATOM 2759 N N . TYR A 1 352 ? -0.171 14.960 14.360 1.00 58.84 352 TYR A N 1
ATOM 2760 C CA . TYR A 1 352 ? 0.652 13.738 14.388 1.00 58.84 352 TYR A CA 1
ATOM 2761 C C . TYR A 1 352 ? 2.131 13.972 14.764 1.00 58.84 352 TYR A C 1
ATOM 2763 O O . TYR A 1 352 ? 2.753 13.090 15.352 1.00 58.84 352 TYR A O 1
ATOM 2771 N N . GLY A 1 353 ? 2.696 15.152 14.473 1.00 73.00 353 GLY A N 1
ATOM 2772 C CA . GLY A 1 353 ? 4.118 15.437 14.726 1.00 73.00 353 GLY A CA 1
ATOM 2773 C C . GLY A 1 353 ? 5.065 14.482 13.980 1.00 73.00 353 GLY A C 1
ATOM 2774 O O . GLY A 1 353 ? 4.771 14.032 12.873 1.00 73.00 353 GLY A O 1
ATOM 2775 N N . THR A 1 354 ? 6.217 14.169 14.574 1.00 80.50 354 THR A N 1
ATOM 2776 C CA . THR A 1 354 ? 7.118 13.105 14.095 1.00 80.50 354 THR A CA 1
ATOM 2777 C C . THR A 1 354 ? 6.622 11.721 14.523 1.00 80.50 354 THR A C 1
ATOM 2779 O O . THR A 1 354 ? 5.808 11.583 15.437 1.00 80.50 354 THR A O 1
ATOM 2782 N N . TRP A 1 355 ? 7.173 10.650 13.942 1.00 82.06 355 TRP A N 1
ATOM 2783 C CA . TRP A 1 355 ? 6.862 9.292 14.409 1.00 82.06 355 TRP A CA 1
ATOM 2784 C C . TRP A 1 355 ? 7.209 9.063 15.887 1.00 82.06 355 TRP A C 1
ATOM 2786 O O . TRP A 1 355 ? 6.524 8.291 16.560 1.00 82.06 355 TRP A O 1
ATOM 2796 N N . LYS A 1 356 ? 8.236 9.751 16.404 1.00 85.00 356 LYS A N 1
ATOM 2797 C CA . LYS A 1 356 ? 8.607 9.696 17.823 1.00 85.00 356 LYS A CA 1
ATOM 2798 C C . LYS A 1 356 ? 7.609 10.433 18.711 1.00 85.00 356 LYS A C 1
ATOM 2800 O O . LYS A 1 356 ? 7.366 9.970 19.819 1.00 85.00 356 LYS A O 1
ATOM 2805 N N . ASP A 1 357 ? 7.006 11.517 18.231 1.00 86.19 357 ASP A N 1
ATOM 2806 C CA . ASP A 1 357 ? 5.973 12.240 18.982 1.00 86.19 357 ASP A CA 1
ATOM 2807 C C . ASP A 1 357 ? 4.714 11.379 19.123 1.00 86.19 357 ASP A C 1
ATOM 2809 O O . ASP A 1 357 ? 4.227 11.164 20.235 1.00 86.19 357 ASP A O 1
ATOM 2813 N N . ALA A 1 358 ? 4.247 10.795 18.013 1.00 86.06 358 ALA A N 1
ATOM 2814 C CA . ALA A 1 358 ? 3.126 9.859 18.022 1.00 86.06 358 ALA A CA 1
ATOM 2815 C C . ALA A 1 358 ? 3.400 8.655 18.937 1.00 86.06 358 ALA A C 1
ATOM 2817 O O . ALA A 1 358 ? 2.543 8.292 19.744 1.00 86.06 358 ALA A O 1
ATOM 2818 N N . GLN A 1 359 ? 4.606 8.073 18.857 1.00 88.94 359 GLN A N 1
ATOM 2819 C CA . GLN A 1 359 ? 5.045 6.995 19.745 1.00 88.94 359 GLN A CA 1
ATOM 2820 C C . GLN A 1 359 ? 5.024 7.429 21.217 1.00 88.94 359 GLN A C 1
ATOM 2822 O O . GLN A 1 359 ? 4.448 6.733 22.048 1.00 88.94 359 GLN A O 1
ATOM 2827 N N . HIS A 1 360 ? 5.613 8.578 21.549 1.00 92.06 360 HIS A N 1
ATOM 2828 C CA . HIS A 1 360 ? 5.691 9.061 22.925 1.00 92.06 360 HIS A CA 1
ATOM 2829 C C . HIS A 1 360 ? 4.304 9.235 23.557 1.00 92.06 360 HIS A C 1
ATOM 2831 O O . HIS A 1 360 ? 4.093 8.853 24.712 1.00 92.06 360 HIS A O 1
ATOM 2837 N N . ILE A 1 361 ? 3.345 9.753 22.784 1.00 92.38 361 ILE A N 1
ATOM 2838 C CA . ILE A 1 361 ? 1.955 9.910 23.219 1.00 92.38 361 ILE A CA 1
ATOM 2839 C C . ILE A 1 361 ? 1.344 8.547 23.549 1.00 92.38 361 ILE A C 1
ATOM 2841 O O . ILE A 1 361 ? 0.872 8.351 24.665 1.00 92.38 361 ILE A O 1
ATOM 2845 N N . ILE A 1 362 ? 1.379 7.580 22.629 1.00 93.81 362 ILE A N 1
ATOM 2846 C CA . ILE A 1 362 ? 0.735 6.275 22.859 1.00 93.81 362 ILE A CA 1
ATOM 2847 C C . ILE A 1 362 ? 1.446 5.447 23.940 1.00 93.81 362 ILE A C 1
ATOM 2849 O O . ILE A 1 362 ? 0.790 4.702 24.671 1.00 93.81 362 ILE A O 1
ATOM 2853 N N . GLU A 1 363 ? 2.763 5.590 24.100 1.00 95.06 363 GLU A N 1
ATOM 2854 C CA . GLU A 1 363 ? 3.510 4.969 25.201 1.00 95.06 363 GLU A CA 1
ATOM 2855 C C . GLU A 1 363 ? 3.064 5.520 26.557 1.00 95.06 363 GLU A C 1
ATOM 2857 O O . GLU A 1 363 ? 2.825 4.752 27.490 1.00 95.06 363 GLU A O 1
ATOM 2862 N N . THR A 1 364 ? 2.908 6.840 26.653 1.00 95.19 364 THR A N 1
ATOM 2863 C CA . THR A 1 364 ? 2.535 7.525 27.897 1.00 95.19 364 THR A CA 1
ATOM 2864 C C . THR A 1 364 ? 1.063 7.306 28.239 1.00 95.19 364 THR A C 1
ATOM 2866 O O . THR A 1 364 ? 0.720 6.975 29.372 1.00 95.19 364 THR A O 1
ATOM 2869 N N . GLU A 1 365 ? 0.187 7.449 27.249 1.00 94.88 365 GLU A N 1
ATOM 2870 C CA . GLU A 1 365 ? -1.260 7.524 27.447 1.00 94.88 365 GLU A CA 1
ATOM 2871 C C . GLU A 1 365 ? -1.940 6.153 27.411 1.00 94.88 365 GLU A C 1
ATOM 2873 O O . GLU A 1 365 ? -2.929 5.928 28.115 1.00 94.88 365 GLU A O 1
ATOM 2878 N N . MET A 1 366 ? -1.424 5.227 26.599 1.00 95.88 366 MET A N 1
ATOM 2879 C CA . MET A 1 366 ? -2.011 3.896 26.395 1.00 95.88 366 MET A CA 1
ATOM 2880 C C . MET A 1 366 ? -1.126 2.771 26.937 1.00 95.88 366 MET A C 1
ATOM 2882 O O . MET A 1 366 ? -1.503 1.600 26.864 1.00 95.88 366 MET A O 1
ATOM 2886 N N . GLY A 1 367 ? 0.070 3.096 27.440 1.00 95.25 367 GLY A N 1
ATOM 2887 C CA . GLY A 1 367 ? 1.076 2.106 27.811 1.00 95.25 367 GLY A CA 1
ATOM 2888 C C . GLY A 1 367 ? 1.638 1.342 26.612 1.00 95.25 367 GLY A C 1
ATOM 2889 O O . GLY A 1 367 ? 2.223 0.277 26.813 1.00 95.25 367 GLY A O 1
ATOM 2890 N N . TRP A 1 368 ? 1.432 1.825 25.381 1.00 95.62 368 TRP A N 1
ATOM 2891 C CA . TRP A 1 368 ? 1.873 1.149 24.161 1.00 95.6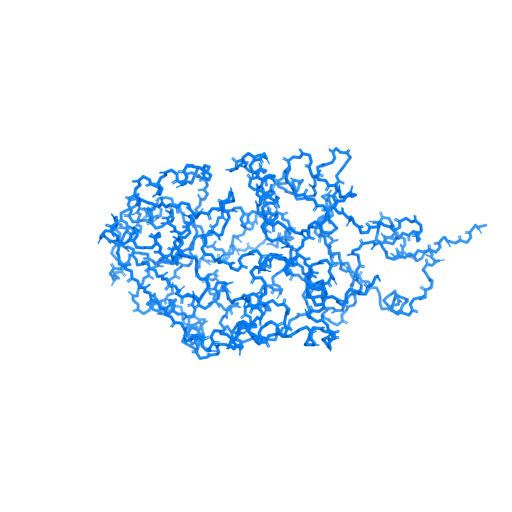2 368 TRP A CA 1
ATOM 2892 C C . TRP A 1 368 ? 3.355 0.773 24.258 1.00 95.62 368 TRP A C 1
ATOM 2894 O O . TRP A 1 368 ? 4.145 1.452 24.908 1.00 95.62 368 TRP A O 1
ATOM 2904 N N . ARG A 1 369 ? 3.738 -0.349 23.653 1.00 92.56 369 ARG A N 1
ATOM 2905 C CA . ARG A 1 369 ? 5.131 -0.786 23.586 1.00 92.56 369 ARG A CA 1
ATOM 2906 C C . ARG A 1 369 ? 5.466 -1.172 22.167 1.00 92.56 369 ARG A C 1
ATOM 2908 O O . ARG A 1 369 ? 4.727 -1.917 21.519 1.00 92.56 369 ARG A O 1
ATOM 2915 N N . ARG A 1 370 ? 6.629 -0.707 21.741 1.00 86.94 370 ARG A N 1
ATOM 2916 C CA . ARG A 1 370 ? 7.255 -1.118 20.499 1.00 86.94 370 ARG A CA 1
ATOM 2917 C C . ARG A 1 370 ? 7.517 -2.633 20.494 1.00 86.94 370 ARG A C 1
ATOM 2919 O O . ARG A 1 370 ? 7.915 -3.154 21.538 1.00 86.94 370 ARG A O 1
ATOM 2926 N N . PRO A 1 371 ? 7.303 -3.338 19.367 1.00 82.94 371 PRO A N 1
ATOM 2927 C CA . PRO A 1 371 ? 7.688 -4.741 19.243 1.00 82.94 371 PRO A CA 1
ATOM 2928 C C . PRO A 1 371 ? 9.180 -4.960 19.523 1.00 82.94 371 PRO A C 1
ATOM 2930 O O . PRO A 1 371 ? 10.019 -4.142 19.146 1.00 82.94 371 PRO A O 1
ATOM 2933 N N . GLU A 1 372 ? 9.510 -6.069 20.185 1.00 73.00 372 GLU A N 1
ATOM 2934 C CA . GLU A 1 372 ? 10.900 -6.466 20.422 1.00 73.00 372 GLU A CA 1
ATOM 2935 C C . GLU A 1 372 ? 11.578 -6.826 19.090 1.00 73.00 372 GLU A C 1
ATOM 2937 O O . GLU A 1 372 ? 10.997 -7.539 18.273 1.00 73.00 372 GLU A O 1
ATOM 2942 N N . ASN A 1 373 ? 12.817 -6.363 18.890 1.00 68.94 373 ASN A N 1
ATOM 2943 C CA . ASN A 1 373 ? 13.623 -6.575 17.675 1.00 68.94 373 ASN A CA 1
ATOM 2944 C C . ASN A 1 373 ? 13.095 -5.905 16.395 1.00 68.94 373 ASN A C 1
ATOM 2946 O O . ASN A 1 373 ? 13.426 -6.368 15.307 1.00 68.94 373 ASN A O 1
ATOM 2950 N N . GLN A 1 374 ? 12.301 -4.837 16.515 1.00 70.19 374 GLN A N 1
ATOM 2951 C CA . GLN A 1 374 ? 11.883 -4.034 15.367 1.00 70.19 374 GLN A CA 1
ATOM 2952 C C . GLN A 1 374 ? 12.348 -2.582 15.528 1.00 70.19 374 GLN A C 1
ATOM 2954 O O . GLN A 1 374 ? 11.743 -1.845 16.304 1.00 70.19 374 GLN A O 1
ATOM 2959 N N . ASP A 1 375 ? 13.381 -2.152 14.796 1.00 66.69 375 ASP A N 1
ATOM 2960 C CA . ASP A 1 375 ? 13.922 -0.776 14.809 1.00 66.69 375 ASP A CA 1
ATOM 2961 C C . ASP A 1 375 ? 13.218 0.146 13.803 1.00 66.69 375 ASP A C 1
ATOM 2963 O O . ASP A 1 375 ? 13.295 1.377 13.909 1.00 66.69 375 ASP A O 1
ATOM 2967 N N . SER A 1 376 ? 12.403 -0.430 12.922 1.00 67.50 376 SER A N 1
ATOM 2968 C CA . SER A 1 376 ? 11.410 0.266 12.102 1.00 67.50 376 SER A CA 1
ATOM 2969 C C . SER A 1 376 ? 10.106 0.566 12.867 1.00 67.50 376 SER A C 1
ATOM 2971 O O . SER A 1 376 ? 9.663 -0.219 13.707 1.00 67.50 376 SER A O 1
ATOM 2973 N N . LEU A 1 377 ? 9.478 1.719 12.606 1.00 67.19 377 LEU A N 1
ATOM 2974 C CA . LEU A 1 377 ? 8.123 2.044 13.090 1.00 67.19 377 LEU A CA 1
ATOM 2975 C C . LEU A 1 377 ? 7.035 1.774 12.034 1.00 67.19 377 LEU A C 1
ATOM 2977 O O . LEU A 1 377 ? 5.868 2.089 12.270 1.00 67.19 377 LEU A O 1
ATOM 2981 N N . LEU A 1 378 ? 7.402 1.163 10.904 1.00 70.44 378 LEU A N 1
ATOM 2982 C CA . LEU A 1 378 ? 6.468 0.745 9.861 1.00 70.44 378 LEU A CA 1
ATOM 2983 C C . LEU A 1 378 ? 5.681 -0.500 10.281 1.00 70.44 378 LEU A C 1
ATOM 2985 O O . LEU A 1 378 ? 6.255 -1.450 10.811 1.00 70.44 378 LEU A O 1
ATOM 2989 N N . HIS A 1 379 ? 4.375 -0.510 9.992 1.00 69.19 379 HIS A N 1
ATOM 2990 C CA . HIS A 1 379 ? 3.508 -1.703 9.980 1.00 69.19 379 HIS A CA 1
ATOM 2991 C C . HIS A 1 379 ? 3.732 -2.696 11.141 1.00 69.19 379 HIS A C 1
ATOM 2993 O O . HIS A 1 379 ? 3.798 -3.907 10.953 1.00 69.19 379 HIS A O 1
ATOM 2999 N N . THR A 1 380 ? 3.778 -2.196 12.381 1.00 65.44 380 THR A N 1
ATOM 3000 C CA . THR A 1 380 ? 4.167 -2.933 13.613 1.00 65.44 380 THR A CA 1
ATOM 3001 C C . THR A 1 380 ? 3.205 -4.043 14.080 1.00 65.44 380 THR A C 1
ATOM 3003 O O . THR A 1 380 ? 3.366 -4.599 15.169 1.00 65.44 380 THR A O 1
ATOM 3006 N N . SER A 1 381 ? 2.188 -4.382 13.281 1.00 80.19 381 SER A N 1
ATOM 3007 C CA . SER A 1 381 ? 1.094 -5.279 13.693 1.00 80.19 381 SER A CA 1
ATOM 3008 C C . SER A 1 381 ? 1.089 -6.669 13.046 1.00 80.19 381 SER A C 1
ATOM 3010 O O . SER A 1 381 ? 0.407 -7.559 13.552 1.00 80.19 381 SER A O 1
ATOM 3012 N N . CYS A 1 382 ? 1.862 -6.892 11.976 1.00 87.06 382 CYS A N 1
ATOM 3013 C CA . CYS A 1 382 ? 1.838 -8.130 11.189 1.00 87.06 382 CYS A CA 1
ATOM 3014 C C . CYS A 1 382 ? 3.224 -8.784 11.122 1.00 87.06 382 CYS A C 1
ATOM 3016 O O . CYS A 1 382 ? 4.181 -8.156 10.678 1.00 87.06 382 CYS A O 1
ATOM 3018 N N . VAL A 1 383 ? 3.335 -10.070 11.478 1.00 88.50 383 VAL A N 1
ATOM 3019 C CA . VAL A 1 383 ? 4.624 -10.794 11.399 1.00 88.50 383 VAL A CA 1
ATOM 3020 C C . VAL A 1 383 ? 5.018 -11.175 9.968 1.00 88.50 383 VAL A C 1
ATOM 3022 O O . VAL A 1 383 ? 6.160 -11.552 9.724 1.00 88.50 383 VAL A O 1
ATOM 3025 N N . LEU A 1 384 ? 4.085 -11.084 9.013 1.00 88.44 384 LEU A N 1
ATOM 3026 C CA . LEU A 1 384 ? 4.344 -11.363 7.596 1.00 88.44 384 LEU A CA 1
ATOM 3027 C C . LEU A 1 384 ? 4.789 -10.133 6.805 1.00 88.44 384 LEU A C 1
ATOM 3029 O O . LEU A 1 384 ? 4.988 -10.256 5.599 1.00 88.44 384 LEU A O 1
ATOM 3033 N N . GLU A 1 385 ? 4.945 -8.968 7.437 1.00 86.50 385 GLU A N 1
ATOM 3034 C CA . GLU A 1 385 ? 5.357 -7.745 6.740 1.00 86.50 385 GLU A CA 1
ATOM 3035 C C . GLU A 1 385 ? 6.652 -7.930 5.923 1.00 86.50 385 GLU A C 1
ATOM 3037 O O . GLU A 1 385 ? 6.634 -7.609 4.733 1.00 86.50 385 GLU A O 1
ATOM 3042 N N . PRO A 1 386 ? 7.726 -8.562 6.450 1.00 87.50 386 PRO A N 1
ATOM 3043 C CA . PRO A 1 386 ? 8.937 -8.795 5.661 1.00 87.50 386 PRO A CA 1
ATOM 3044 C C . PRO A 1 386 ? 8.686 -9.675 4.431 1.00 87.50 386 PRO A C 1
ATOM 3046 O O . PRO A 1 386 ? 9.237 -9.431 3.364 1.00 87.50 386 PRO A O 1
ATOM 3049 N N . VAL A 1 387 ? 7.814 -10.686 4.549 1.00 88.00 387 VAL A N 1
ATOM 3050 C CA . VAL A 1 387 ? 7.449 -11.564 3.423 1.00 88.00 387 VAL A CA 1
ATOM 3051 C C . VAL A 1 387 ? 6.624 -10.803 2.394 1.00 88.00 387 VAL A C 1
ATOM 3053 O O . VAL A 1 387 ? 6.864 -10.935 1.196 1.00 88.00 387 VAL A O 1
ATOM 3056 N N . LYS A 1 388 ? 5.659 -9.998 2.855 1.00 87.50 388 LYS A N 1
ATOM 3057 C CA . LYS A 1 388 ? 4.819 -9.149 2.007 1.00 87.50 388 LYS A CA 1
ATOM 3058 C C . LYS A 1 388 ? 5.697 -8.266 1.124 1.00 87.50 388 LYS A C 1
ATOM 3060 O O . LYS A 1 388 ? 5.526 -8.272 -0.093 1.00 87.50 388 LYS A O 1
ATOM 3065 N N . ASP A 1 389 ? 6.627 -7.552 1.746 1.00 87.50 389 ASP A N 1
ATOM 3066 C CA . ASP A 1 389 ? 7.474 -6.577 1.071 1.00 87.50 389 ASP A CA 1
ATOM 3067 C C . ASP A 1 389 ? 8.527 -7.245 0.169 1.00 87.50 389 ASP A C 1
ATOM 3069 O O . ASP A 1 389 ? 8.715 -6.831 -0.975 1.00 87.50 389 ASP A O 1
ATOM 3073 N N . TYR A 1 390 ? 9.122 -8.360 0.616 1.00 88.12 390 TYR A N 1
ATOM 3074 C CA . TYR A 1 390 ? 10.058 -9.157 -0.184 1.00 88.12 390 TYR A CA 1
ATOM 3075 C C . TYR A 1 390 ? 9.425 -9.689 -1.480 1.00 88.12 390 TYR A C 1
ATOM 3077 O O . TYR A 1 390 ? 9.970 -9.502 -2.568 1.00 88.12 390 TYR A O 1
ATOM 3085 N N . LEU A 1 391 ? 8.244 -10.313 -1.395 1.00 87.12 391 LEU A N 1
ATOM 3086 C CA . LEU A 1 391 ? 7.547 -10.828 -2.580 1.00 87.12 391 LEU A CA 1
ATOM 3087 C C . LEU A 1 391 ? 7.132 -9.701 -3.525 1.00 87.12 391 LEU A C 1
ATOM 3089 O O . LEU A 1 391 ? 7.234 -9.849 -4.741 1.00 87.12 391 LEU A O 1
ATOM 3093 N N . GLN A 1 392 ? 6.683 -8.570 -2.979 1.00 88.25 392 GLN A N 1
ATOM 3094 C CA . GLN A 1 392 ? 6.347 -7.383 -3.761 1.00 88.25 392 GLN A CA 1
ATOM 3095 C C . GLN A 1 392 ? 7.572 -6.861 -4.523 1.00 88.25 392 GLN A C 1
ATOM 3097 O O . GLN A 1 392 ? 7.473 -6.626 -5.728 1.00 88.25 392 GLN A O 1
ATOM 3102 N N . MET A 1 393 ? 8.737 -6.771 -3.868 1.00 89.69 393 MET A N 1
ATOM 3103 C CA . MET A 1 393 ? 10.002 -6.415 -4.517 1.00 89.69 393 MET A CA 1
ATOM 3104 C C . MET A 1 393 ? 10.348 -7.381 -5.653 1.00 89.69 393 MET A C 1
ATOM 3106 O O . MET A 1 393 ? 10.638 -6.934 -6.761 1.00 89.69 393 MET A O 1
ATOM 3110 N N . GLU A 1 394 ? 10.315 -8.692 -5.417 1.00 88.06 394 GLU A N 1
ATOM 3111 C CA . GLU A 1 394 ? 10.720 -9.671 -6.432 1.00 88.06 394 GLU A CA 1
ATOM 3112 C C . GLU A 1 394 ? 9.740 -9.713 -7.619 1.00 88.06 394 GLU A C 1
ATOM 3114 O O . GLU A 1 394 ? 10.156 -9.786 -8.777 1.00 88.06 394 GLU A O 1
ATOM 3119 N N . ARG A 1 395 ? 8.430 -9.567 -7.378 1.00 88.31 395 ARG A N 1
ATOM 3120 C CA . ARG A 1 395 ? 7.426 -9.418 -8.449 1.00 88.31 395 ARG A CA 1
ATOM 3121 C C . ARG A 1 395 ? 7.631 -8.133 -9.249 1.00 88.31 395 ARG A C 1
ATOM 3123 O O . ARG A 1 395 ? 7.511 -8.138 -10.479 1.00 88.31 395 ARG A O 1
ATOM 3130 N N . PHE A 1 396 ? 7.945 -7.029 -8.571 1.00 90.62 396 PHE A N 1
ATOM 3131 C CA . PHE A 1 396 ? 8.255 -5.761 -9.225 1.00 90.62 396 PHE A CA 1
ATOM 3132 C C . PHE A 1 396 ? 9.522 -5.907 -10.074 1.00 90.62 396 PHE A C 1
ATOM 3134 O O . PHE A 1 396 ? 9.525 -5.555 -11.256 1.00 90.62 396 PHE A O 1
ATOM 3141 N N . ARG A 1 397 ? 10.577 -6.528 -9.533 1.00 89.31 397 ARG A N 1
ATOM 3142 C CA . ARG A 1 397 ? 11.825 -6.848 -10.241 1.00 89.31 397 ARG A CA 1
ATOM 3143 C C . ARG A 1 397 ? 11.587 -7.725 -11.471 1.00 89.31 397 ARG A C 1
ATOM 3145 O O . ARG A 1 397 ? 12.157 -7.435 -12.517 1.00 89.31 397 ARG A O 1
ATOM 3152 N N . ALA A 1 398 ? 10.675 -8.687 -11.415 1.00 88.38 398 ALA A N 1
ATOM 3153 C CA . ALA A 1 398 ? 10.299 -9.506 -12.570 1.00 88.38 398 ALA A CA 1
ATOM 3154 C C . ALA A 1 398 ? 9.353 -8.816 -13.576 1.00 88.38 398 ALA A C 1
ATOM 3156 O O . ALA A 1 398 ? 8.908 -9.450 -14.533 1.00 88.38 398 ALA A O 1
ATOM 3157 N N . MET A 1 399 ? 9.034 -7.528 -13.389 1.00 91.31 399 MET A N 1
ATOM 3158 C CA . MET A 1 399 ? 8.103 -6.782 -14.248 1.00 91.31 399 MET A CA 1
ATOM 3159 C C . MET A 1 399 ? 6.722 -7.460 -14.336 1.00 91.31 399 MET A C 1
ATOM 3161 O O . MET A 1 399 ? 6.147 -7.608 -15.421 1.00 91.31 399 MET A O 1
ATOM 3165 N N . ARG A 1 400 ? 6.215 -7.930 -13.185 1.00 87.50 400 ARG A N 1
ATOM 3166 C CA . ARG A 1 400 ? 4.899 -8.585 -13.035 1.00 87.50 400 ARG A CA 1
ATOM 3167 C C . ARG A 1 400 ? 3.859 -7.710 -12.352 1.00 87.50 400 ARG A C 1
ATOM 3169 O O . ARG A 1 400 ? 2.671 -7.896 -12.567 1.00 87.50 400 ARG A O 1
ATOM 3176 N N . THR A 1 401 ? 4.305 -6.737 -11.568 1.00 88.56 401 THR A N 1
ATOM 3177 C CA . THR A 1 401 ? 3.439 -5.783 -10.875 1.00 88.56 401 THR A CA 1
ATOM 3178 C C . THR A 1 401 ? 3.992 -4.372 -11.008 1.00 88.56 401 THR A C 1
ATOM 3180 O O . THR A 1 401 ? 5.198 -4.182 -11.161 1.00 88.56 401 THR A O 1
ATOM 3183 N N . VAL A 1 402 ? 3.103 -3.387 -10.933 1.00 90.44 402 VAL A N 1
ATOM 3184 C CA . VAL A 1 402 ? 3.438 -1.962 -10.791 1.00 90.44 402 VAL A CA 1
ATOM 3185 C C . VAL A 1 402 ? 3.501 -1.526 -9.324 1.00 90.44 402 VAL A C 1
ATOM 3187 O O . VAL A 1 402 ? 3.770 -0.363 -9.027 1.00 90.44 402 VAL A O 1
ATOM 3190 N N . PHE A 1 403 ? 3.260 -2.443 -8.386 1.00 89.12 403 PHE A N 1
ATOM 3191 C CA . PHE A 1 403 ? 3.457 -2.199 -6.967 1.00 89.12 403 PHE A CA 1
ATOM 3192 C C . PHE A 1 403 ? 4.934 -2.237 -6.604 1.00 89.12 403 PHE A C 1
ATOM 3194 O O . PHE A 1 403 ? 5.551 -3.295 -6.528 1.00 89.12 403 PHE A O 1
ATOM 3201 N N . MET A 1 404 ? 5.482 -1.060 -6.329 1.00 90.25 404 MET A N 1
ATOM 3202 C CA . MET A 1 404 ? 6.816 -0.911 -5.756 1.00 90.25 404 MET A CA 1
ATOM 3203 C C . MET A 1 404 ? 6.851 -1.450 -4.317 1.00 90.25 404 MET A C 1
ATOM 3205 O O . MET A 1 404 ? 5.819 -1.369 -3.647 1.00 90.25 404 MET A O 1
ATOM 3209 N N . PRO A 1 405 ? 8.000 -1.950 -3.824 1.00 89.56 405 PRO A N 1
ATOM 3210 C CA . PRO A 1 405 ? 8.156 -2.363 -2.429 1.00 89.56 405 PRO A CA 1
ATOM 3211 C C . PRO A 1 405 ? 7.772 -1.225 -1.485 1.00 89.56 405 PRO A C 1
ATOM 3213 O O . PRO A 1 405 ? 8.368 -0.142 -1.499 1.00 89.56 405 PRO A O 1
ATOM 3216 N N . GLN A 1 406 ? 6.714 -1.462 -0.718 1.00 86.81 406 GLN A N 1
ATOM 3217 C CA . GLN A 1 406 ? 5.985 -0.424 -0.006 1.00 86.81 406 GLN A CA 1
ATOM 3218 C C . GLN A 1 406 ? 6.845 0.184 1.102 1.00 86.81 406 GLN A C 1
ATOM 3220 O O . GLN A 1 406 ? 6.956 1.405 1.195 1.00 86.81 406 GLN A O 1
ATOM 3225 N N . SER A 1 407 ? 7.516 -0.662 1.882 1.00 89.44 407 SER A N 1
ATOM 3226 C CA . SER A 1 407 ? 8.325 -0.239 3.025 1.00 89.44 407 SER A CA 1
ATOM 3227 C C . SER A 1 407 ? 9.489 0.657 2.599 1.00 89.44 407 SER A C 1
ATOM 3229 O O . SER A 1 407 ? 9.775 1.663 3.246 1.00 89.44 407 SER A O 1
ATOM 3231 N N . MET A 1 408 ? 10.143 0.343 1.475 1.00 92.31 408 MET A N 1
ATOM 3232 C CA . MET A 1 408 ? 11.222 1.172 0.929 1.00 92.31 408 MET A CA 1
ATOM 3233 C C . MET A 1 408 ? 10.722 2.556 0.497 1.00 92.31 408 MET A C 1
ATOM 3235 O O . MET A 1 408 ? 11.347 3.575 0.802 1.00 92.31 408 MET A O 1
ATOM 3239 N N . VAL A 1 409 ? 9.590 2.604 -0.210 1.00 91.31 409 VAL A N 1
ATOM 3240 C CA . VAL A 1 409 ? 9.007 3.865 -0.684 1.00 91.31 409 VAL A CA 1
ATOM 3241 C C . VAL A 1 409 ? 8.520 4.722 0.492 1.00 91.31 409 VAL A C 1
ATOM 3243 O O . VAL A 1 409 ? 8.784 5.926 0.512 1.00 91.31 409 VAL A O 1
ATOM 3246 N N . GLU A 1 410 ? 7.894 4.108 1.500 1.00 89.12 410 GLU A N 1
ATOM 3247 C CA . GLU A 1 410 ? 7.433 4.777 2.723 1.00 89.12 410 GLU A CA 1
ATOM 3248 C C . GLU A 1 410 ? 8.591 5.327 3.557 1.00 89.12 410 GLU A C 1
ATOM 3250 O O . GLU A 1 410 ? 8.548 6.496 3.929 1.00 89.12 410 GLU A O 1
ATOM 3255 N N . LEU A 1 411 ? 9.667 4.561 3.782 1.00 90.81 411 LEU A N 1
ATOM 3256 C CA . LEU A 1 411 ? 10.861 5.070 4.476 1.00 90.81 411 LEU A CA 1
ATOM 3257 C C . LEU A 1 411 ? 11.500 6.234 3.720 1.00 90.81 411 LEU A C 1
ATOM 3259 O O . LEU A 1 411 ? 11.896 7.232 4.323 1.00 90.81 411 LEU A O 1
ATOM 3263 N N . GLY A 1 412 ? 11.588 6.132 2.391 1.00 92.62 412 GLY A N 1
ATOM 3264 C CA . GLY A 1 412 ? 12.100 7.215 1.558 1.00 92.62 412 GLY A CA 1
ATOM 3265 C C . GLY A 1 412 ? 11.295 8.505 1.712 1.00 92.62 412 GLY A C 1
ATOM 3266 O O . GLY A 1 412 ? 11.865 9.591 1.864 1.00 92.62 412 GLY A O 1
ATOM 3267 N N . ALA A 1 413 ? 9.969 8.385 1.693 1.00 89.38 413 ALA A N 1
ATOM 3268 C CA . ALA A 1 413 ? 9.069 9.509 1.892 1.00 89.38 413 ALA A CA 1
ATOM 3269 C C . ALA A 1 413 ? 9.129 10.042 3.334 1.00 89.38 413 ALA A C 1
ATOM 3271 O O . ALA A 1 413 ? 9.226 11.251 3.515 1.00 89.38 413 ALA A O 1
ATOM 3272 N N . ALA A 1 414 ? 9.191 9.175 4.347 1.00 87.25 414 ALA A N 1
ATOM 3273 C CA . ALA A 1 414 ? 9.309 9.561 5.754 1.00 87.25 414 ALA A CA 1
ATOM 3274 C C . ALA A 1 414 ? 10.553 10.408 6.029 1.00 87.25 414 ALA A C 1
ATOM 3276 O O . ALA A 1 414 ? 10.464 11.418 6.724 1.00 87.25 414 ALA A O 1
ATOM 3277 N N . VAL A 1 415 ? 11.692 10.059 5.425 1.00 91.12 415 VAL A N 1
ATOM 3278 C CA . VAL A 1 415 ? 12.897 10.901 5.477 1.00 91.12 415 VAL A CA 1
ATOM 3279 C C . VAL A 1 415 ? 12.684 12.217 4.730 1.00 91.12 415 VAL A C 1
ATOM 3281 O O . VAL A 1 415 ? 13.031 13.275 5.248 1.00 91.12 415 VAL A O 1
ATOM 3284 N N . SER A 1 416 ? 12.088 12.176 3.534 1.00 89.00 416 SER A N 1
ATOM 3285 C CA . SER A 1 416 ? 11.876 13.380 2.713 1.00 89.00 416 SER A CA 1
ATOM 3286 C C . SER A 1 416 ? 10.950 14.401 3.381 1.00 89.00 416 SER A C 1
ATOM 3288 O O . SER A 1 416 ? 11.181 15.601 3.261 1.00 89.00 416 SER A O 1
ATOM 3290 N N . PHE A 1 417 ? 9.933 13.929 4.105 1.00 85.00 417 PHE A N 1
ATOM 3291 C CA . PHE A 1 417 ? 8.971 14.758 4.833 1.00 85.00 417 PHE A CA 1
ATOM 3292 C C . PHE A 1 417 ? 9.370 15.017 6.297 1.00 85.00 417 PHE A C 1
ATOM 3294 O O . PHE A 1 417 ? 8.628 15.672 7.022 1.00 85.00 417 PHE A O 1
ATOM 3301 N N . GLY A 1 418 ? 10.537 14.534 6.740 1.00 85.81 418 GLY A N 1
ATOM 3302 C CA . GLY A 1 418 ? 11.074 14.816 8.073 1.00 85.81 418 GLY A CA 1
ATOM 3303 C C . GLY A 1 418 ? 10.411 14.059 9.231 1.00 85.81 418 GLY A C 1
ATOM 3304 O O . GLY A 1 418 ? 10.562 14.477 10.376 1.00 85.81 418 GLY A O 1
ATOM 3305 N N . LEU A 1 419 ? 9.707 12.950 8.977 1.00 83.50 419 LEU A N 1
ATOM 3306 C CA . LEU A 1 419 ? 9.107 12.126 10.040 1.00 83.50 419 LEU A CA 1
ATOM 3307 C C . LEU A 1 419 ? 10.118 11.219 10.750 1.00 83.50 419 LEU A C 1
ATOM 3309 O O . LEU A 1 419 ? 9.892 10.826 11.896 1.00 83.50 419 LEU A O 1
ATOM 3313 N N . THR A 1 420 ? 11.227 10.889 10.084 1.00 87.69 420 THR A N 1
ATOM 3314 C CA . THR A 1 420 ? 12.331 10.108 10.654 1.00 87.69 420 THR A CA 1
ATOM 3315 C C . THR A 1 420 ? 13.685 10.575 10.099 1.00 87.69 420 THR A C 1
ATOM 3317 O O . THR A 1 420 ? 13.771 10.946 8.923 1.00 87.69 420 THR A O 1
ATOM 3320 N N . PRO A 1 421 ? 14.765 10.578 10.904 1.00 92.56 421 PRO A N 1
ATOM 3321 C CA . PRO A 1 421 ? 16.111 10.848 10.412 1.00 92.56 421 PRO A CA 1
ATOM 3322 C C . PRO A 1 421 ? 16.590 9.793 9.406 1.00 92.56 421 PRO A C 1
ATOM 3324 O O . PRO A 1 421 ? 16.316 8.601 9.538 1.00 92.56 421 PRO A O 1
ATOM 3327 N N . ARG A 1 422 ? 17.409 10.215 8.435 1.00 94.56 422 ARG A N 1
ATOM 3328 C CA . ARG A 1 422 ? 17.977 9.321 7.410 1.00 94.56 422 ARG A CA 1
ATOM 3329 C C . ARG A 1 422 ? 18.758 8.139 7.999 1.00 94.56 422 ARG A C 1
ATOM 3331 O O . ARG A 1 422 ? 18.689 7.045 7.455 1.00 94.56 422 ARG A O 1
ATOM 3338 N N . GLU A 1 423 ? 19.496 8.350 9.087 1.00 93.69 423 GLU A N 1
ATOM 3339 C CA . GLU A 1 423 ? 20.279 7.297 9.752 1.00 93.69 423 GLU A CA 1
ATOM 3340 C C . GLU A 1 423 ? 19.389 6.166 10.292 1.00 93.69 423 GLU A C 1
ATOM 3342 O O . GLU A 1 423 ? 19.660 4.992 10.037 1.00 93.69 423 GLU A O 1
ATOM 3347 N N . GLU A 1 424 ? 18.281 6.515 10.950 1.00 90.75 424 GLU A N 1
ATOM 3348 C CA . GLU A 1 424 ? 17.302 5.552 11.475 1.00 90.75 424 GLU A CA 1
ATOM 3349 C C . GLU A 1 424 ? 16.597 4.797 10.337 1.00 90.75 424 GLU A C 1
ATOM 3351 O O . GLU A 1 424 ? 16.408 3.578 10.396 1.00 90.75 424 GLU A O 1
ATOM 3356 N N . ALA A 1 425 ? 16.274 5.499 9.249 1.00 92.06 425 ALA A N 1
ATOM 3357 C CA . ALA A 1 425 ? 15.698 4.875 8.065 1.00 92.06 425 ALA A CA 1
ATOM 3358 C C . ALA A 1 425 ? 16.678 3.911 7.366 1.00 92.06 425 ALA A C 1
ATOM 3360 O O . ALA A 1 425 ? 16.258 2.856 6.895 1.00 92.06 425 ALA A O 1
ATOM 3361 N N . LEU A 1 426 ? 17.983 4.213 7.326 1.00 92.12 426 LEU A N 1
ATOM 3362 C CA . LEU A 1 426 ? 18.997 3.298 6.781 1.00 92.12 426 LEU A CA 1
ATOM 3363 C C . LEU A 1 426 ? 19.135 2.029 7.631 1.00 92.12 426 LEU A C 1
ATOM 3365 O O . LEU A 1 426 ? 19.254 0.934 7.077 1.00 92.12 426 LEU A O 1
ATOM 3369 N N . ALA A 1 427 ? 19.083 2.159 8.960 1.00 90.56 427 ALA A N 1
ATOM 3370 C CA . ALA A 1 427 ? 19.044 1.008 9.859 1.00 90.56 427 ALA A CA 1
ATOM 3371 C C . ALA A 1 427 ? 17.798 0.142 9.595 1.00 90.56 427 ALA A C 1
ATOM 3373 O O . ALA A 1 427 ? 17.921 -1.072 9.438 1.00 90.56 427 ALA A O 1
ATOM 3374 N N . SER A 1 428 ? 16.636 0.777 9.409 1.00 89.56 428 SER A N 1
ATOM 3375 C CA . SER A 1 428 ? 15.381 0.094 9.063 1.00 89.56 428 SER A CA 1
ATOM 3376 C C . SER A 1 428 ? 15.464 -0.645 7.719 1.00 89.56 428 SER A C 1
ATOM 3378 O O . SER A 1 428 ? 15.014 -1.781 7.606 1.00 89.56 428 SER A O 1
ATOM 3380 N N . VAL A 1 429 ? 16.085 -0.054 6.689 1.00 89.50 429 VAL A N 1
ATOM 3381 C CA . VAL A 1 429 ? 16.309 -0.732 5.394 1.00 89.50 429 VAL A CA 1
ATOM 3382 C C . VAL A 1 429 ? 17.179 -1.980 5.559 1.00 89.50 429 VAL A C 1
ATOM 3384 O O . VAL A 1 429 ? 16.918 -3.003 4.925 1.00 89.50 429 VAL A O 1
ATOM 3387 N N . LYS A 1 430 ? 18.211 -1.910 6.407 1.00 87.88 430 LYS A N 1
ATOM 3388 C CA . LYS A 1 430 ? 19.077 -3.057 6.695 1.00 87.88 430 LYS A CA 1
ATOM 3389 C C . LYS A 1 430 ? 18.313 -4.169 7.418 1.00 87.88 430 LYS A C 1
ATOM 3391 O O . LYS A 1 430 ? 18.513 -5.333 7.083 1.00 87.88 430 LYS A O 1
ATOM 3396 N N . GLU A 1 431 ? 17.448 -3.809 8.362 1.00 85.25 431 GLU A N 1
ATOM 3397 C CA . GLU A 1 431 ? 16.580 -4.737 9.095 1.00 85.25 431 GLU A CA 1
ATOM 3398 C C . GLU A 1 431 ? 15.590 -5.459 8.167 1.00 85.25 431 GLU A C 1
ATOM 3400 O O . GLU A 1 431 ? 15.440 -6.675 8.262 1.00 85.25 431 GLU A O 1
ATOM 3405 N N . LEU A 1 432 ? 14.979 -4.737 7.218 1.00 84.50 432 LEU A N 1
ATOM 3406 C CA . LEU A 1 432 ? 14.037 -5.308 6.244 1.00 84.50 432 LEU A CA 1
ATOM 3407 C C . LEU A 1 432 ? 14.666 -6.388 5.350 1.00 84.50 432 LEU A C 1
ATOM 3409 O O . LEU A 1 432 ? 13.955 -7.256 4.850 1.00 84.50 432 LEU A O 1
ATOM 3413 N N . GLY A 1 433 ? 15.989 -6.362 5.160 1.00 83.56 433 GLY A N 1
ATOM 3414 C CA . GLY A 1 433 ? 16.725 -7.524 4.663 1.00 83.56 433 GLY A CA 1
ATOM 3415 C C . GLY A 1 433 ? 16.421 -7.943 3.219 1.00 83.56 433 GLY A C 1
ATOM 3416 O O . GLY A 1 433 ? 16.473 -9.131 2.924 1.00 83.56 433 GLY A O 1
ATOM 3417 N N . TYR A 1 434 ? 16.183 -7.000 2.299 1.00 85.31 434 TYR A N 1
ATOM 3418 C CA . TYR A 1 434 ? 15.860 -7.247 0.873 1.00 85.31 434 TYR A CA 1
ATOM 3419 C C . TYR A 1 434 ? 16.851 -8.125 0.079 1.00 85.31 434 TYR A C 1
ATOM 3421 O O . TYR A 1 434 ? 16.592 -8.488 -1.066 1.00 85.31 434 TYR A O 1
ATOM 3429 N N . TRP A 1 435 ? 18.006 -8.435 0.656 1.00 84.38 435 TRP A N 1
ATOM 3430 C CA . TRP A 1 435 ? 19.094 -9.191 0.037 1.00 84.38 435 TRP A CA 1
ATOM 3431 C C . TRP A 1 435 ? 18.858 -10.705 0.051 1.00 84.38 435 TRP A C 1
ATOM 3433 O O . TRP A 1 435 ? 19.496 -11.427 -0.712 1.00 84.38 435 TRP A O 1
ATOM 3443 N N . ALA A 1 436 ? 17.962 -11.187 0.914 1.00 85.06 436 ALA A N 1
ATOM 3444 C CA . ALA A 1 436 ? 17.668 -12.604 1.080 1.00 85.06 436 ALA A CA 1
ATOM 3445 C C . ALA A 1 436 ? 16.181 -12.825 1.403 1.00 85.06 436 ALA A C 1
ATOM 3447 O O . ALA A 1 436 ? 15.529 -11.923 1.933 1.00 85.06 436 ALA A O 1
ATOM 3448 N N . PRO A 1 437 ? 15.634 -14.023 1.126 1.00 86.69 437 PRO A N 1
ATOM 3449 C CA . PRO A 1 437 ? 14.301 -14.377 1.587 1.00 86.69 437 PRO A CA 1
ATOM 3450 C C . PRO A 1 437 ? 14.187 -14.236 3.118 1.00 86.69 437 PRO A C 1
ATOM 3452 O O . PRO A 1 437 ? 15.062 -14.723 3.842 1.00 86.69 437 PRO A O 1
ATOM 3455 N N . PRO A 1 438 ? 13.131 -13.588 3.640 1.00 88.31 438 PRO A N 1
ATOM 3456 C CA . PRO A 1 438 ? 12.986 -13.369 5.074 1.00 88.31 438 PRO A CA 1
ATOM 3457 C C . PRO A 1 438 ? 12.729 -14.697 5.809 1.00 88.31 438 PRO A C 1
ATOM 3459 O O . PRO A 1 438 ? 11.973 -15.525 5.299 1.00 88.31 438 PRO A O 1
ATOM 3462 N N . PRO A 1 439 ? 13.250 -14.900 7.036 1.00 86.69 439 PRO A N 1
ATOM 3463 C CA . PRO A 1 439 ? 13.121 -16.176 7.756 1.00 86.69 439 PRO A CA 1
ATOM 3464 C C . PRO A 1 439 ? 11.674 -16.652 7.961 1.00 86.69 439 PRO A C 1
ATOM 3466 O O . PRO A 1 439 ? 11.384 -17.844 7.936 1.00 86.69 439 PRO A O 1
ATOM 3469 N N . VAL A 1 440 ? 10.735 -15.716 8.125 1.00 89.12 440 VAL A N 1
ATOM 3470 C CA . VAL A 1 440 ? 9.305 -16.023 8.297 1.00 89.12 440 VAL A CA 1
ATOM 3471 C C . VAL A 1 440 ? 8.640 -16.571 7.023 1.00 89.12 440 VAL A C 1
ATOM 3473 O O . VAL A 1 440 ? 7.552 -17.139 7.108 1.00 89.12 440 VAL A O 1
ATOM 3476 N N . LEU A 1 441 ? 9.298 -16.486 5.858 1.00 88.44 441 LEU A N 1
ATOM 3477 C CA . LEU A 1 441 ? 8.805 -17.077 4.613 1.00 88.44 441 LEU A CA 1
ATOM 3478 C C . LEU A 1 441 ? 8.648 -18.595 4.729 1.00 88.44 441 LEU A C 1
ATOM 3480 O O . LEU A 1 441 ? 7.617 -19.111 4.321 1.00 88.44 441 LEU A O 1
ATOM 3484 N N . GLU A 1 442 ? 9.621 -19.294 5.318 1.00 86.94 442 GLU A N 1
ATOM 3485 C CA . GLU A 1 442 ? 9.581 -20.757 5.454 1.00 86.94 442 GLU A CA 1
ATOM 3486 C C . GLU A 1 442 ? 8.419 -21.212 6.345 1.00 86.94 442 GLU A C 1
ATOM 3488 O O . GLU A 1 442 ? 7.687 -22.143 6.015 1.00 86.94 442 GLU A O 1
ATOM 3493 N N . ARG A 1 443 ? 8.193 -20.510 7.461 1.00 89.69 443 ARG A N 1
ATOM 3494 C CA . ARG A 1 443 ? 7.024 -20.763 8.312 1.00 89.69 443 ARG A CA 1
ATOM 3495 C C . ARG A 1 443 ? 5.728 -20.569 7.526 1.00 89.69 443 ARG A C 1
ATOM 3497 O O . ARG A 1 443 ? 4.840 -21.409 7.602 1.00 89.69 443 ARG A O 1
ATOM 3504 N N . LEU A 1 444 ? 5.630 -19.480 6.766 1.00 90.88 444 LEU A N 1
ATOM 3505 C CA . LEU A 1 444 ? 4.435 -19.176 5.991 1.00 90.88 444 LEU A CA 1
ATOM 3506 C C . LEU A 1 444 ? 4.179 -20.208 4.886 1.00 90.88 444 LEU A C 1
ATOM 3508 O O . LEU A 1 444 ? 3.045 -20.642 4.719 1.00 90.88 444 LEU A O 1
ATOM 3512 N N . THR A 1 445 ? 5.196 -20.619 4.130 1.00 88.94 445 THR A N 1
ATOM 3513 C CA . THR A 1 445 ? 5.018 -21.620 3.068 1.00 88.94 445 THR A CA 1
ATOM 3514 C C . THR A 1 445 ? 4.618 -22.977 3.641 1.00 88.94 445 THR A C 1
ATOM 3516 O O . THR A 1 445 ? 3.728 -23.617 3.081 1.00 88.94 445 THR A O 1
ATOM 3519 N N . ASN A 1 446 ? 5.159 -23.359 4.802 1.0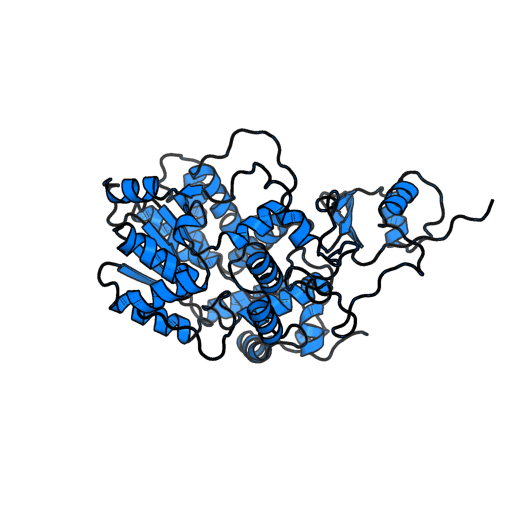0 89.81 446 ASN A N 1
ATOM 3520 C CA . ASN A 1 446 ? 4.723 -24.545 5.542 1.00 89.81 446 ASN A CA 1
ATOM 3521 C C . ASN A 1 446 ? 3.252 -24.448 5.981 1.00 89.81 446 ASN A C 1
ATOM 3523 O O . ASN A 1 446 ? 2.480 -25.375 5.737 1.00 89.81 446 ASN A O 1
ATOM 3527 N N . ASP A 1 447 ? 2.835 -23.317 6.562 1.00 91.94 447 ASP A N 1
ATOM 3528 C CA . ASP A 1 447 ? 1.445 -23.092 6.988 1.00 91.94 447 ASP A CA 1
ATOM 3529 C C . ASP A 1 447 ? 0.446 -23.150 5.814 1.00 91.94 447 ASP A C 1
ATOM 3531 O O . ASP A 1 447 ? -0.699 -23.587 5.978 1.00 91.94 447 ASP A O 1
ATOM 3535 N N . LEU A 1 448 ? 0.872 -22.696 4.628 1.00 90.94 448 LEU A N 1
ATOM 3536 C CA . LEU A 1 448 ? 0.058 -22.638 3.408 1.00 90.94 448 LEU A CA 1
ATOM 3537 C C . LEU A 1 448 ? 0.161 -23.899 2.531 1.00 90.94 448 LEU A C 1
ATOM 3539 O O . LEU A 1 448 ? -0.586 -24.019 1.553 1.00 90.94 448 LEU A O 1
ATOM 3543 N N . GLY A 1 449 ? 1.064 -24.827 2.863 1.00 88.81 449 GLY A N 1
ATOM 3544 C CA . GLY A 1 449 ? 1.347 -26.018 2.063 1.00 88.81 449 GLY A CA 1
ATOM 3545 C C . GLY A 1 449 ? 1.859 -25.680 0.660 1.00 88.81 449 GLY A C 1
ATOM 3546 O O . GLY A 1 449 ? 1.340 -26.215 -0.319 1.00 88.81 449 GLY A O 1
ATOM 3547 N N . VAL A 1 450 ? 2.802 -24.738 0.561 1.00 82.88 450 VAL A N 1
ATOM 3548 C CA . VAL A 1 450 ? 3.500 -24.383 -0.685 1.00 82.88 450 VAL A CA 1
ATOM 3549 C C . VAL A 1 450 ? 4.891 -25.010 -0.660 1.00 82.88 450 VAL A C 1
ATOM 3551 O O . VAL A 1 450 ? 5.673 -24.748 0.253 1.00 82.88 450 VAL A O 1
ATOM 3554 N N . THR A 1 451 ? 5.200 -25.831 -1.658 1.00 82.62 451 THR A N 1
ATOM 3555 C CA . THR A 1 451 ? 6.459 -26.581 -1.764 1.00 82.62 451 THR A CA 1
ATOM 3556 C C . THR A 1 451 ? 7.433 -25.936 -2.758 1.00 82.62 451 THR A C 1
ATOM 3558 O O . THR A 1 451 ? 7.015 -25.148 -3.608 1.00 82.62 451 THR A O 1
ATOM 3561 N N . PRO A 1 452 ? 8.739 -26.255 -2.701 1.00 79.00 452 PRO A N 1
ATOM 3562 C CA . PRO A 1 452 ? 9.685 -25.874 -3.751 1.00 79.00 452 PRO A CA 1
ATOM 3563 C C . PRO A 1 452 ? 9.320 -26.428 -5.138 1.00 79.00 452 PRO A C 1
ATOM 3565 O O . PRO A 1 452 ? 9.559 -25.754 -6.137 1.00 79.00 452 PRO A O 1
ATOM 3568 N N . GLU A 1 453 ? 8.704 -27.614 -5.218 1.00 77.56 453 GLU A N 1
ATOM 3569 C CA . GLU A 1 453 ? 8.225 -28.175 -6.490 1.00 77.56 453 GLU A CA 1
ATOM 3570 C C . GLU A 1 453 ? 7.099 -27.325 -7.092 1.00 77.56 453 GLU A C 1
ATOM 3572 O O . GLU A 1 453 ? 7.164 -26.988 -8.274 1.00 77.56 453 GLU A O 1
ATOM 3577 N N . ASP A 1 454 ? 6.143 -26.866 -6.270 1.00 74.62 454 A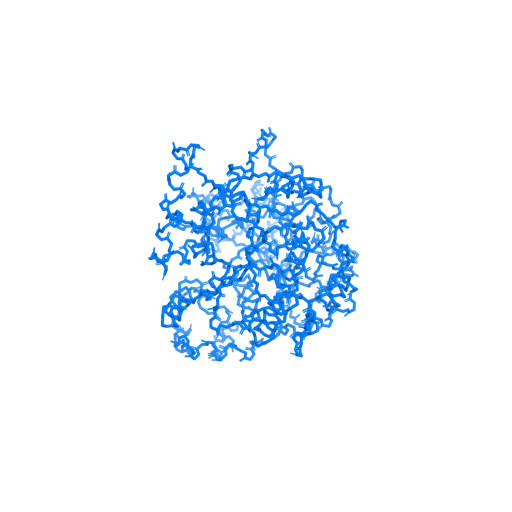SP A N 1
ATOM 3578 C CA . ASP A 1 454 ? 5.079 -25.949 -6.714 1.00 74.62 454 ASP A CA 1
ATOM 3579 C C . ASP A 1 454 ? 5.652 -24.670 -7.348 1.00 74.62 454 ASP A C 1
ATOM 3581 O O . ASP A 1 454 ? 5.035 -24.076 -8.228 1.00 74.62 454 ASP A O 1
ATOM 3585 N N . VAL A 1 455 ? 6.825 -24.222 -6.892 1.00 73.75 455 VAL A N 1
ATOM 3586 C CA . VAL A 1 455 ? 7.512 -23.033 -7.415 1.00 73.75 455 VAL A CA 1
ATOM 3587 C C . VAL A 1 455 ? 8.201 -23.321 -8.735 1.00 73.75 455 VAL A C 1
ATOM 3589 O O . VAL A 1 455 ? 8.114 -22.504 -9.650 1.00 73.75 455 VAL A O 1
ATOM 3592 N N . ALA A 1 456 ? 8.895 -24.455 -8.821 1.00 69.12 456 ALA A N 1
ATOM 3593 C CA . ALA A 1 456 ? 9.629 -24.866 -10.010 1.00 69.12 456 ALA A CA 1
ATOM 3594 C C . ALA A 1 456 ? 8.692 -25.127 -11.201 1.00 69.12 456 ALA A C 1
ATOM 3596 O O . ALA A 1 456 ? 9.040 -24.829 -12.341 1.00 69.12 456 ALA A O 1
ATOM 3597 N N . GLU A 1 457 ? 7.497 -25.663 -10.937 1.00 69.75 457 GLU A N 1
ATOM 3598 C CA . GLU A 1 457 ? 6.492 -25.981 -11.960 1.00 69.75 457 GLU A CA 1
ATOM 3599 C C . GLU A 1 457 ? 5.616 -24.779 -12.351 1.00 69.75 457 GLU A C 1
ATOM 3601 O O . GLU A 1 457 ? 4.891 -24.821 -13.350 1.00 69.75 457 GLU A O 1
ATOM 3606 N N . ALA A 1 458 ? 5.666 -23.689 -11.585 1.00 66.94 458 ALA A N 1
ATOM 3607 C CA . ALA A 1 458 ? 4.835 -22.522 -11.822 1.00 66.94 458 ALA A CA 1
ATOM 3608 C C . ALA A 1 458 ? 5.300 -21.719 -13.035 1.00 66.94 458 ALA A C 1
ATOM 3610 O O . ALA A 1 458 ? 6.424 -21.229 -13.097 1.00 66.94 458 ALA A O 1
ATOM 3611 N N . THR A 1 459 ? 4.391 -21.486 -13.975 1.00 57.12 459 THR A N 1
ATOM 3612 C CA . THR A 1 459 ? 4.754 -20.895 -15.266 1.00 57.12 459 THR A CA 1
ATOM 3613 C C . THR A 1 459 ? 4.767 -19.369 -15.306 1.00 57.12 459 THR A C 1
ATOM 3615 O O . THR A 1 459 ? 5.228 -18.828 -16.304 1.00 57.12 459 THR A O 1
ATOM 3618 N N . ASP A 1 460 ? 4.277 -18.644 -14.289 1.00 64.25 460 ASP A N 1
ATOM 3619 C CA . ASP A 1 460 ? 4.167 -17.177 -14.432 1.00 64.25 460 ASP A CA 1
ATOM 3620 C C . ASP A 1 460 ? 4.198 -16.330 -13.143 1.00 64.25 460 ASP A C 1
ATOM 3622 O O . ASP A 1 460 ? 4.713 -15.211 -13.187 1.00 64.25 460 ASP A O 1
ATOM 3626 N N . GLU A 1 461 ? 3.700 -16.828 -11.998 1.00 59.66 461 GLU A N 1
ATOM 3627 C CA . GLU A 1 461 ? 3.421 -15.962 -10.826 1.00 59.66 461 GLU A CA 1
ATOM 3628 C C . GLU A 1 461 ? 4.213 -16.282 -9.543 1.00 59.66 461 GLU A C 1
ATOM 3630 O O . GLU A 1 461 ? 4.437 -15.387 -8.726 1.00 59.66 461 GLU A O 1
ATOM 3635 N N . LEU A 1 462 ? 4.657 -17.528 -9.356 1.00 61.47 462 LEU A N 1
ATOM 3636 C CA . LEU A 1 462 ? 5.460 -17.970 -8.202 1.00 61.47 462 LEU A CA 1
ATOM 3637 C C . LEU A 1 462 ? 6.985 -17.791 -8.363 1.00 61.47 462 LEU A C 1
ATOM 3639 O O . LEU A 1 462 ? 7.632 -17.460 -7.362 1.00 61.47 462 LEU A O 1
ATOM 3643 N N . PRO A 1 463 ? 7.584 -17.955 -9.566 1.00 60.19 463 PRO A N 1
ATOM 3644 C CA . PRO A 1 463 ? 9.036 -18.060 -9.689 1.00 60.19 463 PRO A CA 1
ATOM 3645 C C . PRO A 1 463 ? 9.813 -16.831 -9.221 1.00 60.19 463 PRO A C 1
ATOM 3647 O O . PRO A 1 463 ? 10.856 -16.987 -8.611 1.00 60.19 463 PRO A O 1
ATOM 3650 N N . SER A 1 464 ? 9.341 -15.600 -9.430 1.00 62.19 464 SER A N 1
ATOM 3651 C CA . SER A 1 464 ? 10.212 -14.429 -9.226 1.00 62.19 464 SER A CA 1
ATOM 3652 C C . SER A 1 464 ? 10.725 -14.262 -7.792 1.00 62.19 464 SER A C 1
ATOM 3654 O O . SER A 1 464 ? 11.888 -13.934 -7.599 1.00 62.19 464 SER A O 1
ATOM 3656 N N . GLY A 1 465 ? 9.868 -14.478 -6.787 1.00 60.41 465 GLY A N 1
ATOM 3657 C CA . GLY A 1 465 ? 10.254 -14.359 -5.375 1.00 60.41 465 GLY A CA 1
ATOM 3658 C C . GLY A 1 465 ? 10.601 -15.684 -4.716 1.00 60.41 465 GLY A C 1
ATOM 3659 O O . GLY A 1 465 ? 11.437 -15.728 -3.816 1.00 60.41 465 GLY A O 1
ATOM 3660 N N . MET A 1 466 ? 9.981 -16.775 -5.165 1.00 69.00 466 MET A N 1
ATOM 3661 C CA . MET A 1 466 ? 10.232 -18.084 -4.583 1.00 69.00 466 MET A CA 1
ATOM 3662 C C . MET A 1 466 ? 11.377 -18.830 -5.258 1.00 69.00 466 MET A C 1
ATOM 3664 O O . MET A 1 466 ? 11.846 -19.783 -4.655 1.00 69.00 466 MET A O 1
ATOM 3668 N N . ALA A 1 467 ? 11.871 -18.424 -6.435 1.00 68.12 467 ALA A N 1
ATOM 3669 C CA . ALA A 1 467 ? 12.983 -19.121 -7.083 1.00 68.12 467 ALA A CA 1
ATOM 3670 C C . ALA A 1 467 ? 14.230 -19.142 -6.203 1.00 68.12 467 ALA A C 1
ATOM 3672 O O . ALA A 1 467 ? 14.822 -20.199 -6.008 1.00 68.12 467 ALA A O 1
ATOM 3673 N N . ARG A 1 468 ? 14.553 -18.013 -5.566 1.00 70.44 468 ARG A N 1
ATOM 3674 C CA . ARG A 1 468 ? 15.642 -17.938 -4.585 1.00 70.44 468 ARG A CA 1
ATOM 3675 C C . ARG A 1 468 ? 15.410 -18.815 -3.362 1.00 70.44 468 ARG A C 1
ATOM 3677 O O . ARG A 1 468 ? 16.338 -19.466 -2.900 1.00 70.44 468 ARG A O 1
ATOM 3684 N N . TRP A 1 469 ? 14.183 -18.843 -2.842 1.00 77.00 469 TRP A N 1
ATOM 3685 C CA . TRP A 1 469 ? 13.823 -19.704 -1.709 1.00 77.00 469 TRP A CA 1
ATOM 3686 C C . TRP A 1 469 ? 13.863 -21.199 -2.075 1.00 77.00 469 TRP A C 1
ATOM 3688 O O . TRP A 1 469 ? 14.369 -22.004 -1.301 1.00 77.00 469 TRP A O 1
ATOM 3698 N N . ALA A 1 470 ? 13.380 -21.562 -3.262 1.00 72.19 470 ALA A N 1
ATOM 3699 C CA . ALA A 1 470 ? 13.312 -22.926 -3.780 1.00 72.19 470 ALA A CA 1
ATOM 3700 C C . ALA A 1 470 ? 14.622 -23.394 -4.443 1.00 72.19 470 ALA A C 1
ATOM 3702 O O . ALA A 1 470 ? 14.715 -24.546 -4.859 1.00 72.19 470 ALA A O 1
ATOM 3703 N N . GLY A 1 471 ? 15.636 -22.527 -4.551 1.00 67.38 471 GLY A N 1
ATOM 3704 C CA . GLY A 1 471 ? 16.916 -22.844 -5.189 1.00 67.38 471 GLY A CA 1
ATOM 3705 C C . GLY A 1 471 ? 16.836 -23.053 -6.707 1.00 67.38 471 GLY A C 1
ATOM 3706 O O . GLY A 1 471 ? 17.669 -23.764 -7.262 1.00 67.38 471 GLY A O 1
ATOM 3707 N N . VAL A 1 472 ? 15.847 -22.454 -7.378 1.00 64.50 472 VAL A N 1
ATOM 3708 C CA . VAL A 1 472 ? 15.577 -22.594 -8.825 1.00 64.50 472 VAL A CA 1
ATOM 3709 C C . VAL A 1 472 ? 15.908 -21.332 -9.631 1.00 64.50 472 VAL A C 1
ATOM 3711 O O . VAL A 1 472 ? 15.301 -21.087 -10.670 1.00 64.50 472 VAL A O 1
ATOM 3714 N N . ASP A 1 473 ? 16.868 -20.517 -9.182 1.00 55.81 473 ASP A N 1
ATOM 3715 C CA . ASP A 1 473 ? 17.316 -19.346 -9.950 1.00 55.81 473 ASP A CA 1
ATOM 3716 C C . ASP A 1 473 ? 17.832 -19.776 -11.339 1.00 55.81 473 ASP A C 1
ATOM 3718 O O . ASP A 1 473 ? 18.861 -20.443 -11.475 1.00 55.81 473 ASP A O 1
ATOM 3722 N N . HIS A 1 474 ? 17.113 -19.370 -12.389 1.00 45.97 474 HIS A N 1
ATOM 3723 C CA . HIS A 1 474 ? 17.670 -19.295 -13.732 1.00 45.97 474 HIS A CA 1
ATOM 3724 C C . HIS A 1 474 ? 18.540 -18.037 -13.793 1.00 45.97 474 HIS A C 1
ATOM 3726 O O . HIS A 1 474 ? 18.035 -16.931 -13.599 1.00 45.97 474 HIS A O 1
ATOM 3732 N N . ALA A 1 475 ? 19.843 -18.254 -13.981 1.00 32.38 475 ALA A N 1
ATOM 3733 C CA . ALA A 1 475 ? 20.873 -17.222 -14.092 1.00 32.38 475 ALA A CA 1
ATOM 3734 C C . ALA A 1 475 ? 20.552 -16.136 -15.128 1.00 32.38 475 ALA A C 1
ATOM 3736 O O . ALA A 1 475 ? 19.958 -16.476 -16.181 1.00 32.38 475 ALA A O 1
#

Radius of gyration: 23.39 Å; Cα contacts (8 Å, |Δi|>4): 805; chains: 1; bounding box: 58×50×75 Å

Mean predicted aligned error: 6.44 Å

Nearest PDB structures (foldseek):
  8wex-assembly1_B  TM=6.380E-01  e=6.436E-11  Legionella pneumophila
  8wex-assembly1_A  TM=5.946E-01  e=8.295E-11  Legionella pneumophila
  7sbc-assembly1_C  TM=6.599E-01  e=1.602E-02  Acinetobacter baumannii
  7sbc-assembly1_D  TM=6.586E-01  e=3.261E-02  Acinetobacter baumannii
  5tw7-assembly3_F  TM=6.710E-01  e=6.635E-02  Neisseria gonorrhoeae

Organism: NCBI:txid1721087

Foldseek 3Di:
DPFAAWKDFAPQWDWDAFPNFIWTAGLFADAPPCLAVRTGGDDPVVVVCNVVVNTPTDPPVRSVVCVVVVRIDHPVPHDDQADPVRWQAAPQFGFICNQGPHFDADPNSHTRLLNLLPPPQFPADFLAAADELVNLLVLQVDDLVFPWSEEEAAQLALLSLLVVCCSCPVNVTQYEYEYEPEPFWDPLRVVSVVLQVVLCVSYHYHYDYDDLVLLLQLQLQLCLVAVFRDLPPQLVCLQPQLVCLVRSHQAYEYSDDVLLRSSCRRRQDDNDDPDDHDDLLRSQLVVLCLQQPADDQTQQSGPSSQSSNSSNSSCVSVVVSSVSSNVLSVVCVVDVPRGGHGYYDHDDDPSCPASVVSVVCCCVRRVRDQDPPQLDSPPRTGPCLLVNLLSQSLCSVVVRHSDRRSLSSSSRSCSSVVNDPNVSSNVNVVSSPSNARDPCVVVSCVSSVNALVSQLPRDPRNPRRCCRVSVNDDD

Sequence (475 aa):
MTAPSELTLQYRWKLVRTDGSPHLLYYGVRNPPRHHEVLVPVSEELAGRLESGAALNDDSPEILALSEQGILVPPGKVRQAPTPETMQTCTRCVTNDYVVPGLEFDEEGVCALCRCYELPAPKRHSAFATVTEQELRQLGENSHGSRFDAMVLYTGGKDSSFMLWLLARKFGLRVLAVFWDMPYCSEAAYANIHRARTAMPEVEFVQWTISLNTVHRAMAAKWRSHGWPCLCPSPAFALFYPMAARMGIPHVFLGVEDIQAAVLDHVVAPAGPSGTPPTPREQTLRFLATRAIPRPQKVPVRWPDEMANYHAAVRDVLPNEFAELTELVEQASRDENVHLPLIARLETNEAYGTWKDAQHIIETEMGWRRPENQDSLLHTSCVLEPVKDYLQMERFRAMRTVFMPQSMVELGAAVSFGLTPREEALASVKELGYWAPPPVLERLTNDLGVTPEDVAEATDELPSGMARWAGVDHA

pLDDT: mean 87.24, std 11.98, range [32.38, 98.12]

InterPro domains:
  IPR014729 Rossmann-like alpha/beta/alpha sandwich fold [G3DSA:3.40.50.620] (88-332)